Protein AF-0000000067827996 (afdb_homodimer)

InterPro domains:
  IPR006016 UspA [PF00582] (1-134)
  IPR006016 UspA [PF00582] (155-285)
  IPR014729 Rossmann-like alpha/beta/alpha sandwich fold [G3DSA:3.40.50.620] (1-139)
  IPR014729 Rossmann-like alpha/beta/alpha sandwich fold [G3DSA:3.40.50.620] (146-287)

Sequence (582 aa):
MFKHCLICTDFSDGLQRLAGFVEELSLSGITKLIFLHTVSVWEDEHIADVDESKLKEAKTYLESLVGQVPPGIEVKVEVSSVRYVDLVNQLVEQEAIDLIINGMPVRSNLESKLFGSHTLSLAKSTKVPVMILRPQLVSTYTVEEMALRCQHLWRNLLVPYDASSAGNYLIERLKSALEKAPPGKVESCYFLSILEDGMRRPELLEIRRQEAEAKLAEIKQQFSPLVPNIITEVRHGSPVQEILDTAFVNDITAIAVASRRATLLDWTVPSLTDSILNRSWFPLLFFSPKGMFKHCLICTDFSDGLQRLAGFVEELSLSGITKLIFLHTVSVWEDEHIADVDESKLKEAKTYLESLVGQVPPGIEVKVEVSSVRYVDLVNQLVEQEAIDLIINGMPVRSNLESKLFGSHTLSLAKSTKVPVMILRPQLVSTYTVEEMALRCQHLWRNLLVPYDASSAGNYLIERLKSALEKAPPGKVESCYFLSILEDGMRRPELLEIRRQEAEAKLAEIKQQFSPLVPNIITEVRHGSPVQEILDTAFVNDITAIAVASRRATLLDWTVPSLTDSILNRSWFPLLFFSPKG

Radius of gyration: 25.13 Å; Cα contacts (8 Å, |Δi|>4): 1110; chains: 2; bounding box: 71×64×57 Å

Structure (mmCIF, N/CA/C/O backbone):
data_AF-0000000067827996-model_v1
#
loop_
_entity.id
_entity.type
_entity.pdbx_description
1 polymer 'Slr0670 protein'
#
loop_
_atom_site.group_PDB
_atom_site.id
_atom_site.type_symbol
_atom_site.label_atom_id
_atom_site.label_alt_id
_atom_site.label_comp_id
_atom_site.label_asym_id
_atom_site.label_entity_id
_atom_site.label_seq_id
_atom_site.pdbx_PDB_ins_code
_atom_site.Cartn_x
_atom_site.Cartn_y
_atom_site.Cartn_z
_atom_site.occupancy
_atom_site.B_iso_or_equiv
_atom_site.auth_seq_id
_atom_site.auth_comp_id
_atom_site.auth_asym_id
_atom_site.auth_atom_id
_atom_site.pdbx_PDB_model_num
ATOM 1 N N . MET A 1 1 ? 5.508 -24.047 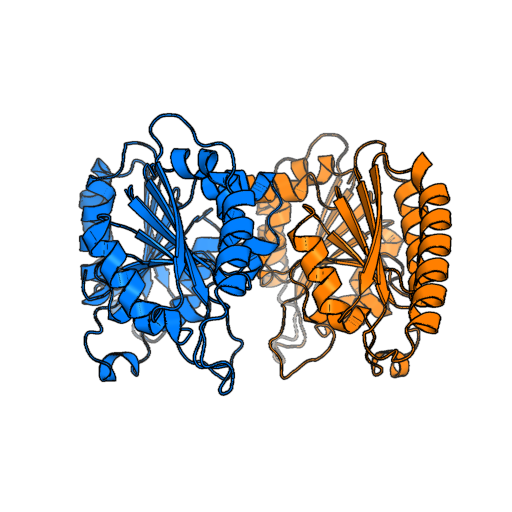-0.043 1 91.62 1 MET A N 1
ATOM 2 C CA . MET A 1 1 ? 5.203 -23.719 -1.433 1 91.62 1 MET A CA 1
ATOM 3 C C . MET A 1 1 ? 6.469 -23.328 -2.188 1 91.62 1 MET A C 1
ATOM 5 O O . MET A 1 1 ? 7.004 -24.109 -2.967 1 91.62 1 MET A O 1
ATOM 9 N N . PHE A 1 2 ? 7.121 -22.266 -1.898 1 94.69 2 PHE A N 1
ATOM 10 C CA . PHE A 1 2 ? 8.375 -21.844 -2.504 1 94.69 2 PHE A CA 1
ATOM 11 C C . PHE A 1 2 ? 9.5 -21.828 -1.47 1 94.69 2 PHE A C 1
ATOM 13 O O . PHE A 1 2 ? 9.281 -21.453 -0.318 1 94.69 2 PHE A O 1
ATOM 20 N N . LYS A 1 3 ? 10.672 -22.234 -1.886 1 96.06 3 LYS A N 1
ATOM 21 C CA . LYS A 1 3 ? 11.766 -22.391 -0.925 1 96.06 3 LYS A CA 1
ATOM 22 C C . LYS A 1 3 ? 12.977 -21.562 -1.333 1 96.06 3 LYS A C 1
ATOM 24 O O . LYS A 1 3 ? 13.719 -21.062 -0.477 1 96.06 3 LYS A O 1
ATOM 29 N N . HIS A 1 4 ? 13.25 -21.531 -2.564 1 98.06 4 HIS A N 1
ATOM 30 C CA . HIS A 1 4 ? 14.391 -20.797 -3.096 1 98.06 4 HIS A CA 1
ATOM 31 C C . HIS A 1 4 ? 13.938 -19.578 -3.895 1 98.06 4 HIS A C 1
ATOM 33 O O . HIS A 1 4 ? 13.484 -19.703 -5.031 1 98.06 4 HIS A O 1
ATOM 39 N N . CYS A 1 5 ? 14.219 -18.406 -3.34 1 98.19 5 CYS A N 1
ATOM 40 C CA . CYS A 1 5 ? 13.617 -17.188 -3.873 1 98.19 5 CYS A CA 1
ATOM 41 C C . CYS A 1 5 ? 14.695 -16.219 -4.359 1 98.19 5 CYS A C 1
ATOM 43 O O . CYS A 1 5 ? 15.695 -16 -3.684 1 98.19 5 CYS A O 1
ATOM 45 N N . LEU A 1 6 ? 14.477 -15.781 -5.531 1 98.25 6 LEU A N 1
ATOM 46 C CA . LEU A 1 6 ? 15.281 -14.695 -6.082 1 98.25 6 LEU A CA 1
ATOM 47 C C . LEU A 1 6 ? 14.531 -13.375 -6.012 1 98.25 6 LEU A C 1
ATOM 49 O O . LEU A 1 6 ? 13.461 -13.227 -6.609 1 98.25 6 LEU A O 1
ATOM 53 N N . ILE A 1 7 ? 15.047 -12.438 -5.293 1 97.81 7 ILE A N 1
ATOM 54 C CA . ILE A 1 7 ? 14.453 -11.109 -5.191 1 97.81 7 ILE A CA 1
ATOM 55 C C . ILE A 1 7 ? 15.266 -10.109 -6.008 1 97.81 7 ILE A C 1
ATOM 57 O O . ILE A 1 7 ? 16.438 -9.875 -5.715 1 97.81 7 ILE A O 1
ATOM 61 N N . CYS A 1 8 ? 14.617 -9.531 -6.93 1 95.12 8 CYS A N 1
ATOM 62 C CA . CYS A 1 8 ? 15.289 -8.609 -7.84 1 95.12 8 CYS A CA 1
ATOM 63 C C . CYS A 1 8 ? 14.898 -7.168 -7.547 1 95.12 8 CYS A C 1
ATOM 65 O O . CYS A 1 8 ? 13.711 -6.863 -7.391 1 95.12 8 CYS A O 1
ATOM 67 N N . THR A 1 9 ? 15.914 -6.27 -7.484 1 93.69 9 THR A N 1
ATOM 68 C CA . THR A 1 9 ? 15.641 -4.863 -7.215 1 93.69 9 THR A CA 1
ATOM 69 C C . THR A 1 9 ? 16.594 -3.965 -7.996 1 93.69 9 THR A C 1
ATOM 71 O O . THR A 1 9 ? 17.781 -4.281 -8.133 1 93.69 9 THR A O 1
ATOM 74 N N . ASP A 1 10 ? 16.094 -2.932 -8.484 1 87.94 10 ASP A N 1
ATOM 75 C CA . ASP A 1 10 ? 16.953 -1.901 -9.062 1 87.94 10 ASP A CA 1
ATOM 76 C C . ASP A 1 10 ? 17.125 -0.73 -8.094 1 87.94 10 ASP A C 1
ATOM 78 O O . ASP A 1 10 ? 17.594 0.338 -8.484 1 87.94 10 ASP A O 1
ATOM 82 N N . PHE A 1 11 ? 16.625 -0.856 -6.914 1 90.56 11 PHE A N 1
ATOM 83 C CA . PHE A 1 11 ? 16.734 0.079 -5.801 1 90.56 11 PHE A CA 1
ATOM 84 C C . PHE A 1 11 ? 15.688 1.179 -5.91 1 90.56 11 PHE A C 1
ATOM 86 O O . PHE A 1 11 ? 15.453 1.924 -4.957 1 90.56 11 PHE A O 1
ATOM 93 N N . SER A 1 12 ? 14.93 1.259 -7.02 1 84.5 12 SER A N 1
ATOM 94 C CA . SER A 1 12 ? 13.867 2.252 -7.152 1 84.5 12 SER A CA 1
ATOM 95 C C . SER A 1 12 ? 12.516 1.672 -6.746 1 84.5 12 SER A C 1
ATOM 97 O O . SER A 1 12 ? 11.562 2.416 -6.488 1 84.5 12 SER A O 1
ATOM 99 N N . ASP A 1 13 ? 12.422 0.395 -6.598 1 87.81 13 ASP A N 1
ATOM 100 C CA . ASP A 1 13 ? 11.148 -0.281 -6.379 1 87.81 13 ASP A CA 1
ATOM 101 C C . ASP A 1 13 ? 10.914 -0.553 -4.895 1 87.81 13 ASP A C 1
ATOM 103 O O . ASP A 1 13 ? 9.844 -1.004 -4.5 1 87.81 13 ASP A O 1
ATOM 107 N N . GLY A 1 14 ? 11.922 -0.348 -4.113 1 91.81 14 GLY A N 1
ATOM 108 C CA . GLY A 1 14 ? 11.797 -0.531 -2.676 1 91.81 14 GLY A CA 1
ATOM 109 C C . GLY A 1 14 ? 12 -1.968 -2.236 1 91.81 14 GLY A C 1
ATOM 110 O O . GLY A 1 14 ? 12.031 -2.258 -1.039 1 91.81 14 GLY A O 1
ATOM 111 N N . LEU A 1 15 ? 12.273 -2.938 -3.164 1 95.75 15 LEU A N 1
ATOM 112 C CA . LEU A 1 15 ? 12.328 -4.352 -2.812 1 95.75 15 LEU A CA 1
ATOM 113 C C . LEU A 1 15 ? 13.609 -4.672 -2.049 1 95.75 15 LEU A C 1
ATOM 115 O O . LEU A 1 15 ? 13.703 -5.715 -1.399 1 95.75 15 LEU A O 1
ATOM 119 N N . GLN A 1 16 ? 14.602 -3.721 -2.148 1 96 16 GLN A N 1
ATOM 120 C CA . GLN A 1 16 ? 15.812 -3.928 -1.369 1 96 16 GLN A CA 1
ATOM 121 C C . GLN A 1 16 ? 15.508 -3.971 0.125 1 96 16 GLN A C 1
ATOM 123 O O . GLN A 1 16 ? 16.25 -4.582 0.898 1 96 16 GLN A O 1
ATOM 128 N N . ARG A 1 17 ? 14.438 -3.402 0.535 1 95.81 17 ARG A N 1
ATOM 129 C CA . ARG A 1 17 ? 14.055 -3.385 1.943 1 95.81 17 ARG A CA 1
ATOM 130 C C . ARG A 1 17 ? 13.773 -4.797 2.451 1 95.81 17 ARG A C 1
ATOM 132 O O . ARG A 1 17 ? 13.875 -5.059 3.652 1 95.81 17 ARG A O 1
ATOM 139 N N . LEU A 1 18 ? 13.414 -5.68 1.555 1 97.69 18 LEU A N 1
ATOM 140 C CA . LEU A 1 18 ? 13.109 -7.055 1.935 1 97.69 18 LEU A CA 1
ATOM 141 C C . LEU A 1 18 ? 14.336 -7.73 2.545 1 97.69 18 LEU A C 1
ATOM 143 O O . LEU A 1 18 ? 14.195 -8.688 3.314 1 97.69 18 LEU A O 1
ATOM 147 N N . ALA A 1 19 ? 15.516 -7.223 2.242 1 98.19 19 ALA A N 1
ATOM 148 C CA . ALA A 1 19 ? 16.75 -7.781 2.801 1 98.19 19 ALA A CA 1
ATOM 149 C C . ALA A 1 19 ? 16.766 -7.652 4.32 1 98.19 19 ALA A C 1
ATOM 151 O O . ALA A 1 19 ? 17.422 -8.438 5.008 1 98.19 19 ALA A O 1
ATOM 152 N N . GLY A 1 20 ? 16.062 -6.707 4.812 1 97.94 20 GLY A N 1
ATOM 153 C CA . GLY A 1 20 ? 15.977 -6.512 6.25 1 97.94 20 GLY A CA 1
ATOM 154 C C . GLY A 1 20 ? 14.977 -7.438 6.922 1 97.94 20 GLY A C 1
ATOM 155 O O . GLY A 1 20 ? 14.859 -7.445 8.148 1 97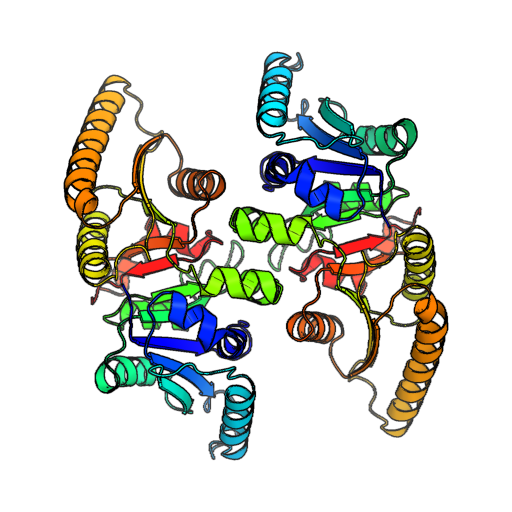.94 20 GLY A O 1
ATOM 156 N N . PHE A 1 21 ? 14.32 -8.281 6.191 1 98.19 21 PHE A N 1
ATOM 157 C CA . PHE A 1 21 ? 13.242 -9.094 6.73 1 98.19 21 PHE A CA 1
ATOM 158 C C . PHE A 1 21 ? 13.469 -10.57 6.418 1 98.19 21 PHE A C 1
ATOM 160 O O . PHE A 1 21 ? 12.516 -11.305 6.148 1 98.19 21 PHE A O 1
ATOM 167 N N . VAL A 1 22 ? 14.68 -10.992 6.395 1 98.5 22 VAL A N 1
ATOM 168 C CA . VAL A 1 22 ? 15.055 -12.367 6.074 1 98.5 22 VAL A CA 1
ATOM 169 C C . VAL A 1 22 ? 14.383 -13.328 7.051 1 98.5 22 VAL A C 1
ATOM 171 O O . VAL A 1 22 ? 13.852 -14.359 6.645 1 98.5 22 VAL A O 1
ATOM 174 N N . GLU A 1 23 ? 14.383 -12.969 8.289 1 98 23 GLU A N 1
ATOM 175 C CA . GLU A 1 23 ? 13.75 -13.828 9.289 1 98 23 GLU A CA 1
ATOM 176 C C . GLU A 1 23 ? 12.266 -14 9.008 1 98 23 GLU A C 1
ATOM 178 O O . GLU A 1 23 ? 11.75 -15.125 9 1 98 23 GLU A O 1
ATOM 183 N N . GLU A 1 24 ? 11.594 -12.938 8.773 1 97.62 24 GLU A N 1
ATOM 184 C CA . GLU A 1 24 ? 10.156 -12.984 8.492 1 97.62 24 GLU A CA 1
ATOM 185 C C . GLU A 1 24 ? 9.867 -13.75 7.207 1 97.62 24 GLU A C 1
ATOM 187 O O . GLU A 1 24 ? 8.922 -14.539 7.148 1 97.62 24 GLU A O 1
ATOM 192 N N . LEU A 1 25 ? 10.703 -13.508 6.188 1 97.38 25 LEU A N 1
ATOM 193 C CA . LEU A 1 25 ? 10.539 -14.227 4.93 1 97.38 25 LEU A CA 1
ATOM 194 C C . LEU A 1 25 ? 10.727 -15.727 5.133 1 97.38 25 LEU A C 1
ATOM 196 O O . LEU A 1 25 ? 10.039 -16.531 4.508 1 97.38 25 LEU A O 1
ATOM 200 N N . SER A 1 26 ? 11.617 -16.109 5.992 1 96.44 26 SER A N 1
ATOM 201 C CA . SER A 1 26 ? 11.867 -17.516 6.258 1 96.44 26 SER A CA 1
ATOM 202 C C . SER A 1 26 ? 10.648 -18.188 6.891 1 96.44 26 SER A C 1
ATOM 204 O O . SER A 1 26 ? 10.406 -19.375 6.695 1 96.44 26 SER A O 1
ATOM 206 N N . LEU A 1 27 ? 9.867 -17.422 7.602 1 93.69 27 LEU A N 1
ATOM 207 C CA . LEU A 1 27 ? 8.672 -17.953 8.25 1 93.69 27 LEU A CA 1
ATOM 208 C C . LEU A 1 27 ? 7.594 -18.266 7.219 1 93.69 27 LEU A C 1
ATOM 210 O O . LEU A 1 27 ? 6.637 -18.984 7.52 1 93.69 27 LEU A O 1
ATOM 214 N N . SER A 1 28 ? 7.746 -17.781 6.023 1 91.88 28 SER A N 1
ATOM 215 C CA . SER A 1 28 ? 6.805 -18.094 4.953 1 91.88 28 SER A CA 1
ATOM 216 C C . SER A 1 28 ? 7.195 -19.391 4.246 1 91.88 28 SER A C 1
ATOM 218 O O . SER A 1 28 ? 6.488 -19.844 3.34 1 91.88 28 SER A O 1
ATOM 220 N N . GLY A 1 29 ? 8.344 -19.984 4.621 1 92.25 29 GLY A N 1
ATOM 221 C CA . GLY A 1 29 ? 8.766 -21.266 4.055 1 92.25 29 GLY A CA 1
ATOM 222 C C . GLY A 1 29 ? 10.023 -21.156 3.213 1 92.25 29 GLY A C 1
ATOM 223 O O . GLY A 1 29 ? 10.555 -22.156 2.742 1 92.25 29 GLY A O 1
ATOM 224 N N . ILE A 1 30 ? 10.539 -19.969 3.064 1 95.62 30 ILE A N 1
ATOM 225 C CA . ILE A 1 30 ? 11.711 -19.734 2.234 1 95.62 30 ILE A CA 1
ATOM 226 C C . ILE A 1 30 ? 12.969 -20.141 2.996 1 95.62 30 ILE A C 1
ATOM 228 O O . ILE A 1 30 ? 13.141 -19.797 4.168 1 95.62 30 ILE A O 1
ATOM 232 N N . THR A 1 31 ? 13.844 -20.875 2.334 1 97.25 31 THR A N 1
ATOM 233 C CA . THR A 1 31 ? 15.062 -21.328 2.994 1 97.25 31 THR A CA 1
ATOM 234 C C . THR A 1 31 ? 16.297 -20.75 2.312 1 97.25 31 THR A C 1
ATOM 236 O O . THR A 1 31 ? 17.391 -20.797 2.867 1 97.25 31 THR A O 1
ATOM 239 N N . LYS A 1 32 ? 16.109 -20.266 1.159 1 98.56 32 LYS A N 1
ATOM 240 C CA . LYS A 1 32 ? 17.203 -19.625 0.424 1 98.56 32 LYS A CA 1
ATOM 241 C C . LYS A 1 32 ? 16.734 -18.328 -0.224 1 98.56 32 LYS A C 1
ATOM 243 O O . LYS A 1 32 ? 15.719 -18.312 -0.924 1 98.56 32 LYS A O 1
ATOM 248 N N . LEU A 1 33 ? 17.453 -17.25 0.03 1 98.62 33 LEU A N 1
ATOM 249 C CA . LEU A 1 33 ? 17.156 -15.945 -0.543 1 98.62 33 LEU A CA 1
ATOM 250 C C . LEU A 1 33 ? 18.375 -15.398 -1.293 1 98.62 33 LEU A C 1
ATOM 252 O O . LEU A 1 33 ? 19.469 -15.344 -0.747 1 98.62 33 LEU A O 1
ATOM 256 N N . ILE A 1 34 ? 18.156 -15.039 -2.506 1 98.75 34 ILE A N 1
ATOM 257 C CA . ILE A 1 34 ? 19.172 -14.32 -3.264 1 98.75 34 ILE A CA 1
ATOM 258 C C . ILE A 1 34 ? 18.656 -12.938 -3.652 1 98.75 34 ILE A C 1
ATOM 260 O O . ILE A 1 34 ? 17.594 -12.828 -4.285 1 98.75 34 ILE A O 1
ATOM 264 N N . PHE A 1 35 ? 19.344 -11.945 -3.211 1 98.5 35 PHE A N 1
ATOM 265 C CA . PHE A 1 35 ? 19.031 -10.578 -3.611 1 98.5 35 PHE A CA 1
ATOM 266 C C . PHE A 1 35 ? 19.875 -10.156 -4.801 1 98.5 35 PHE A C 1
ATOM 268 O O . PHE A 1 35 ? 21.109 -10.188 -4.73 1 98.5 35 PHE A O 1
ATOM 275 N N . LEU A 1 36 ? 19.234 -9.75 -5.844 1 97.19 36 LEU A N 1
ATOM 276 C CA . LEU A 1 36 ? 19.938 -9.445 -7.09 1 97.19 36 LEU A CA 1
ATOM 277 C C . LEU A 1 36 ? 19.719 -7.984 -7.484 1 97.19 36 LEU A C 1
ATOM 279 O O . LEU A 1 36 ? 18.594 -7.492 -7.484 1 97.19 36 LEU A O 1
ATOM 283 N N . HIS A 1 37 ? 20.75 -7.262 -7.766 1 95.56 37 HIS A N 1
ATOM 284 C CA . HIS A 1 37 ? 20.75 -5.938 -8.383 1 95.56 37 HIS A CA 1
ATOM 285 C C . HIS A 1 37 ? 21.625 -5.914 -9.625 1 95.56 37 HIS A C 1
ATOM 287 O O . HIS A 1 37 ? 22.766 -6.371 -9.594 1 95.56 37 HIS A O 1
ATOM 293 N N . THR A 1 38 ? 21.062 -5.473 -10.75 1 89.94 38 THR A N 1
ATOM 294 C CA . THR A 1 38 ? 21.859 -5.34 -11.969 1 89.94 38 THR A CA 1
ATOM 295 C C . THR A 1 38 ? 22.125 -3.871 -12.281 1 89.94 38 THR A C 1
ATOM 297 O O . THR A 1 38 ? 21.266 -3.016 -12.078 1 89.94 38 THR A O 1
ATOM 300 N N . VAL A 1 39 ? 23.266 -3.504 -12.648 1 82.81 39 VAL A N 1
ATOM 301 C CA . VAL A 1 39 ? 23.688 -2.156 -13.031 1 82.81 39 VAL A CA 1
ATOM 302 C C . VAL A 1 39 ? 23.812 -2.064 -14.547 1 82.81 39 VAL A C 1
ATOM 304 O O . VAL A 1 39 ? 24.328 -2.979 -15.188 1 82.81 39 VAL A O 1
ATOM 307 N N . SER A 1 40 ? 22.891 -1.265 -15.219 1 68.81 40 SER A N 1
ATOM 308 C CA . SER A 1 40 ? 22.953 -1.139 -16.672 1 68.81 40 SER A CA 1
ATOM 309 C C . SER A 1 40 ? 24.266 -0.521 -17.125 1 68.81 40 SER A C 1
ATOM 311 O O . SER A 1 40 ? 24.672 0.531 -16.625 1 68.81 40 SER A O 1
ATOM 313 N N . VAL A 1 41 ? 25.156 -1.168 -17.609 1 58.88 41 VAL A N 1
ATOM 314 C CA . VAL A 1 41 ? 26.391 -0.625 -18.156 1 58.88 41 VAL A CA 1
ATOM 315 C C . VAL A 1 41 ? 26.078 0.128 -19.453 1 58.88 41 VAL A C 1
ATOM 317 O O . VAL A 1 41 ? 26.875 0.952 -19.906 1 58.88 41 VAL A O 1
ATOM 320 N N . TRP A 1 42 ? 25.109 -0.264 -20.25 1 52.72 42 TRP A N 1
ATOM 321 C CA . TRP A 1 42 ? 25 0.347 -21.562 1 52.72 42 TRP A CA 1
ATOM 322 C C . TRP A 1 42 ? 24.469 1.771 -21.469 1 52.72 42 TRP A C 1
ATOM 324 O O . TRP A 1 42 ? 24.578 2.553 -22.406 1 52.72 42 TRP A O 1
ATOM 334 N N . GLU A 1 43 ? 23.656 2.029 -20.656 1 47.41 43 GLU A N 1
ATOM 335 C CA . GLU A 1 43 ? 23.062 3.361 -20.734 1 47.41 43 GLU A CA 1
ATOM 336 C C . GLU A 1 43 ? 24.109 4.449 -20.578 1 47.41 43 GLU A C 1
ATOM 338 O O . GLU A 1 43 ? 23.844 5.625 -20.812 1 47.41 43 GLU A O 1
ATOM 343 N N . ASP A 1 44 ? 25.109 4.297 -19.828 1 45.44 44 ASP A N 1
ATOM 344 C CA . ASP A 1 44 ? 26.109 5.359 -19.922 1 45.44 44 ASP A CA 1
ATOM 345 C C . ASP A 1 44 ? 27.078 5.09 -21.062 1 45.44 44 ASP A C 1
ATOM 347 O O . ASP A 1 44 ? 27.828 4.105 -21.031 1 45.44 44 ASP A O 1
ATOM 351 N N . GLU A 1 45 ? 26.703 5.441 -22.281 1 44.56 45 GLU A N 1
ATOM 352 C CA . GLU A 1 45 ? 27.562 5.383 -23.469 1 44.56 45 GLU A CA 1
ATOM 353 C C . GLU A 1 45 ? 29.031 5.391 -23.078 1 44.56 45 GLU A C 1
ATOM 355 O O . GLU A 1 45 ? 29.875 4.852 -23.797 1 44.56 45 GLU A O 1
ATOM 360 N N . HIS A 1 46 ? 29.5 6.492 -22.469 1 43.06 46 HIS A N 1
ATOM 361 C CA . HIS A 1 46 ? 30.906 6.812 -22.359 1 43.06 46 HIS A CA 1
ATOM 362 C C . HIS A 1 46 ? 31.609 5.891 -21.359 1 43.06 46 HIS A C 1
ATOM 364 O O . HIS A 1 46 ? 32.812 5.984 -21.156 1 43.06 46 HIS A O 1
ATOM 370 N N . ILE A 1 47 ? 30.938 5.328 -20.406 1 45.84 47 ILE A N 1
ATOM 371 C CA . ILE A 1 47 ? 31.812 4.676 -19.438 1 45.84 47 ILE A CA 1
ATOM 372 C C . ILE A 1 47 ? 32.031 3.223 -19.844 1 45.84 47 ILE A C 1
ATOM 374 O O . ILE A 1 47 ? 31.141 2.387 -19.719 1 45.84 47 ILE A O 1
ATOM 378 N N . ALA A 1 48 ? 32.625 2.961 -20.891 1 48 48 ALA A N 1
ATOM 379 C CA . ALA A 1 48 ? 33.25 1.701 -21.281 1 48 48 ALA A CA 1
ATOM 380 C C . ALA A 1 48 ? 33.531 0.817 -20.078 1 48 48 ALA A C 1
ATOM 382 O O . ALA A 1 48 ? 33.469 -0.412 -20.172 1 48 48 ALA A O 1
ATOM 383 N N . ASP A 1 49 ? 34.219 1.095 -19.156 1 51.28 49 ASP A N 1
ATOM 384 C CA . ASP A 1 49 ? 34.719 0.31 -18.031 1 51.28 49 ASP A CA 1
ATOM 385 C C . ASP A 1 49 ? 33.656 0.155 -16.938 1 51.28 49 ASP A C 1
ATOM 387 O O . ASP A 1 49 ? 33.156 1.148 -16.422 1 51.28 49 ASP A O 1
ATOM 391 N N . VAL A 1 50 ? 32.844 -0.888 -16.969 1 58.28 50 VAL A N 1
ATOM 392 C CA . VAL A 1 50 ? 32.031 -1.207 -15.789 1 58.28 50 VAL A CA 1
ATOM 393 C C . VAL A 1 50 ? 32.656 -0.592 -14.547 1 58.28 50 VAL A C 1
ATOM 395 O O . VAL A 1 50 ? 33.812 -0.876 -14.227 1 58.28 50 VAL A O 1
ATOM 398 N N . ASP A 1 51 ? 32.125 0.556 -14.195 1 70.25 51 ASP A N 1
ATOM 399 C CA . ASP A 1 51 ? 32.656 1.211 -12.992 1 70.25 51 ASP A CA 1
ATOM 400 C C . ASP A 1 51 ? 32.594 0.274 -11.789 1 70.25 51 ASP A C 1
ATOM 402 O O . ASP A 1 51 ? 31.562 0.131 -11.148 1 70.25 51 ASP A O 1
ATOM 406 N N . GLU A 1 52 ? 33.469 -0.703 -11.703 1 82.06 52 GLU A N 1
ATOM 407 C CA . GLU A 1 52 ? 33.656 -1.624 -10.586 1 82.06 52 GLU A CA 1
ATOM 408 C C . GLU A 1 52 ? 33.312 -0.957 -9.258 1 82.06 52 GLU A C 1
ATOM 410 O O . GLU A 1 52 ? 32.812 -1.611 -8.336 1 82.06 52 GLU A O 1
ATOM 415 N N . SER A 1 53 ? 33.562 0.218 -9.289 1 85.62 53 SER A N 1
ATOM 416 C CA . SER A 1 53 ? 33.281 0.939 -8.047 1 85.62 53 SER A CA 1
ATOM 417 C C . SER A 1 53 ? 31.781 1.009 -7.781 1 85.62 53 SER A C 1
ATOM 419 O O . SER A 1 53 ? 31.344 0.862 -6.641 1 85.62 53 SER A O 1
ATOM 421 N N . LYS A 1 54 ? 31.047 1.114 -8.836 1 86.56 54 LYS A N 1
ATOM 422 C CA . LYS A 1 54 ? 29.594 1.183 -8.688 1 86.56 54 LYS A CA 1
ATOM 423 C C . LYS A 1 54 ? 29.031 -0.162 -8.242 1 86.56 54 LYS A C 1
ATOM 425 O O . LYS A 1 54 ? 28.109 -0.214 -7.418 1 86.56 54 LYS A O 1
ATOM 430 N N . LEU A 1 55 ? 29.594 -1.187 -8.852 1 90.75 55 LEU A N 1
ATOM 431 C CA . LEU A 1 55 ? 29.172 -2.531 -8.477 1 90.75 55 LEU A CA 1
ATOM 432 C C . LEU A 1 55 ? 29.484 -2.812 -7.012 1 90.75 55 LEU A C 1
ATOM 434 O O . LEU A 1 55 ? 28.641 -3.344 -6.281 1 90.75 55 LEU A O 1
ATOM 438 N N . LYS A 1 56 ? 30.625 -2.432 -6.625 1 93.31 56 LYS A N 1
ATOM 439 C CA . LYS A 1 56 ? 31.047 -2.654 -5.242 1 93.31 56 LYS A CA 1
ATOM 440 C C . LYS A 1 56 ? 30.188 -1.853 -4.273 1 93.31 56 LYS A C 1
ATOM 442 O O . LYS A 1 56 ? 29.797 -2.355 -3.217 1 93.31 56 LYS A O 1
ATOM 447 N N . GLU A 1 57 ? 29.891 -0.702 -4.598 1 93.75 57 GLU A N 1
ATOM 448 C CA . GLU A 1 57 ? 29.047 0.154 -3.762 1 93.75 57 GLU A CA 1
ATOM 449 C C . GLU A 1 57 ? 27.641 -0.423 -3.615 1 93.75 57 GLU A C 1
ATOM 451 O O . GLU A 1 57 ? 27.094 -0.456 -2.514 1 93.75 57 GLU A O 1
ATOM 456 N N . ALA A 1 58 ? 27.125 -0.853 -4.734 1 94.44 58 ALA A N 1
ATOM 457 C CA . ALA A 1 58 ? 25.781 -1.433 -4.723 1 94.44 58 ALA A CA 1
ATOM 458 C C . ALA A 1 58 ? 25.75 -2.707 -3.883 1 94.44 58 ALA A C 1
ATOM 460 O O . ALA A 1 58 ? 24.797 -2.934 -3.133 1 94.44 58 ALA A O 1
ATOM 461 N N . LYS A 1 59 ? 26.75 -3.486 -4.07 1 96.19 59 LYS A N 1
ATOM 462 C CA . LYS A 1 59 ? 26.828 -4.727 -3.301 1 96.19 59 LYS A CA 1
ATOM 463 C C . LYS A 1 59 ? 26.922 -4.438 -1.805 1 96.19 59 LYS A C 1
ATOM 465 O O . LYS A 1 59 ? 26.219 -5.043 -1.001 1 96.19 59 LYS A O 1
ATOM 470 N N . THR A 1 60 ? 27.812 -3.518 -1.45 1 96.75 60 THR A N 1
ATOM 471 C CA . THR A 1 60 ? 27.969 -3.141 -0.051 1 96.75 60 THR A CA 1
ATOM 472 C C . THR A 1 60 ? 26.672 -2.607 0.526 1 96.75 60 THR A C 1
ATOM 474 O O . THR A 1 60 ? 26.281 -2.971 1.639 1 96.75 60 THR A O 1
ATOM 477 N N . TYR A 1 61 ? 26.047 -1.839 -0.238 1 96.12 61 TYR A N 1
ATOM 478 C CA . TYR A 1 61 ? 24.766 -1.283 0.191 1 96.12 61 TYR A CA 1
ATOM 479 C C . TYR A 1 61 ? 23.75 -2.389 0.443 1 96.12 61 TYR A C 1
ATOM 481 O O . TYR A 1 61 ? 23.156 -2.467 1.525 1 96.12 61 TYR A O 1
ATOM 489 N N . LEU A 1 62 ? 23.594 -3.252 -0.504 1 97.25 62 LEU A N 1
ATOM 490 C CA . LEU A 1 62 ? 22.594 -4.312 -0.386 1 97.25 62 LEU A CA 1
ATOM 491 C C . LEU A 1 62 ? 22.953 -5.262 0.757 1 97.25 62 LEU A C 1
ATOM 493 O O . LEU A 1 62 ? 22.062 -5.688 1.507 1 97.25 62 LEU A O 1
ATOM 497 N N . GLU A 1 63 ? 24.203 -5.566 0.923 1 98 63 GLU A N 1
ATOM 498 C CA . GLU A 1 63 ? 24.656 -6.43 2.014 1 98 63 GLU A CA 1
ATOM 499 C C . GLU A 1 63 ? 24.375 -5.789 3.371 1 98 63 GLU A C 1
ATOM 501 O O . GLU A 1 63 ? 24.047 -6.48 4.336 1 98 63 GLU A O 1
ATOM 506 N N . SER A 1 64 ? 24.469 -4.469 3.4 1 97.62 64 SER A N 1
ATOM 507 C CA . SER A 1 64 ? 24.266 -3.756 4.656 1 97.62 64 SER A CA 1
ATOM 508 C C . SER A 1 64 ? 22.797 -3.824 5.09 1 97.62 64 SER A C 1
ATOM 510 O O . SER A 1 64 ? 22.484 -3.592 6.258 1 97.62 64 SER A O 1
ATOM 512 N N . LEU A 1 65 ? 21.922 -4.109 4.188 1 97.12 65 LEU A N 1
ATOM 513 C CA . LEU A 1 65 ? 20.484 -4.137 4.473 1 97.12 65 LEU A CA 1
ATOM 514 C C . LEU A 1 65 ? 20.062 -5.504 5.004 1 97.12 65 LEU A C 1
ATOM 516 O O . LEU A 1 65 ? 18.969 -5.648 5.555 1 97.12 65 LEU A O 1
ATOM 520 N N . VAL A 1 66 ? 20.906 -6.504 4.766 1 98.06 66 VAL A N 1
ATOM 521 C CA . VAL A 1 66 ? 20.531 -7.867 5.137 1 98.06 66 VAL A CA 1
ATOM 522 C C . VAL A 1 66 ? 20.375 -7.965 6.656 1 98.06 66 VAL A C 1
ATOM 524 O O . VAL A 1 66 ? 21.328 -7.691 7.398 1 98.06 66 VAL A O 1
ATOM 527 N N . GLY A 1 67 ? 19.25 -8.297 7.074 1 95.81 67 GLY A N 1
ATOM 528 C CA . GLY A 1 67 ? 18.969 -8.445 8.492 1 95.81 67 GLY A CA 1
ATOM 529 C C . GLY A 1 67 ? 19.484 -9.742 9.078 1 95.81 67 GLY A C 1
ATOM 530 O O . GLY A 1 67 ? 20.406 -10.352 8.531 1 95.81 67 GLY A O 1
ATOM 531 N N . GLN A 1 68 ? 18.891 -10.078 10.195 1 95.69 68 GLN A N 1
ATOM 532 C CA . GLN A 1 68 ? 19.266 -11.312 10.875 1 95.69 68 GLN A CA 1
ATOM 533 C C . GLN A 1 68 ? 18.938 -12.531 10.016 1 95.69 68 GLN A C 1
ATOM 535 O O . GLN A 1 68 ? 17.828 -12.648 9.484 1 95.69 68 GLN A O 1
ATOM 540 N N . VAL A 1 69 ? 19.875 -13.422 9.938 1 97.94 69 VAL A N 1
ATOM 541 C CA . VAL A 1 69 ? 19.703 -14.656 9.18 1 97.94 69 VAL A CA 1
ATOM 542 C C . VAL A 1 69 ? 19.547 -15.836 10.141 1 97.94 69 VAL A C 1
ATOM 544 O O . VAL A 1 69 ? 20.516 -16.219 10.812 1 97.94 69 VAL A O 1
ATOM 547 N N . PRO A 1 70 ? 18.438 -16.344 10.211 1 97.69 70 PRO A N 1
ATOM 548 C CA . PRO A 1 70 ? 18.234 -17.5 11.102 1 97.69 70 PRO A CA 1
ATOM 549 C C . PRO A 1 70 ? 19.031 -18.719 10.672 1 97.69 70 PRO A C 1
ATOM 551 O O . PRO A 1 70 ? 19.422 -18.828 9.508 1 97.69 70 PRO A O 1
ATOM 554 N N . PRO A 1 71 ? 19.266 -19.656 11.594 1 97.31 71 PRO A N 1
ATOM 555 C CA . PRO A 1 71 ? 19.922 -20.922 11.211 1 97.31 71 PRO A CA 1
ATOM 556 C C . PRO A 1 71 ? 19.172 -21.672 10.117 1 97.31 71 PRO A C 1
ATOM 558 O O . PRO A 1 71 ? 17.953 -21.703 10.117 1 97.31 71 PRO A O 1
ATOM 561 N N . GLY A 1 72 ? 19.953 -22.141 9.203 1 97.38 72 GLY A N 1
ATOM 562 C CA . GLY A 1 72 ? 19.375 -22.953 8.148 1 97.38 72 GLY A CA 1
ATOM 563 C C . GLY A 1 72 ? 18.938 -22.141 6.938 1 97.38 72 GLY A C 1
ATOM 564 O O . GLY A 1 72 ? 18.531 -22.719 5.922 1 97.38 72 GLY A O 1
ATOM 565 N N . ILE A 1 73 ? 19 -20.844 7.09 1 98.12 73 ILE A N 1
ATOM 566 C CA . ILE A 1 73 ? 18.609 -19.984 5.977 1 98.12 73 ILE A CA 1
ATOM 567 C C . ILE A 1 73 ? 19.859 -19.484 5.238 1 98.12 73 ILE A C 1
ATOM 569 O O . ILE A 1 73 ? 20.828 -19.062 5.863 1 98.12 73 ILE A O 1
ATOM 573 N N . GLU A 1 74 ? 19.828 -19.625 3.951 1 98.56 74 GLU A N 1
ATOM 574 C CA . GLU A 1 74 ? 20.922 -19.125 3.109 1 98.56 74 GLU A CA 1
ATOM 575 C C . GLU A 1 74 ? 20.547 -17.797 2.459 1 98.56 74 GLU A C 1
ATOM 577 O O . GLU A 1 74 ? 19.469 -17.656 1.884 1 98.56 74 GLU A O 1
ATOM 582 N N . VAL A 1 75 ? 21.438 -16.859 2.572 1 98.62 75 VAL A N 1
ATOM 583 C CA . VAL A 1 75 ? 21.234 -15.562 1.94 1 98.62 75 VAL A CA 1
ATOM 584 C C . VAL A 1 75 ? 22.453 -15.203 1.09 1 98.62 75 VAL A C 1
ATOM 586 O O . VAL A 1 75 ? 23.594 -15.352 1.535 1 98.62 75 VAL A O 1
ATOM 589 N N . LYS A 1 76 ? 22.188 -14.789 -0.109 1 98.38 76 LYS A N 1
ATOM 590 C CA . LYS A 1 76 ? 23.234 -14.32 -1.011 1 98.38 76 LYS A CA 1
ATOM 591 C C . LYS A 1 76 ? 22.875 -12.969 -1.623 1 98.38 76 LYS A C 1
ATOM 593 O O . LYS A 1 76 ? 21.703 -12.695 -1.871 1 98.38 76 LYS A O 1
ATOM 598 N N . VAL A 1 77 ? 23.844 -12.172 -1.793 1 98.12 77 VAL A N 1
ATOM 599 C CA . VAL A 1 77 ? 23.703 -10.906 -2.508 1 98.12 77 VAL A CA 1
ATOM 600 C C . VAL A 1 77 ? 24.484 -10.961 -3.82 1 98.12 77 VAL A C 1
ATOM 602 O O . VAL A 1 77 ? 25.672 -11.289 -3.832 1 98.12 77 VAL A O 1
ATOM 605 N N . GLU A 1 78 ? 23.781 -10.727 -4.867 1 96.62 78 GLU A N 1
ATOM 606 C CA . GLU A 1 78 ? 24.391 -10.727 -6.195 1 96.62 78 GLU A CA 1
ATOM 607 C C . GLU A 1 78 ? 24.219 -9.375 -6.883 1 96.62 78 GLU A C 1
ATOM 609 O O . GLU A 1 78 ? 23.094 -8.867 -6.992 1 96.62 78 GLU A O 1
ATOM 614 N N . VAL A 1 79 ? 25.281 -8.742 -7.23 1 95 79 VAL A N 1
ATOM 615 C CA . VAL A 1 79 ? 25.281 -7.527 -8.039 1 95 79 VAL A CA 1
ATOM 616 C C . VAL A 1 79 ? 26.078 -7.754 -9.32 1 95 79 VAL A C 1
ATOM 618 O O . VAL A 1 79 ? 27.203 -8.266 -9.281 1 95 79 VAL A O 1
ATOM 621 N N . SER A 1 80 ? 25.469 -7.41 -10.438 1 92.06 80 SER A N 1
ATOM 622 C CA . SER A 1 80 ? 26.109 -7.734 -11.711 1 92.06 80 SER A CA 1
ATOM 623 C C . SER A 1 80 ? 25.766 -6.707 -12.781 1 92.06 80 SER A C 1
ATOM 625 O O . SER A 1 80 ? 24.812 -5.934 -12.617 1 92.06 80 SER A O 1
ATOM 627 N N . SER A 1 81 ? 26.547 -6.609 -13.742 1 88.94 81 SER A N 1
ATOM 628 C CA . SER A 1 81 ? 26.266 -5.758 -14.898 1 88.94 81 SER A CA 1
ATOM 629 C C . SER A 1 81 ? 25.75 -6.574 -16.078 1 88.94 81 SER A C 1
ATOM 631 O O . SER A 1 81 ? 25.453 -6.023 -17.141 1 88.94 81 SER A O 1
ATOM 633 N N . VAL A 1 82 ? 25.656 -7.867 -15.836 1 84.06 82 VAL A N 1
ATOM 634 C CA . VAL A 1 82 ? 25.109 -8.758 -16.844 1 84.06 82 VAL A CA 1
ATOM 635 C C . VAL A 1 82 ? 23.656 -8.398 -17.125 1 84.06 82 VAL A C 1
ATOM 637 O O . VAL A 1 82 ? 22.969 -7.848 -16.266 1 84.06 82 VAL A O 1
ATOM 640 N N . ARG A 1 83 ? 23.266 -8.656 -18.312 1 86 83 ARG A N 1
ATOM 641 C CA . ARG A 1 83 ? 21.891 -8.406 -18.703 1 86 83 ARG A CA 1
ATOM 642 C C . ARG A 1 83 ? 20.922 -9.109 -17.75 1 86 83 ARG A C 1
ATOM 644 O O . ARG A 1 83 ? 21.062 -10.297 -17.469 1 86 83 ARG A O 1
ATOM 651 N N . TYR A 1 84 ? 19.953 -8.43 -17.328 1 87.94 84 TYR A N 1
ATOM 652 C CA . TYR A 1 84 ? 19.047 -8.812 -16.25 1 87.94 84 TYR A CA 1
ATOM 653 C C . TYR A 1 84 ? 18.391 -10.156 -16.547 1 87.94 84 TYR A C 1
ATOM 655 O O . TYR A 1 84 ? 18.484 -11.086 -15.75 1 87.94 84 TYR A O 1
ATOM 663 N N . VAL A 1 85 ? 17.797 -10.367 -17.75 1 88.19 85 VAL A N 1
ATOM 664 C CA . VAL A 1 85 ? 17.031 -11.57 -18.062 1 88.19 85 VAL A CA 1
ATOM 665 C C . VAL A 1 85 ? 17.953 -12.781 -18.125 1 88.19 85 VAL A C 1
ATOM 667 O O . VAL A 1 85 ? 17.625 -13.852 -17.625 1 88.19 85 VAL A O 1
ATOM 670 N N . ASP A 1 86 ? 19.094 -12.578 -18.703 1 89.88 86 ASP A N 1
ATOM 671 C CA . ASP A 1 86 ? 20.062 -13.664 -18.812 1 89.88 86 ASP A CA 1
ATOM 672 C C . ASP A 1 86 ? 20.547 -14.102 -17.422 1 89.88 86 ASP A C 1
ATOM 674 O O . ASP A 1 86 ? 20.625 -15.297 -17.141 1 89.88 86 ASP A O 1
ATOM 678 N N . LEU A 1 87 ? 20.797 -13.156 -16.641 1 92.31 87 LEU A N 1
ATOM 679 C CA . LEU A 1 87 ? 21.312 -13.445 -15.305 1 92.31 87 LEU A CA 1
ATOM 680 C C . LEU A 1 87 ? 20.25 -14.164 -14.469 1 92.31 87 LEU A C 1
ATOM 682 O O . LEU A 1 87 ? 20.562 -15.141 -13.773 1 92.31 87 LEU A O 1
ATOM 686 N N . VAL A 1 88 ? 19.062 -13.727 -14.508 1 93.56 88 VAL A N 1
ATOM 687 C CA . VAL A 1 88 ? 17.969 -14.336 -13.75 1 93.56 88 VAL A CA 1
ATOM 688 C C . VAL A 1 88 ? 1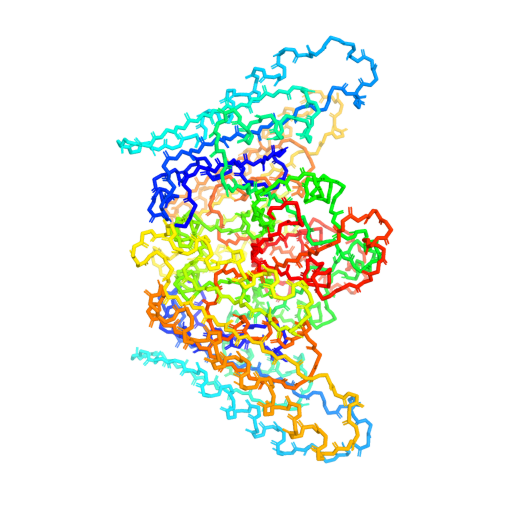7.797 -15.797 -14.156 1 93.56 88 VAL A C 1
ATOM 690 O O . VAL A 1 88 ? 17.734 -16.688 -13.305 1 93.56 88 VAL A O 1
ATOM 693 N N . ASN A 1 89 ? 17.797 -16.016 -15.469 1 92.62 89 ASN A N 1
ATOM 694 C CA . ASN A 1 89 ? 17.625 -17.391 -15.945 1 92.62 89 ASN A CA 1
ATOM 695 C C . ASN A 1 89 ? 18.797 -18.281 -15.523 1 92.62 89 ASN A C 1
ATOM 697 O O . ASN A 1 89 ? 18.594 -19.453 -15.195 1 92.62 89 ASN A O 1
ATOM 701 N N . GLN A 1 90 ? 19.922 -17.719 -15.578 1 94.94 90 GLN A N 1
ATOM 702 C CA . GLN A 1 90 ? 21.109 -18.453 -15.109 1 94.94 90 GLN A CA 1
ATOM 703 C C . GLN A 1 90 ? 20.969 -18.797 -13.625 1 94.94 90 GLN A C 1
ATOM 705 O O . GLN A 1 90 ? 21.219 -19.938 -13.234 1 94.94 90 GLN A O 1
ATOM 710 N N . LEU A 1 91 ? 20.562 -17.875 -12.812 1 96.19 91 LEU A N 1
ATOM 711 C CA . LEU A 1 91 ? 20.422 -18.094 -11.375 1 96.19 91 LEU A CA 1
ATOM 712 C C . LEU A 1 91 ? 19.312 -19.078 -11.078 1 96.19 91 LEU A C 1
ATOM 714 O O . LEU A 1 91 ? 19.406 -19.859 -10.133 1 96.19 91 LEU A O 1
ATOM 718 N N . VAL A 1 92 ? 18.25 -19.031 -11.836 1 95.69 92 VAL A N 1
ATOM 719 C CA . VAL A 1 92 ? 17.141 -19.969 -11.672 1 95.69 92 VAL A CA 1
ATOM 720 C C . VAL A 1 92 ? 17.656 -21.406 -11.773 1 95.69 92 VAL A C 1
ATOM 722 O O . VAL A 1 92 ? 17.328 -22.25 -10.945 1 95.69 92 VAL A O 1
ATOM 725 N N . GLU A 1 93 ? 18.516 -21.625 -12.758 1 95.44 93 GLU A N 1
ATOM 726 C CA . GLU A 1 93 ? 19.062 -22.953 -12.984 1 95.44 93 GLU A CA 1
ATOM 727 C C . GLU A 1 93 ? 20.141 -23.297 -11.961 1 95.44 93 GLU A C 1
ATOM 729 O O . GLU A 1 93 ? 20.062 -24.344 -11.305 1 95.44 93 GLU A O 1
ATOM 734 N N . GLN A 1 94 ? 21.031 -22.438 -11.742 1 97.25 94 GLN A N 1
ATOM 735 C CA . GLN A 1 94 ? 22.219 -22.703 -10.938 1 97.25 94 GLN A CA 1
ATOM 736 C C . GLN A 1 94 ? 21.875 -22.812 -9.461 1 97.25 94 GLN A C 1
ATOM 738 O O . GLN A 1 94 ? 22.516 -23.562 -8.711 1 97.25 94 GLN A O 1
ATOM 743 N N . GLU A 1 95 ? 20.875 -22.031 -9.062 1 97.75 95 GLU A N 1
ATOM 744 C CA . GLU A 1 95 ? 20.562 -21.938 -7.637 1 97.75 95 GLU A CA 1
ATOM 745 C C . GLU A 1 95 ? 19.219 -22.594 -7.316 1 97.75 95 GLU A C 1
ATOM 747 O O . GLU A 1 95 ? 18.672 -22.406 -6.223 1 97.75 95 GLU A O 1
ATOM 752 N N . ALA A 1 96 ? 18.609 -23.281 -8.289 1 96.94 96 ALA A N 1
ATOM 753 C CA . ALA A 1 96 ? 17.344 -23.984 -8.133 1 96.94 96 ALA A CA 1
ATOM 754 C C . ALA A 1 96 ? 16.25 -23.047 -7.617 1 96.94 96 ALA A C 1
ATOM 756 O O . ALA A 1 96 ? 15.523 -23.391 -6.688 1 96.94 96 ALA A O 1
ATOM 757 N N . ILE A 1 97 ? 16.234 -21.891 -8.125 1 97.31 97 ILE A N 1
ATOM 758 C CA . ILE A 1 97 ? 15.227 -20.906 -7.762 1 97.31 97 ILE A CA 1
ATOM 759 C C . ILE A 1 97 ? 13.844 -21.422 -8.164 1 97.31 97 ILE A C 1
ATOM 761 O O . ILE A 1 97 ? 13.656 -21.922 -9.273 1 97.31 97 ILE A O 1
ATOM 765 N N . ASP A 1 98 ? 12.906 -21.312 -7.262 1 96.19 98 ASP A N 1
ATOM 766 C CA . ASP A 1 98 ? 11.562 -21.766 -7.598 1 96.19 98 ASP A CA 1
ATOM 767 C C . ASP A 1 98 ? 10.555 -20.625 -7.488 1 96.19 98 ASP A C 1
ATOM 769 O O . ASP A 1 98 ? 9.359 -20.828 -7.723 1 96.19 98 ASP A O 1
ATOM 773 N N . LEU A 1 99 ? 11.016 -19.406 -7.199 1 96.5 99 LEU A N 1
ATOM 774 C CA . LEU A 1 99 ? 10.195 -18.203 -7.203 1 96.5 99 LEU A CA 1
ATOM 775 C C . LEU A 1 99 ? 11.055 -16.969 -7.441 1 96.5 99 LEU A C 1
ATOM 777 O O . LEU A 1 99 ? 12.133 -16.828 -6.867 1 96.5 99 LEU A O 1
ATOM 781 N N . ILE A 1 100 ? 10.57 -16.125 -8.227 1 96.19 100 ILE A N 1
ATOM 782 C CA . ILE A 1 100 ? 11.18 -14.812 -8.422 1 96.19 100 ILE A CA 1
ATOM 783 C C . ILE A 1 100 ? 10.25 -13.727 -7.883 1 96.19 100 ILE A C 1
ATOM 785 O O . ILE A 1 100 ? 9.047 -13.758 -8.125 1 96.19 100 ILE A O 1
ATOM 789 N N . ILE A 1 101 ? 10.773 -12.828 -7.145 1 95.81 101 ILE A N 1
ATOM 790 C CA . ILE A 1 101 ? 10.023 -11.664 -6.688 1 95.81 101 ILE A CA 1
ATOM 791 C C . ILE A 1 101 ? 10.562 -10.398 -7.367 1 95.81 101 ILE A C 1
ATOM 793 O O . ILE A 1 101 ? 11.75 -10.102 -7.277 1 95.81 101 ILE A O 1
ATOM 797 N N . ASN A 1 102 ? 9.695 -9.742 -8.039 1 92.31 102 ASN A N 1
ATOM 798 C CA . ASN A 1 102 ? 10.023 -8.523 -8.766 1 92.31 102 ASN A CA 1
ATOM 799 C C . ASN A 1 102 ? 9.016 -7.406 -8.484 1 92.31 102 ASN A C 1
ATOM 801 O O . ASN A 1 102 ? 7.871 -7.68 -8.133 1 92.31 102 ASN A O 1
ATOM 805 N N . GLY A 1 103 ? 9.594 -6.172 -8.578 1 90.44 103 GLY A N 1
ATOM 806 C CA . GLY A 1 103 ? 8.703 -5.023 -8.508 1 90.44 103 GLY A CA 1
ATOM 807 C C . GLY A 1 103 ? 8.172 -4.594 -9.867 1 90.44 103 GLY A C 1
ATOM 808 O O . GLY A 1 103 ? 8.891 -4.664 -10.867 1 90.44 103 GLY A O 1
ATOM 809 N N . MET A 1 104 ? 6.918 -4.117 -9.852 1 82.12 104 MET A N 1
ATOM 810 C CA . MET A 1 104 ? 6.332 -3.551 -11.062 1 82.12 104 MET A CA 1
ATOM 811 C C . MET A 1 104 ? 5.391 -2.4 -10.727 1 82.12 104 MET A C 1
ATOM 813 O O . MET A 1 104 ? 4.387 -2.596 -10.031 1 82.12 104 MET A O 1
ATOM 817 N N . PRO A 1 105 ? 5.75 -1.179 -11.18 1 71.5 105 PRO A N 1
ATOM 818 C CA . PRO A 1 105 ? 4.812 -0.08 -10.938 1 71.5 105 PRO A CA 1
ATOM 819 C C . PRO A 1 105 ? 3.5 -0.244 -11.703 1 71.5 105 PRO A C 1
ATOM 821 O O . PRO A 1 105 ? 3.445 -0.981 -12.688 1 71.5 105 PRO A O 1
ATOM 824 N N . VAL A 1 106 ? 2.414 0.286 -11.016 1 63.31 106 VAL A N 1
ATOM 825 C CA . VAL A 1 106 ? 1.156 0.358 -11.75 1 63.31 106 VAL A CA 1
ATOM 826 C C . VAL A 1 106 ? 1.172 1.565 -12.68 1 63.31 106 VAL A C 1
ATOM 828 O O . VAL A 1 106 ? 1.565 2.664 -12.281 1 63.31 106 VAL A O 1
ATOM 831 N N . ARG A 1 107 ? 1.402 1.389 -13.922 1 55.88 107 ARG A N 1
ATOM 832 C CA . ARG A 1 107 ? 1.441 2.535 -14.828 1 55.88 107 ARG A CA 1
ATOM 833 C C . ARG A 1 107 ? 0.034 3.021 -15.156 1 55.88 107 ARG A C 1
ATOM 835 O O . ARG A 1 107 ? -0.911 2.23 -15.188 1 55.88 107 ARG A O 1
ATOM 842 N N . SER A 1 108 ? -0.286 4.305 -14.875 1 47.31 108 SER A N 1
ATOM 843 C CA . SER A 1 108 ? -1.544 4.945 -15.25 1 47.31 108 SER A CA 1
ATOM 844 C C . SER A 1 108 ? -1.985 4.527 -16.641 1 47.31 108 SER A C 1
ATOM 846 O O . SER A 1 108 ? -1.201 3.949 -17.406 1 47.31 108 SER A O 1
ATOM 848 N N . ASN A 1 109 ? -3.203 4.84 -17.078 1 43.5 109 ASN A N 1
ATOM 849 C CA . ASN A 1 109 ? -4.039 4.523 -18.234 1 43.5 109 ASN A CA 1
ATOM 850 C C . ASN A 1 109 ? -3.209 4.391 -19.516 1 43.5 109 ASN A C 1
ATOM 852 O O . ASN A 1 109 ? -3.541 3.6 -20.391 1 43.5 109 ASN A O 1
ATOM 856 N N . LEU A 1 110 ? -2.607 5.516 -19.922 1 41.66 110 LEU A N 1
ATOM 857 C CA . LEU A 1 110 ? -2.398 5.523 -21.359 1 41.66 110 LEU A CA 1
ATOM 858 C C . LEU A 1 110 ? -1.37 4.477 -21.766 1 41.66 110 LEU A C 1
ATOM 860 O O . LEU A 1 110 ? -1.375 4.004 -22.906 1 41.66 110 LEU A O 1
ATOM 864 N N . GLU A 1 111 ? -0.163 4.539 -21.234 1 43.91 111 GLU A N 1
ATOM 865 C CA . GLU A 1 111 ? 0.824 3.68 -21.891 1 43.91 111 GLU A CA 1
ATOM 866 C C . GLU A 1 111 ? 0.729 2.244 -21.375 1 43.91 111 GLU A C 1
ATOM 868 O O . GLU A 1 111 ? 1.37 1.888 -20.391 1 43.91 111 GLU A O 1
ATOM 873 N N . SER A 1 112 ? -0.352 1.702 -21.422 1 44.66 112 SER A N 1
ATOM 874 C CA . SER A 1 112 ? -0.667 0.306 -21.141 1 44.66 112 SER A CA 1
ATOM 875 C C . SER A 1 112 ? 0.46 -0.617 -21.594 1 44.66 112 SER A C 1
ATOM 877 O O . SER A 1 112 ? 0.362 -1.26 -22.641 1 44.66 112 SER A O 1
ATOM 879 N N . LYS A 1 113 ? 1.635 -0.056 -21.703 1 50.09 113 LYS A N 1
ATOM 880 C CA . LYS A 1 113 ? 2.545 -1.167 -21.953 1 50.09 113 LYS A CA 1
ATOM 881 C C . LYS A 1 113 ? 2.455 -2.219 -20.859 1 50.09 113 LYS A C 1
ATOM 883 O O . LYS A 1 113 ? 2.463 -1.887 -19.672 1 50.09 113 LYS A O 1
ATOM 888 N N . LEU A 1 114 ? 1.761 -3.414 -20.984 1 51.16 114 LEU A N 1
ATOM 889 C CA . LEU A 1 114 ? 1.431 -4.633 -20.266 1 51.16 114 LEU A CA 1
ATOM 890 C C . LEU A 1 114 ? 2.338 -4.801 -19.047 1 51.16 114 LEU A C 1
ATOM 892 O O . LEU A 1 114 ? 1.858 -5.043 -17.938 1 51.16 114 LEU A O 1
ATOM 896 N N . PHE A 1 115 ? 3.375 -5.066 -19.234 1 57.12 115 PHE A N 1
ATOM 897 C CA . PHE A 1 115 ? 4.402 -5.324 -18.234 1 57.12 115 PHE A CA 1
ATOM 898 C C . PHE A 1 115 ? 5.59 -4.387 -18.422 1 57.12 115 PHE A C 1
ATOM 900 O O . PHE A 1 115 ? 5.898 -3.986 -19.547 1 57.12 115 PHE A O 1
ATOM 907 N N . GLY A 1 116 ? 6.051 -3.748 -17.312 1 61.12 116 GLY A N 1
ATOM 908 C CA . GLY A 1 116 ? 7.352 -3.125 -17.516 1 61.12 116 GLY A CA 1
ATOM 909 C C . GLY A 1 116 ? 8.289 -3.961 -18.359 1 61.12 116 GLY A C 1
ATOM 910 O O . GLY A 1 116 ? 8.102 -5.172 -18.5 1 61.12 116 GLY A O 1
ATOM 911 N N . SER A 1 117 ? 9.016 -3.443 -19.109 1 64.12 117 SER A N 1
ATOM 912 C CA . SER A 1 117 ? 9.883 -4.074 -20.109 1 64.12 117 SER A CA 1
ATOM 913 C C . SER A 1 117 ? 10.633 -5.262 -19.5 1 64.12 117 SER A C 1
ATOM 915 O O . SER A 1 117 ? 10.672 -6.34 -20.094 1 64.12 117 SER A O 1
ATOM 917 N N . HIS A 1 118 ? 11.039 -5.148 -18.266 1 71 118 HIS A N 1
ATOM 918 C CA . HIS A 1 118 ? 11.836 -6.215 -17.672 1 71 118 HIS A CA 1
ATOM 919 C C . HIS A 1 118 ? 10.953 -7.344 -17.141 1 71 118 HIS A C 1
ATOM 921 O O . HIS A 1 118 ? 11.289 -8.523 -17.312 1 71 118 HIS A O 1
ATOM 927 N N . THR A 1 119 ? 9.852 -6.984 -16.609 1 72.44 119 THR A N 1
ATOM 928 C CA . THR A 1 119 ? 8.961 -7.988 -16.031 1 72.44 119 THR A CA 1
ATOM 929 C C . THR A 1 119 ? 8.32 -8.836 -17.125 1 72.44 119 THR A C 1
ATOM 931 O O . THR A 1 119 ? 8.211 -10.055 -16.984 1 72.44 119 THR A O 1
ATOM 934 N N . LEU A 1 120 ? 7.98 -8.195 -18.172 1 71.06 120 LEU A N 1
ATOM 935 C CA . LEU A 1 120 ? 7.41 -8.938 -19.297 1 71.06 120 LEU A CA 1
ATOM 936 C C . LEU A 1 120 ? 8.438 -9.891 -19.906 1 71.06 120 LEU A C 1
ATOM 938 O O . LEU A 1 120 ? 8.125 -11.047 -20.188 1 71.06 120 LEU A O 1
ATOM 942 N N . SER A 1 121 ? 9.57 -9.352 -20.062 1 77.44 121 SER A N 1
ATOM 943 C CA . SER A 1 121 ? 10.633 -10.18 -20.625 1 77.44 121 SER A CA 1
ATOM 944 C C . SER A 1 121 ? 10.938 -11.367 -19.734 1 77.44 121 SER A C 1
ATOM 946 O O . SER A 1 121 ? 11.125 -12.484 -20.219 1 77.44 121 SER A O 1
ATOM 948 N N . LEU A 1 122 ? 10.914 -11.133 -18.531 1 82.81 122 LEU A N 1
ATOM 949 C CA . LEU A 1 122 ? 11.18 -12.195 -17.562 1 82.81 122 LEU A CA 1
ATOM 950 C C . LEU A 1 122 ? 10.047 -13.219 -17.562 1 82.81 122 LEU A C 1
ATOM 952 O O . LEU A 1 122 ? 10.297 -14.422 -17.578 1 82.81 122 LEU A O 1
ATOM 956 N N . ALA A 1 123 ? 8.859 -12.695 -17.531 1 75.81 123 ALA A N 1
ATOM 957 C CA . ALA A 1 123 ? 7.695 -13.578 -17.469 1 75.81 123 ALA A CA 1
ATOM 958 C C . ALA A 1 123 ? 7.668 -14.516 -18.672 1 75.81 123 ALA A C 1
ATOM 960 O O . ALA A 1 123 ? 7.281 -15.68 -18.562 1 75.81 123 ALA A O 1
ATOM 961 N N . LYS A 1 124 ? 8.203 -14.039 -19.75 1 75.94 124 LYS A N 1
ATOM 962 C CA . LYS A 1 124 ? 8.211 -14.805 -20.984 1 75.94 124 LYS A CA 1
ATOM 963 C C . LYS A 1 124 ? 9.352 -15.812 -21 1 75.94 124 LYS A C 1
ATOM 965 O O . LYS A 1 124 ? 9.297 -16.828 -21.703 1 75.94 124 LYS A O 1
ATOM 970 N N . SER A 1 125 ? 10.258 -15.516 -20.25 1 82 125 SER A N 1
ATOM 971 C CA . SER A 1 125 ? 11.484 -16.281 -20.453 1 82 125 SER A CA 1
ATO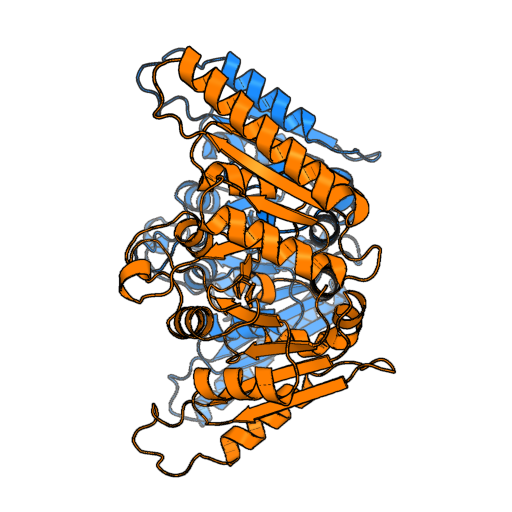M 972 C C . SER A 1 125 ? 11.75 -17.219 -19.266 1 82 125 SER A C 1
ATOM 974 O O . SER A 1 125 ? 12.555 -18.141 -19.375 1 82 125 SER A O 1
ATOM 976 N N . THR A 1 126 ? 11.07 -16.984 -18.234 1 85.69 126 THR A N 1
ATOM 977 C CA . THR A 1 126 ? 11.398 -17.766 -17.062 1 85.69 126 THR A CA 1
ATOM 978 C C . THR A 1 126 ? 10.469 -18.969 -16.922 1 85.69 126 THR A C 1
ATOM 980 O O . THR A 1 126 ? 9.328 -18.922 -17.391 1 85.69 126 THR A O 1
ATOM 983 N N . LYS A 1 127 ? 10.922 -20.031 -16.219 1 87.12 127 LYS A N 1
ATOM 984 C CA . LYS A 1 127 ? 10.164 -21.266 -16.016 1 87.12 127 LYS A CA 1
ATOM 985 C C . LYS A 1 127 ? 9.516 -21.297 -14.641 1 87.12 127 LYS A C 1
ATOM 987 O O . LYS A 1 127 ? 8.797 -22.234 -14.305 1 87.12 127 LYS A O 1
ATOM 992 N N . VAL A 1 128 ? 9.844 -20.375 -13.844 1 93.06 128 VAL A N 1
ATOM 993 C CA . VAL A 1 128 ? 9.344 -20.406 -12.469 1 93.06 128 VAL A CA 1
ATOM 994 C C . VAL A 1 128 ? 8.359 -19.266 -12.242 1 93.06 128 VAL A C 1
ATOM 996 O O . VAL A 1 128 ? 8.375 -18.281 -12.969 1 93.06 128 VAL A O 1
ATOM 999 N N . PRO A 1 129 ? 7.492 -19.359 -11.266 1 93.56 129 PRO A N 1
ATOM 1000 C CA . PRO A 1 129 ? 6.539 -18.297 -10.961 1 93.56 129 PRO A CA 1
ATOM 1001 C C . PRO A 1 129 ? 7.223 -16.984 -10.555 1 93.56 129 PRO A C 1
ATOM 1003 O O . PRO A 1 129 ? 8.336 -17.016 -10.023 1 93.56 129 PRO A O 1
ATOM 1006 N N . VAL A 1 130 ? 6.535 -15.93 -10.867 1 93.06 130 VAL A N 1
ATOM 1007 C CA . VAL A 1 130 ? 7.016 -14.594 -10.523 1 93.06 130 VAL A CA 1
ATOM 1008 C C . VAL A 1 130 ? 6 -13.891 -9.633 1 93.06 130 VAL A C 1
ATOM 1010 O O . VAL A 1 130 ? 4.836 -13.734 -10.008 1 93.06 130 VAL A O 1
ATOM 1013 N N . MET A 1 131 ? 6.441 -13.555 -8.508 1 94.62 131 MET A N 1
ATOM 1014 C CA . MET A 1 131 ? 5.609 -12.711 -7.664 1 94.62 131 MET A CA 1
ATOM 1015 C C . MET A 1 131 ? 5.871 -11.234 -7.941 1 94.62 131 MET A C 1
ATOM 1017 O O . MET A 1 131 ? 7.016 -10.781 -7.898 1 94.62 131 MET A O 1
ATOM 1021 N N . ILE A 1 132 ? 4.852 -10.586 -8.195 1 92.38 132 ILE A N 1
ATOM 1022 C CA . ILE A 1 132 ? 4.945 -9.172 -8.531 1 92.38 132 ILE A CA 1
ATOM 1023 C C . ILE A 1 132 ? 4.426 -8.328 -7.371 1 92.38 132 ILE A C 1
ATOM 1025 O O . ILE A 1 132 ? 3.279 -8.484 -6.941 1 92.38 132 ILE A O 1
ATOM 1029 N N . LEU A 1 133 ? 5.277 -7.484 -6.883 1 93.31 133 LEU A N 1
ATOM 1030 C CA . LEU A 1 133 ? 4.918 -6.539 -5.832 1 93.31 133 LEU A CA 1
ATOM 1031 C C . LEU A 1 133 ? 4.898 -5.109 -6.367 1 93.31 133 LEU A C 1
ATOM 1033 O O . LEU A 1 133 ? 5.746 -4.738 -7.184 1 93.31 133 LEU A O 1
ATOM 1037 N N . ARG A 1 134 ? 3.984 -4.375 -5.871 1 88.5 134 ARG A N 1
ATOM 1038 C CA . ARG A 1 134 ? 3.943 -2.967 -6.254 1 88.5 134 ARG A CA 1
ATOM 1039 C C . ARG A 1 134 ? 4.867 -2.133 -5.375 1 88.5 134 ARG A C 1
ATOM 1041 O O . ARG A 1 134 ? 4.68 -2.07 -4.156 1 88.5 134 ARG A O 1
ATOM 1048 N N . PRO A 1 135 ? 5.793 -1.487 -5.992 1 87.69 135 PRO A N 1
ATOM 1049 C CA . PRO A 1 135 ? 6.785 -0.718 -5.242 1 87.69 135 PRO A CA 1
ATOM 1050 C C . PRO A 1 135 ? 6.152 0.277 -4.27 1 87.69 135 PRO A C 1
ATOM 1052 O O . PRO A 1 135 ? 6.648 0.462 -3.158 1 87.69 135 PRO A O 1
ATOM 1055 N N . GLN A 1 136 ? 5.074 0.848 -4.652 1 84.06 136 GLN A N 1
ATOM 1056 C CA . GLN A 1 136 ? 4.395 1.834 -3.818 1 84.06 136 GLN A CA 1
ATOM 1057 C C . GLN A 1 136 ? 3.908 1.21 -2.514 1 84.06 136 GLN A C 1
ATOM 1059 O O . GLN A 1 136 ? 4.02 1.822 -1.448 1 84.06 136 GLN A O 1
ATOM 1064 N N . LEU A 1 137 ? 3.441 -0.003 -2.643 1 88.38 137 LEU A N 1
ATOM 1065 C CA . LEU A 1 137 ? 2.99 -0.718 -1.454 1 88.38 137 LEU A CA 1
ATOM 1066 C C . LEU A 1 137 ? 4.168 -1.058 -0.545 1 88.38 137 LEU A C 1
ATOM 1068 O O . LEU A 1 137 ? 4.121 -0.796 0.659 1 88.38 137 LEU A O 1
ATOM 1072 N N . VAL A 1 138 ? 5.191 -1.482 -1.107 1 92.62 138 VAL A N 1
ATOM 1073 C CA . VAL A 1 138 ? 6.371 -1.914 -0.365 1 92.62 138 VAL A CA 1
ATOM 1074 C C . VAL A 1 138 ? 6.996 -0.72 0.352 1 92.62 138 VAL A C 1
ATOM 1076 O O . VAL A 1 138 ? 7.426 -0.833 1.503 1 92.62 138 VAL A O 1
ATOM 1079 N N . SER A 1 139 ? 6.938 0.368 -0.268 1 90.38 139 SER A N 1
ATOM 1080 C CA . SER A 1 139 ? 7.613 1.553 0.249 1 90.38 139 SER A CA 1
ATOM 1081 C C . SER A 1 139 ? 6.879 2.129 1.454 1 90.38 139 SER A C 1
ATOM 1083 O O . SER A 1 139 ? 7.5 2.713 2.346 1 90.38 139 SER A O 1
ATOM 1085 N N . THR A 1 140 ? 5.566 1.923 1.539 1 93.19 140 THR A N 1
ATOM 1086 C CA . THR A 1 140 ? 4.777 2.652 2.525 1 93.19 140 THR A CA 1
ATOM 1087 C C . THR A 1 140 ? 4.539 1.796 3.766 1 93.19 140 THR A C 1
ATOM 1089 O O . THR A 1 140 ? 4.121 2.307 4.805 1 93.19 140 THR A O 1
ATOM 1092 N N . TYR A 1 141 ? 4.824 0.524 3.645 1 95.69 141 TYR A N 1
ATOM 1093 C CA . TYR A 1 141 ? 4.672 -0.324 4.82 1 95.69 141 TYR A CA 1
ATOM 1094 C C . TYR A 1 141 ? 5.586 0.143 5.949 1 95.69 141 TYR A C 1
ATOM 1096 O O . TYR A 1 141 ? 6.746 0.484 5.719 1 95.69 141 TYR A O 1
ATOM 1104 N N . THR A 1 142 ? 5.062 0.203 7.133 1 95.62 142 THR A N 1
ATOM 1105 C CA . THR A 1 142 ? 5.945 0.325 8.289 1 95.62 142 THR A CA 1
ATOM 1106 C C . THR A 1 142 ? 6.73 -0.965 8.508 1 95.62 142 THR A C 1
ATOM 1108 O O . THR A 1 142 ? 6.43 -1.992 7.898 1 95.62 142 THR A O 1
ATOM 1111 N N . VAL A 1 143 ? 7.672 -0.857 9.352 1 96.44 143 VAL A N 1
ATOM 1112 C CA . VAL A 1 143 ? 8.492 -2.023 9.656 1 96.44 143 VAL A CA 1
ATOM 1113 C C . VAL A 1 143 ? 7.609 -3.156 10.172 1 96.44 143 VAL A C 1
ATOM 1115 O O . VAL A 1 143 ? 7.754 -4.309 9.75 1 96.44 143 VAL A O 1
ATOM 1118 N N . GLU A 1 144 ? 6.652 -2.852 11.031 1 97 144 GLU A N 1
ATOM 1119 C CA . GLU A 1 144 ? 5.777 -3.863 11.609 1 97 144 GLU A CA 1
ATOM 1120 C C . GLU A 1 144 ? 4.855 -4.469 10.562 1 97 144 GLU A C 1
ATOM 1122 O O . GLU A 1 144 ? 4.633 -5.68 10.539 1 97 144 GLU A O 1
ATOM 1127 N N . GLU A 1 145 ? 4.328 -3.648 9.742 1 96.81 145 GLU A N 1
ATOM 1128 C CA . GLU A 1 145 ? 3.445 -4.117 8.68 1 96.81 145 GLU A CA 1
ATOM 1129 C C . GLU A 1 145 ? 4.203 -4.98 7.676 1 96.81 145 GLU A C 1
ATOM 1131 O O . GLU A 1 145 ? 3.709 -6.035 7.262 1 96.81 145 GLU A O 1
ATOM 1136 N N . MET A 1 146 ? 5.406 -4.523 7.289 1 96.75 146 MET A N 1
ATOM 1137 C CA . MET A 1 146 ? 6.234 -5.277 6.352 1 96.75 146 MET A CA 1
ATOM 1138 C C . MET A 1 146 ? 6.598 -6.645 6.922 1 96.75 146 MET A C 1
ATOM 1140 O O . MET A 1 146 ? 6.613 -7.641 6.195 1 96.75 146 MET A O 1
ATOM 1144 N N . ALA A 1 147 ? 6.926 -6.664 8.18 1 97.56 147 ALA A N 1
ATOM 1145 C CA . ALA A 1 147 ? 7.238 -7.926 8.836 1 97.56 147 ALA A CA 1
ATOM 1146 C C . ALA A 1 147 ? 6.086 -8.914 8.703 1 97.56 147 ALA A C 1
ATOM 1148 O O . ALA A 1 147 ? 6.297 -10.086 8.367 1 97.56 147 ALA A O 1
ATOM 1149 N N . LEU A 1 148 ? 4.863 -8.453 8.922 1 96.94 148 LEU A N 1
ATOM 1150 C CA . LEU A 1 148 ? 3.688 -9.305 8.789 1 96.94 148 LEU A CA 1
ATOM 1151 C C . LEU A 1 148 ? 3.516 -9.781 7.348 1 96.94 148 LEU A C 1
ATOM 1153 O O . LEU A 1 148 ? 3.283 -10.961 7.105 1 96.94 148 LEU A O 1
ATOM 1157 N N . ARG A 1 149 ? 3.67 -8.852 6.434 1 96.56 149 ARG A N 1
ATOM 1158 C CA . ARG A 1 149 ? 3.514 -9.188 5.023 1 96.56 149 ARG A CA 1
ATOM 1159 C C . ARG A 1 149 ? 4.52 -10.258 4.602 1 96.56 149 ARG A C 1
ATOM 1161 O O . ARG A 1 149 ? 4.168 -11.219 3.916 1 96.56 149 ARG A O 1
ATOM 1168 N N . CYS A 1 150 ? 5.77 -10.109 5.051 1 96.75 150 CYS A N 1
ATOM 1169 C CA . CYS A 1 150 ? 6.832 -11.031 4.676 1 96.75 150 CYS A CA 1
ATOM 1170 C C . CYS A 1 150 ? 6.59 -12.414 5.27 1 96.75 150 CYS A C 1
ATOM 1172 O O . CYS A 1 150 ? 6.926 -13.43 4.652 1 96.75 150 CYS A O 1
ATOM 1174 N N . GLN A 1 151 ? 5.953 -12.477 6.387 1 95.88 151 GLN A N 1
ATOM 1175 C CA . GLN A 1 151 ? 5.668 -13.758 7.035 1 95.88 151 GLN A CA 1
ATOM 1176 C C . GLN A 1 151 ? 4.562 -14.508 6.301 1 95.88 151 GLN A C 1
ATOM 1178 O O . GLN A 1 151 ? 4.488 -15.742 6.383 1 95.88 151 GLN A O 1
ATOM 1183 N N . HIS A 1 152 ? 3.742 -13.711 5.586 1 94.5 152 HIS A N 1
ATOM 1184 C CA . HIS A 1 152 ? 2.498 -14.297 5.094 1 94.5 152 HIS A CA 1
ATOM 1185 C C . HIS A 1 152 ? 2.279 -13.961 3.623 1 94.5 152 HIS A C 1
ATOM 1187 O O . HIS A 1 152 ? 1.194 -13.523 3.236 1 94.5 152 HIS A O 1
ATOM 1193 N N . LEU A 1 153 ? 3.207 -14.203 2.789 1 93.88 153 LEU A N 1
ATOM 1194 C CA . LEU A 1 153 ? 3.186 -13.773 1.396 1 93.88 153 LEU A CA 1
ATOM 1195 C C . LEU A 1 153 ? 2.043 -14.438 0.637 1 93.88 153 LEU A C 1
ATOM 1197 O O . LEU A 1 153 ? 1.418 -13.812 -0.224 1 93.88 153 LEU A O 1
ATOM 1201 N N . TRP A 1 154 ? 1.74 -15.625 0.904 1 92.31 154 TRP A N 1
ATOM 1202 C CA . TRP A 1 154 ? 0.724 -16.344 0.143 1 92.31 154 TRP A CA 1
ATOM 1203 C C . TRP A 1 154 ? -0.256 -17.047 1.075 1 92.31 154 TRP A C 1
ATOM 1205 O O . TRP A 1 154 ? -0.747 -18.141 0.763 1 92.31 154 TRP A O 1
ATOM 1215 N N . ARG A 1 155 ? -0.491 -16.484 2.219 1 95.12 155 ARG A N 1
ATOM 1216 C CA . ARG A 1 155 ? -1.368 -17.062 3.23 1 95.12 155 ARG A CA 1
ATOM 1217 C C . ARG A 1 155 ? -2.777 -17.266 2.684 1 95.12 155 ARG A C 1
ATOM 1219 O O . ARG A 1 155 ? -3.363 -18.328 2.844 1 95.12 155 ARG A O 1
ATOM 1226 N N . ASN A 1 156 ? -3.354 -16.266 2.125 1 97.38 156 ASN A N 1
ATOM 1227 C CA . ASN A 1 156 ? -4.688 -16.281 1.532 1 97.38 156 ASN A CA 1
ATOM 1228 C C . ASN A 1 156 ? -4.648 -15.922 0.052 1 97.38 156 ASN A C 1
ATOM 1230 O O . ASN A 1 156 ? -4.5 -14.75 -0.297 1 97.38 156 ASN A O 1
ATOM 1234 N N . LEU A 1 157 ? -4.898 -16.906 -0.811 1 98.06 157 LEU A N 1
ATOM 1235 C CA . LEU A 1 157 ? -4.746 -16.703 -2.248 1 98.06 157 LEU A CA 1
ATOM 1236 C C . LEU A 1 157 ? -6.105 -16.578 -2.926 1 98.06 157 LEU A C 1
ATOM 1238 O O . LEU A 1 157 ? -7.02 -17.344 -2.639 1 98.06 157 LEU A O 1
ATOM 1242 N N . LEU A 1 158 ? -6.246 -15.547 -3.715 1 98.56 158 LEU A N 1
ATOM 1243 C CA . LEU A 1 158 ? -7.371 -15.469 -4.645 1 98.56 158 LEU A CA 1
ATOM 1244 C C . LEU A 1 158 ? -6.984 -16.031 -6.008 1 98.56 158 LEU A C 1
ATOM 1246 O O . LEU A 1 158 ? -5.941 -15.68 -6.559 1 98.56 158 LEU A O 1
ATOM 1250 N N . VAL A 1 159 ? -7.824 -16.906 -6.5 1 98.12 159 VAL A N 1
ATOM 1251 C CA . VAL A 1 159 ? -7.527 -17.594 -7.75 1 98.12 159 VAL A CA 1
ATOM 1252 C C . VAL A 1 159 ? -8.695 -17.438 -8.719 1 98.12 159 VAL A C 1
ATOM 1254 O O . VAL A 1 159 ? -9.602 -18.266 -8.758 1 98.12 159 VAL A O 1
ATOM 1257 N N . PRO A 1 160 ? -8.609 -16.391 -9.523 1 97.12 160 PRO A N 1
ATOM 1258 C CA . PRO A 1 160 ? -9.617 -16.297 -10.586 1 97.12 160 PRO A CA 1
ATOM 1259 C C . PRO A 1 160 ? -9.531 -17.453 -11.578 1 97.12 160 PRO A C 1
ATOM 1261 O O . PRO A 1 160 ? -8.438 -17.812 -12.016 1 97.12 160 PRO A O 1
ATOM 1264 N N . TYR A 1 161 ? -10.688 -18.016 -11.922 1 95.44 161 TYR A N 1
ATOM 1265 C CA . TYR A 1 161 ? -10.734 -19.172 -12.812 1 95.44 161 TYR A CA 1
ATOM 1266 C C . TYR A 1 161 ? -11.836 -19.016 -13.844 1 95.44 161 TYR A C 1
ATOM 1268 O O . TYR A 1 161 ? -13 -18.797 -13.492 1 95.44 161 TYR A O 1
ATOM 1276 N N . ASP A 1 162 ? -11.477 -19.141 -15.086 1 89.31 162 ASP A N 1
ATOM 1277 C CA . ASP A 1 162 ? -12.453 -18.953 -16.156 1 89.31 162 ASP A CA 1
ATOM 1278 C C . ASP A 1 162 ? -12.547 -20.188 -17.047 1 89.31 162 ASP A C 1
ATOM 1280 O O . ASP A 1 162 ? -13.078 -20.109 -18.156 1 89.31 162 ASP A O 1
ATOM 1284 N N . ALA A 1 163 ? -11.922 -21.297 -16.734 1 89.5 163 ALA A N 1
ATOM 1285 C CA . ALA A 1 163 ? -11.953 -22.578 -17.438 1 89.5 163 ALA A CA 1
ATOM 1286 C C . ALA A 1 163 ? -11.258 -22.469 -18.797 1 89.5 163 ALA A C 1
ATOM 1288 O O . ALA A 1 163 ? -11.445 -23.328 -19.656 1 89.5 163 ALA A O 1
ATOM 1289 N N . SER A 1 164 ? -10.609 -21.391 -18.969 1 87.44 164 SER A N 1
ATOM 1290 C CA . SER A 1 164 ? -9.797 -21.266 -20.172 1 87.44 164 SER A CA 1
ATOM 1291 C C . SER A 1 164 ? -8.547 -22.141 -20.094 1 87.44 164 SER A C 1
ATOM 1293 O O . SER A 1 164 ? -8.297 -22.781 -19.062 1 87.44 164 SER A O 1
ATOM 1295 N N . SER A 1 165 ? -7.844 -22.188 -21.172 1 88.56 165 SER A N 1
ATOM 1296 C CA . SER A 1 165 ? -6.57 -22.906 -21.172 1 88.56 165 SER A CA 1
ATOM 1297 C C . SER A 1 165 ? -5.609 -22.328 -20.141 1 88.56 165 SER A C 1
ATOM 1299 O O . SER A 1 165 ? -4.941 -23.078 -19.422 1 88.56 165 SER A O 1
ATOM 1301 N N . ALA A 1 166 ? -5.562 -21.047 -20 1 87.69 166 ALA A N 1
ATOM 1302 C CA . ALA A 1 166 ? -4.719 -20.391 -19.016 1 87.69 166 ALA A CA 1
ATOM 1303 C C . ALA A 1 166 ? -5.199 -20.688 -17.594 1 87.69 166 ALA A C 1
ATOM 1305 O O . ALA A 1 166 ? -4.391 -20.875 -16.688 1 87.69 166 ALA A O 1
ATOM 1306 N N . GLY A 1 167 ? -6.523 -20.672 -17.438 1 91.62 167 GLY A N 1
ATOM 1307 C CA . GLY A 1 167 ? -7.078 -21 -16.141 1 91.62 167 GLY A CA 1
ATOM 1308 C C . GLY A 1 167 ? -6.742 -22.406 -15.688 1 91.62 167 GLY A C 1
ATOM 1309 O O . GLY A 1 167 ? -6.359 -22.609 -14.531 1 91.62 167 GLY A O 1
ATOM 1310 N N . ASN A 1 168 ? -6.891 -23.328 -16.609 1 93.69 168 ASN A N 1
ATOM 1311 C CA . ASN A 1 168 ? -6.562 -24.719 -16.297 1 93.69 168 ASN A CA 1
ATOM 1312 C C . ASN A 1 168 ? -5.074 -24.875 -15.992 1 93.69 168 ASN A C 1
ATOM 1314 O O . ASN A 1 168 ? -4.703 -25.609 -15.078 1 93.69 168 ASN A O 1
ATOM 1318 N N . TYR A 1 169 ? -4.32 -24.219 -16.781 1 93.12 169 TYR A N 1
ATOM 1319 C CA . TYR A 1 169 ? -2.883 -24.219 -16.531 1 93.12 169 TYR A CA 1
ATOM 1320 C C . TYR A 1 169 ? -2.57 -23.688 -15.133 1 93.12 169 TYR A C 1
ATOM 1322 O O . TYR A 1 169 ? -1.761 -24.266 -14.406 1 93.12 169 TYR A O 1
ATOM 1330 N N . LEU A 1 170 ? -3.191 -22.641 -14.719 1 94.69 170 LEU A N 1
ATOM 1331 C CA . LEU A 1 170 ? -3.023 -22.047 -13.398 1 94.69 170 LEU A CA 1
ATOM 1332 C C . LEU A 1 170 ? -3.34 -23.062 -12.297 1 94.69 170 LEU A C 1
ATOM 1334 O O . LEU A 1 170 ? -2.564 -23.219 -11.352 1 94.69 170 LEU A O 1
ATOM 1338 N N . ILE A 1 171 ? -4.438 -23.719 -12.445 1 96.62 171 ILE A N 1
ATOM 1339 C CA . ILE A 1 171 ? -4.875 -24.672 -11.438 1 96.62 171 ILE A CA 1
ATOM 1340 C C . ILE A 1 171 ? -3.836 -25.781 -11.297 1 96.62 171 ILE A C 1
ATOM 1342 O O . ILE A 1 171 ? -3.473 -26.172 -10.18 1 96.62 171 ILE A O 1
ATOM 1346 N N . GLU A 1 172 ? -3.369 -26.234 -12.398 1 95.31 172 GLU A N 1
ATOM 1347 C CA . GLU A 1 172 ? -2.369 -27.297 -12.391 1 95.31 172 GLU A CA 1
ATOM 1348 C C . GLU A 1 172 ? -1.086 -26.844 -11.695 1 95.31 172 GLU A C 1
ATOM 1350 O O . GLU A 1 172 ? -0.554 -27.562 -10.844 1 95.31 172 GLU A O 1
ATOM 1355 N N . ARG A 1 173 ? -0.607 -25.734 -12.055 1 94.44 173 ARG A N 1
ATOM 1356 C CA . ARG A 1 173 ? 0.649 -25.219 -11.516 1 94.44 173 ARG A CA 1
ATOM 1357 C C . ARG A 1 173 ? 0.51 -24.875 -10.039 1 94.44 173 ARG A C 1
ATOM 1359 O O . ARG A 1 173 ? 1.418 -25.141 -9.242 1 94.44 173 ARG A O 1
ATOM 1366 N N . LEU A 1 174 ? -0.572 -24.234 -9.68 1 96.5 174 LEU A N 1
ATOM 1367 C CA . LEU A 1 174 ? -0.812 -23.891 -8.289 1 96.5 174 LEU A CA 1
ATOM 1368 C C . LEU A 1 174 ? -0.896 -25.125 -7.414 1 96.5 174 LEU A C 1
ATOM 1370 O O . LEU A 1 174 ? -0.333 -25.172 -6.32 1 96.5 174 LEU A O 1
ATOM 1374 N N . LYS A 1 175 ? -1.5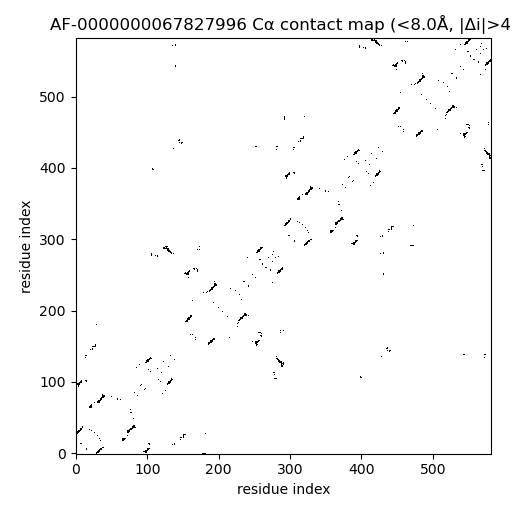61 -26.141 -7.93 1 96.31 175 LYS A N 1
ATOM 1375 C CA . LYS A 1 175 ? -1.651 -27.406 -7.195 1 96.31 175 LYS A CA 1
ATOM 1376 C C . LYS A 1 175 ? -0.268 -28 -6.953 1 96.31 175 LYS A C 1
ATOM 1378 O O . LYS A 1 175 ? 0.053 -28.391 -5.832 1 96.31 175 LYS A O 1
ATOM 1383 N N . SER A 1 176 ? 0.492 -28.016 -7.992 1 94.06 176 SER A N 1
ATOM 1384 C CA . SER A 1 176 ? 1.85 -28.531 -7.895 1 94.06 176 SER A CA 1
ATOM 1385 C C . SER A 1 176 ? 2.666 -27.766 -6.859 1 94.06 176 SER A C 1
ATOM 1387 O O . SER A 1 176 ? 3.398 -28.375 -6.07 1 94.06 176 SER A O 1
ATOM 1389 N N . ALA A 1 177 ? 2.541 -26.5 -6.848 1 94.38 177 ALA A N 1
ATOM 1390 C CA . ALA A 1 177 ? 3.26 -25.656 -5.891 1 94.38 177 ALA A CA 1
ATOM 1391 C C . ALA A 1 177 ? 2.783 -25.922 -4.465 1 94.38 177 ALA A C 1
ATOM 1393 O O . ALA A 1 177 ? 3.594 -26.016 -3.541 1 94.38 177 ALA A O 1
ATOM 1394 N N . LEU A 1 178 ? 1.484 -26.047 -4.258 1 95.44 178 LEU A N 1
ATOM 1395 C CA . LEU A 1 178 ? 0.899 -26.234 -2.932 1 95.44 178 LEU A CA 1
ATOM 1396 C C . LEU A 1 178 ? 1.261 -27.609 -2.365 1 95.44 178 LEU A C 1
ATOM 1398 O O . LEU A 1 178 ? 1.345 -27.781 -1.146 1 95.44 178 LEU A O 1
ATOM 1402 N N . GLU A 1 179 ? 1.455 -28.547 -3.209 1 93.69 179 GLU A N 1
ATOM 1403 C CA . GLU A 1 179 ? 1.856 -29.891 -2.779 1 93.69 179 GLU A CA 1
ATOM 1404 C C . GLU A 1 179 ? 3.229 -29.859 -2.111 1 93.69 179 GLU A C 1
ATOM 1406 O O . GLU A 1 179 ? 3.531 -30.719 -1.271 1 93.69 179 GLU A O 1
ATOM 1411 N N . LYS A 1 180 ? 3.998 -28.875 -2.475 1 88.81 180 LYS A N 1
ATOM 1412 C CA . LYS A 1 180 ? 5.34 -28.734 -1.917 1 88.81 180 LYS A CA 1
ATOM 1413 C C . LYS A 1 180 ? 5.328 -27.859 -0.667 1 88.81 180 LYS A C 1
ATOM 1415 O O . LYS A 1 180 ? 6.359 -27.703 -0.007 1 88.81 180 LYS A O 1
ATOM 1420 N N . ALA A 1 181 ? 4.207 -27.234 -0.366 1 85.94 181 ALA A N 1
ATOM 1421 C CA . ALA A 1 181 ? 4.121 -26.281 0.729 1 85.94 181 ALA A CA 1
ATOM 1422 C C . ALA A 1 181 ? 4.023 -26.984 2.076 1 85.94 181 ALA A C 1
ATOM 1424 O O . ALA A 1 181 ? 3.32 -28 2.205 1 85.94 181 ALA A O 1
ATOM 1425 N N . PRO A 1 182 ? 4.887 -26.5 2.984 1 81.88 182 PRO A N 1
ATOM 1426 C CA . PRO A 1 182 ? 4.645 -27 4.336 1 81.88 182 PRO A CA 1
ATOM 1427 C C . PRO A 1 182 ? 3.232 -26.703 4.832 1 81.88 182 PRO A C 1
ATOM 1429 O O . PRO A 1 182 ? 2.621 -25.719 4.41 1 81.88 182 PRO A O 1
ATOM 1432 N N . PRO A 1 183 ? 2.732 -27.562 5.695 1 78.56 183 PRO A N 1
ATOM 1433 C CA . PRO A 1 183 ? 1.373 -27.359 6.199 1 78.56 183 PRO A CA 1
ATOM 1434 C C . PRO A 1 183 ? 1.207 -26.031 6.918 1 78.56 183 PRO A C 1
ATOM 1436 O O . PRO A 1 183 ? 2.107 -25.594 7.641 1 78.56 183 PRO A O 1
ATOM 1439 N N . GLY A 1 184 ? 0.173 -25.344 6.629 1 78.88 184 GLY A N 1
ATOM 1440 C CA . GLY A 1 184 ? -0.222 -24.156 7.387 1 78.88 184 GLY A CA 1
ATOM 1441 C C . GLY A 1 184 ? 0.288 -22.859 6.785 1 78.88 184 GLY A C 1
ATOM 1442 O O . GLY A 1 184 ? -0.105 -21.781 7.211 1 78.88 184 GLY A O 1
ATOM 1443 N N . LYS A 1 185 ? 1.173 -22.906 5.793 1 85.69 185 LYS A N 1
ATOM 1444 C CA . LYS A 1 185 ? 1.711 -21.672 5.223 1 85.69 185 LYS A CA 1
ATOM 1445 C C . LYS A 1 185 ? 0.691 -21 4.309 1 85.69 185 LYS A C 1
ATOM 1447 O O . LYS A 1 185 ? 0.581 -19.781 4.293 1 85.69 185 LYS A O 1
ATOM 1452 N N . VAL A 1 186 ? -0.028 -21.812 3.609 1 94 186 VAL A N 1
ATOM 1453 C CA . VAL A 1 186 ? -1.193 -21.328 2.875 1 94 186 VAL A CA 1
ATOM 1454 C C . VAL A 1 186 ? -2.469 -21.703 3.623 1 94 186 VAL A C 1
ATOM 1456 O O . VAL A 1 186 ? -2.768 -22.891 3.787 1 94 186 VAL A O 1
ATOM 1459 N N . GLU A 1 187 ? -3.168 -20.734 4.043 1 95.31 187 GLU A N 1
ATOM 1460 C CA . GLU A 1 187 ? -4.312 -20.984 4.918 1 95.31 187 GLU A CA 1
ATOM 1461 C C . GLU A 1 187 ? -5.605 -21.094 4.113 1 95.31 187 GLU A C 1
ATOM 1463 O O . GLU A 1 187 ? -6.535 -21.797 4.516 1 95.31 187 GLU A O 1
ATOM 1468 N N . SER A 1 188 ? -5.629 -20.359 3.02 1 97.19 188 SER A N 1
ATOM 1469 C CA . SER A 1 188 ? -6.879 -20.391 2.268 1 97.19 188 SER A CA 1
ATOM 1470 C C . SER A 1 188 ? -6.641 -20.141 0.783 1 97.19 188 SER A C 1
ATOM 1472 O O . SER A 1 188 ? -5.664 -19.484 0.409 1 97.19 188 SER A O 1
ATOM 1474 N N . CYS A 1 189 ? -7.508 -20.656 -0.028 1 98.06 189 CYS A N 1
ATOM 1475 C CA . CYS A 1 189 ? -7.621 -20.375 -1.454 1 98.06 189 CYS A CA 1
ATOM 1476 C C . CYS A 1 189 ? -9.055 -20.016 -1.826 1 98.06 189 CYS A C 1
ATOM 1478 O O . CYS A 1 189 ? -9.992 -20.734 -1.5 1 98.06 189 CYS A O 1
ATOM 1480 N N . TYR A 1 190 ? -9.211 -18.891 -2.393 1 98.69 190 TYR A N 1
ATOM 1481 C CA . TYR A 1 190 ? -10.492 -18.391 -2.879 1 98.69 190 TYR A CA 1
ATOM 1482 C C . TYR A 1 190 ? -10.586 -18.516 -4.395 1 98.69 190 TYR A C 1
ATOM 1484 O O . TYR A 1 190 ? -10 -17.719 -5.125 1 98.69 190 TYR A O 1
ATOM 1492 N N . PHE A 1 191 ? -11.312 -19.547 -4.844 1 98.69 191 PHE A N 1
ATOM 1493 C CA . PHE A 1 191 ? -11.508 -19.75 -6.273 1 98.69 191 PHE A CA 1
ATOM 1494 C C . PHE A 1 191 ? -12.742 -18.984 -6.758 1 98.69 191 PHE A C 1
ATOM 1496 O O . PHE A 1 191 ? -13.852 -19.219 -6.273 1 98.69 191 PHE A O 1
ATOM 1503 N N . LEU A 1 192 ? -12.523 -18.109 -7.742 1 98.31 192 LEU A N 1
ATOM 1504 C CA . LEU A 1 192 ? -13.57 -17.188 -8.172 1 98.31 192 LEU A CA 1
ATOM 1505 C C . LEU A 1 192 ? -13.805 -17.297 -9.672 1 98.31 192 LEU A C 1
ATOM 1507 O O . LEU A 1 192 ? -12.859 -17.141 -10.461 1 98.31 192 LEU A O 1
ATOM 1511 N N . SER A 1 193 ? -15.016 -17.594 -10.086 1 96.94 193 SER A N 1
ATOM 1512 C CA . SER A 1 193 ? -15.414 -17.531 -11.492 1 96.94 193 SER A CA 1
ATOM 1513 C C . SER A 1 193 ? -16.359 -16.375 -11.742 1 96.94 193 SER A C 1
ATOM 1515 O O . SER A 1 193 ? -17.25 -16.094 -10.93 1 96.94 193 SER A O 1
ATOM 1517 N N . ILE A 1 194 ? -16.094 -15.672 -12.797 1 94.38 194 ILE A N 1
ATOM 1518 C CA . ILE A 1 194 ? -16.906 -14.508 -13.102 1 94.38 194 ILE A CA 1
ATOM 1519 C C . ILE A 1 194 ? -17.656 -14.742 -14.422 1 94.38 194 ILE A C 1
ATOM 1521 O O . ILE A 1 194 ? -17.047 -15.07 -15.438 1 94.38 194 ILE A O 1
ATOM 1525 N N . LEU A 1 195 ? -18.953 -14.594 -14.375 1 91.81 195 LEU A N 1
ATOM 1526 C CA . LEU A 1 195 ? -19.797 -14.617 -15.57 1 91.81 195 LEU A CA 1
ATOM 1527 C C . LEU A 1 195 ? -20.016 -13.211 -16.094 1 91.81 195 LEU A C 1
ATOM 1529 O O . LEU A 1 195 ? -20.578 -12.359 -15.398 1 91.81 195 LEU A O 1
ATOM 1533 N N . GLU A 1 196 ? -19.578 -12.891 -17.203 1 84 196 GLU A N 1
ATOM 1534 C CA . GLU A 1 196 ? -19.672 -11.539 -17.766 1 84 196 GLU A CA 1
ATOM 1535 C C . GLU A 1 196 ? -21.109 -11.203 -18.172 1 84 196 GLU A C 1
ATOM 1537 O O . GLU A 1 196 ? -21.875 -12.094 -18.516 1 84 196 GLU A O 1
ATOM 1542 N N . ASP A 1 197 ? -21.719 -9.891 -17.953 1 71.31 197 ASP A N 1
ATOM 1543 C CA . ASP A 1 197 ? -23.047 -9.328 -18.094 1 71.31 197 ASP A CA 1
ATOM 1544 C C . ASP A 1 197 ? -23.562 -9.484 -19.531 1 71.31 197 ASP A C 1
ATOM 1546 O O . ASP A 1 197 ? -24.781 -9.555 -19.75 1 71.31 197 ASP A O 1
ATOM 1550 N N . GLY A 1 198 ? -22.875 -9.812 -20.531 1 65.19 198 GLY A N 1
ATOM 1551 C CA . GLY A 1 198 ? -23.344 -9.812 -21.906 1 65.19 198 GLY A CA 1
ATOM 1552 C C . GLY A 1 198 ? -24.266 -10.969 -22.219 1 65.19 198 GLY A C 1
ATOM 1553 O O . GLY A 1 198 ? -24.844 -11.031 -23.312 1 65.19 198 GLY A O 1
ATOM 1554 N N . MET A 1 199 ? -24.609 -11.68 -21.359 1 62.56 199 MET A N 1
ATOM 1555 C CA . MET A 1 199 ? -25.453 -12.828 -21.703 1 62.56 199 MET A CA 1
ATOM 1556 C C . MET A 1 199 ? -26.906 -12.523 -21.406 1 62.56 199 MET A C 1
ATOM 1558 O O . MET A 1 199 ? -27.281 -12.227 -20.281 1 62.56 199 MET A O 1
ATOM 1562 N N . ARG A 1 200 ? -27.828 -12.234 -22.375 1 64.12 200 ARG A N 1
ATOM 1563 C CA . ARG A 1 200 ? -29.203 -11.727 -22.344 1 64.12 200 ARG A CA 1
ATOM 1564 C C . ARG A 1 200 ? -30.188 -12.836 -22 1 64.12 200 ARG A C 1
ATOM 1566 O O . ARG A 1 200 ? -31.344 -12.562 -21.656 1 64.12 200 ARG A O 1
ATOM 1573 N N . ARG A 1 201 ? -29.844 -13.945 -22.141 1 71.38 201 ARG A N 1
ATOM 1574 C CA . ARG A 1 201 ? -30.859 -14.961 -21.875 1 71.38 201 ARG A CA 1
ATOM 1575 C C . ARG A 1 201 ? -30.688 -15.57 -20.484 1 71.38 201 ARG A C 1
ATOM 1577 O O . ARG A 1 201 ? -29.703 -16.266 -20.234 1 71.38 201 ARG A O 1
ATOM 1584 N N . PRO A 1 202 ? -31.5 -15.273 -19.578 1 78.12 202 PRO A N 1
ATOM 1585 C CA . PRO A 1 202 ? -31.422 -15.727 -18.188 1 78.12 202 PRO A CA 1
ATOM 1586 C C . PRO A 1 202 ? -31.172 -17.234 -18.078 1 78.12 202 PRO A C 1
ATOM 1588 O O . PRO A 1 202 ? -30.453 -17.672 -17.188 1 78.12 202 PRO A O 1
ATOM 1591 N N . GLU A 1 203 ? -31.844 -17.953 -18.922 1 79.12 203 GLU A N 1
ATOM 1592 C CA . GLU A 1 203 ? -31.672 -19.406 -18.875 1 79.12 203 GLU A CA 1
ATOM 1593 C C . GLU A 1 203 ? -30.219 -19.797 -19.156 1 79.12 203 GLU A C 1
ATOM 1595 O O . GLU A 1 203 ? -29.672 -20.688 -18.5 1 79.12 203 GLU A O 1
ATOM 1600 N N . LEU A 1 204 ? -29.656 -19.203 -20.078 1 83.5 204 LEU A N 1
ATOM 1601 C CA . LEU A 1 204 ? -28.266 -19.484 -20.422 1 83.5 204 LEU A CA 1
ATOM 1602 C C . LEU A 1 204 ? -27.328 -19.078 -19.297 1 83.5 204 LEU A C 1
ATOM 1604 O O . LEU A 1 204 ? -26.328 -19.75 -19.031 1 83.5 204 LEU A O 1
ATOM 1608 N N . LEU A 1 205 ? -27.734 -18.078 -18.656 1 86.69 205 LEU A N 1
ATOM 1609 C CA . LEU A 1 205 ? -26.938 -17.609 -17.531 1 86.69 205 LEU A CA 1
ATOM 1610 C C . LEU A 1 205 ? -26.953 -18.656 -16.406 1 86.69 205 LEU A C 1
ATOM 1612 O O . LEU A 1 205 ? -25.922 -18.891 -15.773 1 86.69 205 LEU A O 1
ATOM 1616 N N . GLU A 1 206 ? -28.094 -19.172 -16.203 1 89.44 206 GLU A N 1
ATOM 1617 C CA . GLU A 1 206 ? -28.203 -20.172 -15.156 1 89.44 206 GLU A CA 1
ATOM 1618 C C . GLU A 1 206 ? -27.391 -21.422 -15.492 1 89.44 206 GLU A C 1
ATOM 1620 O O . GLU A 1 206 ? -26.75 -22.016 -14.625 1 89.44 206 GLU A O 1
ATOM 1625 N N . ILE A 1 207 ? -27.453 -21.812 -16.688 1 91.5 207 ILE A N 1
ATOM 1626 C CA . ILE A 1 207 ? -26.688 -22.969 -17.141 1 91.5 207 ILE A CA 1
ATOM 1627 C C . ILE A 1 207 ? -25.203 -22.703 -16.953 1 91.5 207 ILE A C 1
ATOM 1629 O O . ILE A 1 207 ? -24.469 -23.562 -16.438 1 91.5 207 ILE A O 1
ATOM 1633 N N . ARG A 1 208 ? -24.781 -21.578 -17.344 1 92.06 208 ARG A N 1
ATOM 1634 C CA . ARG A 1 208 ? -23.359 -21.219 -17.219 1 92.06 208 ARG A CA 1
ATOM 1635 C C . ARG A 1 208 ? -22.938 -21.156 -15.766 1 92.06 208 ARG A C 1
ATOM 1637 O O . ARG A 1 208 ? -21.828 -21.531 -15.422 1 92.06 208 ARG A O 1
ATOM 1644 N N . ARG A 1 209 ? -23.812 -20.609 -15.039 1 94.25 209 ARG A N 1
ATOM 1645 C CA . ARG A 1 209 ? -23.531 -20.562 -13.609 1 94.25 209 ARG A CA 1
ATOM 1646 C C . ARG A 1 209 ? -23.359 -21.953 -13.031 1 94.25 209 ARG A C 1
ATOM 1648 O O . ARG A 1 209 ? -22.406 -22.203 -12.281 1 94.25 209 ARG A O 1
ATOM 1655 N N . GLN A 1 210 ? -24.234 -22.812 -13.359 1 94.94 210 GLN A N 1
ATOM 1656 C CA . GLN A 1 210 ? -24.156 -24.188 -12.875 1 94.94 210 GLN A CA 1
ATOM 1657 C C . GLN A 1 210 ? -22.875 -24.859 -13.352 1 94.94 210 GLN A C 1
ATOM 1659 O O . GLN A 1 210 ? -22.234 -25.609 -12.594 1 94.94 210 GLN A O 1
ATOM 1664 N N . GLU A 1 211 ? -22.547 -24.641 -14.523 1 95.31 211 GLU A N 1
ATOM 1665 C CA . GLU A 1 211 ? -21.312 -25.188 -15.07 1 95.31 211 GLU A CA 1
ATOM 1666 C C . GLU A 1 211 ? -20.094 -24.672 -14.297 1 95.31 211 GLU A C 1
ATOM 1668 O O . GLU A 1 211 ? -19.203 -25.453 -13.945 1 95.31 211 GLU A O 1
ATOM 1673 N N . ALA A 1 212 ? -20.094 -23.406 -14.109 1 96.25 212 ALA A N 1
ATOM 1674 C CA . ALA A 1 212 ? -19 -22.797 -13.359 1 96.25 212 ALA A CA 1
ATOM 1675 C C . ALA A 1 212 ? -18.922 -23.344 -11.945 1 96.25 212 ALA A C 1
ATOM 1677 O O . ALA A 1 212 ? -17.828 -23.641 -11.445 1 96.25 212 ALA A O 1
ATOM 1678 N N . GLU A 1 213 ? -20.062 -23.469 -11.328 1 97.44 213 GLU A N 1
ATOM 1679 C CA . GLU A 1 213 ? -20.109 -24 -9.977 1 97.44 213 GLU A CA 1
ATOM 1680 C C . GLU A 1 213 ? -19.609 -25.453 -9.93 1 97.44 213 GLU A C 1
ATOM 1682 O O . GLU A 1 213 ? -18.922 -25.844 -8.992 1 97.44 213 GLU A O 1
ATOM 1687 N N . ALA A 1 214 ? -19.984 -26.188 -10.945 1 97.5 214 ALA A N 1
ATOM 1688 C CA . ALA A 1 214 ? -19.547 -27.578 -11.016 1 97.5 214 ALA A CA 1
ATOM 1689 C C . ALA A 1 214 ? -18.031 -27.672 -11.156 1 97.5 214 ALA A C 1
ATOM 1691 O O . ALA A 1 214 ? -17.375 -28.484 -10.492 1 97.5 214 ALA A O 1
ATOM 1692 N N . LYS A 1 215 ? -17.5 -26.906 -11.992 1 97.44 215 LYS A N 1
ATOM 1693 C CA . LYS A 1 215 ? -16.047 -26.891 -12.18 1 97.44 215 LYS A CA 1
ATOM 1694 C C . LYS A 1 215 ? -15.336 -26.469 -10.898 1 97.44 215 LYS A C 1
ATOM 1696 O O . LYS A 1 215 ? -14.32 -27.062 -10.523 1 97.44 215 LYS A O 1
ATOM 1701 N N . LEU A 1 216 ? -15.844 -25.453 -10.227 1 98.25 216 LEU A N 1
ATOM 1702 C CA . LEU A 1 216 ? -15.242 -24.984 -8.977 1 98.25 216 LEU A CA 1
ATOM 1703 C C . LEU A 1 216 ? -15.336 -26.062 -7.898 1 98.25 216 LEU A C 1
ATOM 1705 O O . LEU A 1 216 ? -14.438 -26.188 -7.062 1 98.25 216 LEU A O 1
ATOM 1709 N N . ALA A 1 217 ? -16.438 -26.781 -7.938 1 98.06 217 ALA A N 1
ATOM 1710 C CA . ALA A 1 217 ? -16.578 -27.891 -6.988 1 98.06 217 ALA A CA 1
ATOM 1711 C C . ALA A 1 217 ? -15.508 -28.938 -7.203 1 98.06 217 ALA A C 1
ATOM 1713 O O . ALA A 1 217 ? -14.961 -29.484 -6.238 1 98.06 217 ALA A O 1
ATOM 1714 N N . GLU A 1 218 ? -15.234 -29.219 -8.422 1 97.88 218 GLU A N 1
ATOM 1715 C CA . GLU A 1 218 ? -14.156 -30.141 -8.75 1 97.88 218 GLU A CA 1
ATOM 1716 C C . GLU A 1 218 ? -12.812 -29.625 -8.234 1 97.88 218 GLU A C 1
ATOM 1718 O O . GLU A 1 218 ? -12.031 -30.391 -7.66 1 97.88 218 GLU A O 1
ATOM 1723 N N . ILE A 1 219 ? -12.578 -28.391 -8.453 1 98.19 219 ILE A N 1
ATOM 1724 C CA . ILE A 1 219 ? -11.344 -27.766 -7.996 1 98.19 219 ILE A CA 1
ATOM 1725 C C . ILE A 1 219 ? -11.258 -27.828 -6.473 1 98.19 219 ILE A C 1
ATOM 1727 O O . ILE A 1 219 ? -10.211 -28.156 -5.914 1 98.19 219 ILE A O 1
ATOM 1731 N N . LYS A 1 220 ? -12.352 -27.5 -5.836 1 98.25 220 LYS A N 1
ATOM 1732 C CA . LYS A 1 220 ? -12.391 -27.562 -4.379 1 98.25 220 LYS A CA 1
ATOM 1733 C C . LYS A 1 220 ? -12 -28.953 -3.879 1 98.25 220 LYS A C 1
ATOM 1735 O O . LYS A 1 220 ? -11.227 -29.078 -2.93 1 98.25 220 LYS A O 1
ATOM 1740 N N . GLN A 1 221 ? -12.461 -29.953 -4.5 1 97.56 221 GLN A N 1
ATOM 1741 C CA . GLN A 1 221 ? -12.141 -31.328 -4.125 1 97.56 221 GLN A CA 1
ATOM 1742 C C . GLN A 1 221 ? -10.648 -31.609 -4.297 1 97.56 221 GLN A C 1
ATOM 1744 O O . GLN A 1 221 ? -10.031 -32.281 -3.457 1 97.56 221 GLN A O 1
ATOM 1749 N N . GLN A 1 222 ? -10.109 -31.094 -5.336 1 96.88 222 GLN A N 1
ATOM 1750 C CA . GLN A 1 222 ? -8.703 -31.328 -5.648 1 96.88 222 GLN A CA 1
ATOM 1751 C C . GLN A 1 222 ? -7.793 -30.609 -4.648 1 96.88 222 GLN A C 1
ATOM 1753 O O . GLN A 1 222 ? -6.703 -31.094 -4.34 1 96.88 222 GLN A O 1
ATOM 1758 N N . PHE A 1 223 ? -8.219 -29.469 -4.141 1 97.31 223 PHE A N 1
ATOM 1759 C CA . PHE A 1 223 ? -7.348 -28.609 -3.35 1 97.31 223 PHE A CA 1
ATOM 1760 C C . PHE A 1 223 ? -7.605 -28.812 -1.859 1 97.31 223 PHE A C 1
ATOM 1762 O O . PHE A 1 223 ? -6.801 -28.391 -1.025 1 97.31 223 PHE A O 1
ATOM 1769 N N . SER A 1 224 ? -8.695 -29.484 -1.427 1 95.81 224 SER A N 1
ATOM 1770 C CA . SER A 1 224 ? -9.125 -29.641 -0.04 1 95.81 224 SER A CA 1
ATOM 1771 C C . SER A 1 224 ? -8.07 -30.344 0.794 1 95.81 224 SER A C 1
ATOM 1773 O O . SER A 1 224 ? -7.887 -30.031 1.973 1 95.81 224 SER A O 1
ATOM 1775 N N . PRO A 1 225 ? -7.297 -31.297 0.226 1 94.75 225 PRO A N 1
ATOM 1776 C CA . PRO A 1 225 ? -6.25 -31.938 1.019 1 94.75 225 PRO A CA 1
ATOM 1777 C C . PRO A 1 225 ? -5.027 -31.047 1.217 1 94.75 225 PRO A C 1
ATOM 1779 O O . PRO A 1 225 ? -4.18 -31.328 2.068 1 94.75 225 PRO A O 1
ATOM 1782 N N . LEU A 1 226 ? -4.898 -30.047 0.463 1 94.81 226 LEU A N 1
ATOM 1783 C CA . LEU A 1 226 ? -3.682 -29.25 0.43 1 94.81 226 LEU A CA 1
ATOM 1784 C C . LEU A 1 226 ? -3.828 -28 1.293 1 94.81 226 LEU A C 1
ATOM 1786 O O . LEU A 1 226 ? -2.857 -27.547 1.901 1 94.81 226 LEU A O 1
ATOM 1790 N N . VAL A 1 227 ? -5.012 -27.391 1.294 1 95.5 227 VAL A N 1
ATOM 1791 C CA . VAL A 1 227 ? -5.273 -26.125 1.983 1 95.5 227 VAL A CA 1
ATOM 1792 C C . VAL A 1 227 ? -6.492 -26.281 2.891 1 95.5 227 VAL A C 1
ATOM 1794 O O . VAL A 1 227 ? -7.523 -26.828 2.475 1 95.5 227 VAL A O 1
ATOM 1797 N N . PRO A 1 228 ? -6.387 -25.844 4.078 1 94.88 228 PRO A N 1
ATOM 1798 C CA . PRO A 1 228 ? -7.449 -26.078 5.055 1 94.88 228 PRO A CA 1
ATOM 1799 C C . PRO A 1 228 ? -8.75 -25.375 4.699 1 94.88 228 PRO A C 1
ATOM 1801 O O . PRO A 1 228 ? -9.836 -25.906 4.926 1 94.88 228 PRO A O 1
ATOM 1804 N N . ASN A 1 229 ? -8.695 -24.125 4.176 1 96.56 229 ASN A N 1
ATOM 1805 C CA . ASN A 1 229 ? -9.898 -23.359 3.885 1 96.56 229 ASN A CA 1
ATOM 1806 C C . ASN A 1 229 ? -10.023 -23.047 2.395 1 96.56 229 ASN A C 1
ATOM 1808 O O . ASN A 1 229 ? -9.234 -22.266 1.847 1 96.56 229 ASN A O 1
ATOM 1812 N N . ILE A 1 230 ? -11.031 -23.656 1.79 1 97.88 230 ILE A N 1
ATOM 1813 C CA . ILE A 1 230 ? -11.281 -23.422 0.373 1 97.88 230 ILE A CA 1
ATOM 1814 C C . ILE A 1 230 ? -12.641 -22.75 0.196 1 97.88 230 ILE A C 1
ATOM 1816 O O . ILE A 1 230 ? -13.656 -23.234 0.696 1 97.88 230 ILE A O 1
ATOM 1820 N N . ILE A 1 231 ? -12.617 -21.625 -0.458 1 98.12 231 ILE A N 1
ATOM 1821 C CA . ILE A 1 231 ? -13.852 -20.906 -0.787 1 98.12 231 ILE A CA 1
ATOM 1822 C C . ILE A 1 231 ? -14.031 -20.875 -2.303 1 98.12 231 ILE A C 1
ATOM 1824 O O . ILE A 1 231 ? -13.07 -20.641 -3.043 1 98.12 231 ILE A O 1
ATOM 1828 N N . THR A 1 232 ? -15.211 -21.234 -2.74 1 98.44 232 THR A N 1
ATOM 1829 C CA . THR A 1 232 ? -15.555 -21.125 -4.152 1 98.44 232 THR A CA 1
ATOM 1830 C C . THR A 1 232 ? -16.75 -20.188 -4.344 1 98.44 232 THR A C 1
ATOM 1832 O O . THR A 1 232 ? -17.688 -20.203 -3.537 1 98.44 232 THR A O 1
ATOM 1835 N N . GLU A 1 233 ? -16.672 -19.359 -5.359 1 98.31 233 GLU A N 1
ATOM 1836 C CA . GLU A 1 233 ? -17.781 -18.438 -5.605 1 98.31 233 GLU A CA 1
ATOM 1837 C C . GLU A 1 233 ? -17.891 -18.109 -7.094 1 98.31 233 GLU A C 1
ATOM 1839 O O . GLU A 1 233 ? -16.891 -18.031 -7.801 1 98.31 233 GLU A O 1
ATOM 1844 N N . VAL A 1 234 ? -19.125 -18 -7.566 1 97.56 234 VAL A N 1
ATOM 1845 C CA . VAL A 1 234 ? -19.438 -17.5 -8.906 1 97.56 234 VAL A CA 1
ATOM 1846 C C . VAL A 1 234 ? -20.078 -16.109 -8.797 1 97.56 234 VAL A C 1
ATOM 1848 O O . VAL A 1 234 ? -21.047 -15.922 -8.07 1 97.56 234 VAL A O 1
ATOM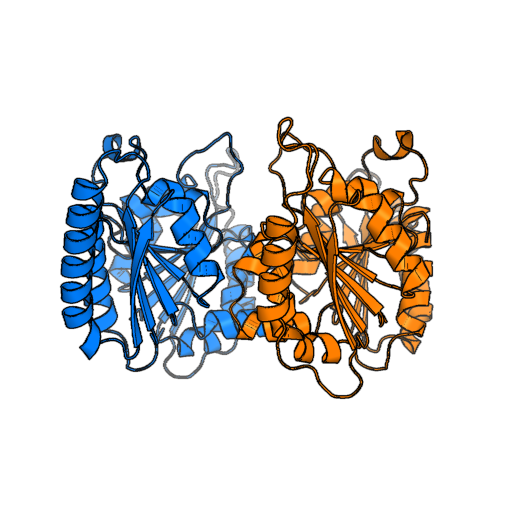 1851 N N . ARG A 1 235 ? -19.453 -15.188 -9.469 1 95.31 235 ARG A N 1
ATOM 1852 C CA . ARG A 1 235 ? -19.984 -13.836 -9.484 1 95.31 235 ARG A CA 1
ATOM 1853 C C . ARG A 1 235 ? -20.312 -13.398 -10.906 1 95.31 235 ARG A C 1
ATOM 1855 O O . ARG A 1 235 ? -19.859 -14.008 -11.875 1 95.31 235 ARG A O 1
ATOM 1862 N N . HIS A 1 236 ? -21.203 -12.406 -10.945 1 92.62 236 HIS A N 1
ATOM 1863 C CA . HIS A 1 236 ? -21.562 -11.789 -12.211 1 92.62 236 HIS A CA 1
ATOM 1864 C C . HIS A 1 236 ? -21.062 -10.352 -12.297 1 92.62 236 HIS A C 1
ATOM 1866 O O . HIS A 1 236 ? -21.125 -9.609 -11.312 1 92.62 236 HIS A O 1
ATOM 1872 N N . GLY A 1 237 ? -20.453 -10.07 -13.508 1 90.81 237 GLY A N 1
ATOM 1873 C CA . GLY A 1 237 ? -20.016 -8.695 -13.695 1 90.81 237 GLY A CA 1
ATOM 1874 C C . GLY A 1 237 ? -18.719 -8.586 -14.484 1 90.81 237 GLY A C 1
ATOM 1875 O O . GLY A 1 237 ? -18.391 -9.477 -15.273 1 90.81 237 GLY A O 1
ATOM 1876 N N . SER A 1 238 ? -18.047 -7.48 -14.359 1 89.81 238 SER A N 1
ATOM 1877 C CA . SER A 1 238 ? -16.75 -7.27 -15 1 89.81 238 SER A CA 1
ATOM 1878 C C . SER A 1 238 ? -15.648 -8.062 -14.297 1 89.81 238 SER A C 1
ATOM 1880 O O . SER A 1 238 ? -15.461 -7.926 -13.086 1 89.81 238 SER A O 1
ATOM 1882 N N . PRO A 1 239 ? -15 -8.836 -14.984 1 90.81 239 PRO A N 1
ATOM 1883 C CA . PRO A 1 239 ? -14.047 -9.766 -14.375 1 90.81 239 PRO A CA 1
ATOM 1884 C C . PRO A 1 239 ? -13.039 -9.055 -13.469 1 90.81 239 PRO A C 1
ATOM 1886 O O . PRO A 1 239 ? -12.922 -9.398 -12.289 1 90.81 239 PRO A O 1
ATOM 1889 N N . VAL A 1 240 ? -12.391 -8.016 -13.93 1 90.62 240 VAL A N 1
ATOM 1890 C CA . VAL A 1 240 ? -11.336 -7.359 -13.172 1 90.62 240 VAL A CA 1
ATOM 1891 C C . VAL A 1 240 ? -11.922 -6.691 -11.93 1 90.62 240 VAL A C 1
ATOM 1893 O O . VAL A 1 240 ? -11.375 -6.812 -10.836 1 90.62 240 VAL A O 1
ATOM 1896 N N . GLN A 1 241 ? -13.062 -6.055 -12.094 1 90.62 241 GLN A N 1
ATOM 1897 C CA . GLN A 1 241 ? -13.695 -5.375 -10.969 1 90.62 241 GLN A CA 1
ATOM 1898 C C . GLN A 1 241 ? -14.117 -6.375 -9.891 1 90.62 241 GLN A C 1
ATOM 1900 O O . GLN A 1 241 ? -13.852 -6.156 -8.711 1 90.62 241 GLN A O 1
ATOM 1905 N N . GLU A 1 242 ? -14.703 -7.441 -10.344 1 94.56 242 GLU A N 1
ATOM 1906 C CA . GLU A 1 242 ? -15.164 -8.445 -9.391 1 94.56 242 GLU A CA 1
ATOM 1907 C C . GLU A 1 242 ? -14 -9.109 -8.672 1 94.56 242 GLU A C 1
ATOM 1909 O O . GLU A 1 242 ? -14.094 -9.414 -7.48 1 94.56 242 GLU A O 1
ATOM 1914 N N . ILE A 1 243 ? -12.938 -9.344 -9.367 1 96.12 243 ILE A N 1
ATOM 1915 C CA . ILE A 1 243 ? -11.75 -9.938 -8.773 1 96.12 243 ILE A CA 1
ATOM 1916 C C . ILE A 1 243 ? -11.195 -9.008 -7.695 1 96.12 243 ILE A C 1
ATOM 1918 O O . ILE A 1 243 ? -10.938 -9.438 -6.566 1 96.12 243 ILE A O 1
ATOM 1922 N N . LEU A 1 244 ? -11.07 -7.789 -8.008 1 93.38 244 LEU A N 1
ATOM 1923 C CA . LEU A 1 244 ? -10.5 -6.828 -7.07 1 93.38 244 LEU A CA 1
ATOM 1924 C C . LEU A 1 244 ? -11.438 -6.586 -5.895 1 93.38 244 LEU A C 1
ATOM 1926 O O . LEU A 1 244 ? -10.984 -6.449 -4.754 1 93.38 244 LEU A O 1
ATOM 1930 N N . ASP A 1 245 ? -12.758 -6.555 -6.172 1 92.94 245 ASP A N 1
ATOM 1931 C CA . ASP A 1 245 ? -13.734 -6.418 -5.094 1 92.94 245 ASP A CA 1
ATOM 1932 C C . ASP A 1 245 ? -13.664 -7.602 -4.133 1 92.94 245 ASP A C 1
ATOM 1934 O O . ASP A 1 245 ? -13.727 -7.426 -2.916 1 92.94 245 ASP A O 1
ATOM 1938 N N . THR A 1 246 ? -13.492 -8.742 -4.723 1 96.44 246 THR A N 1
ATOM 1939 C CA . THR A 1 246 ? -13.391 -9.953 -3.91 1 96.44 246 THR A CA 1
ATOM 1940 C C . THR A 1 246 ? -12.125 -9.922 -3.057 1 96.44 246 THR A C 1
ATOM 1942 O O . THR A 1 246 ? -12.164 -10.273 -1.875 1 96.44 246 THR A O 1
ATOM 1945 N N . ALA A 1 247 ? -11.047 -9.523 -3.66 1 96.06 247 ALA A N 1
ATOM 1946 C CA . ALA A 1 247 ? -9.797 -9.438 -2.912 1 96.06 247 ALA A CA 1
ATOM 1947 C C . ALA A 1 247 ? -9.914 -8.445 -1.758 1 96.06 247 ALA A C 1
ATOM 1949 O O . ALA A 1 247 ? -9.422 -8.703 -0.656 1 96.06 247 ALA A O 1
ATOM 1950 N N . PHE A 1 248 ? -10.625 -7.449 -1.961 1 91.62 248 PHE A N 1
ATOM 1951 C CA . PHE A 1 248 ? -10.805 -6.367 -1 1 91.62 248 PHE A CA 1
ATOM 1952 C C . PHE A 1 248 ? -11.57 -6.852 0.223 1 91.62 248 PHE A C 1
ATOM 1954 O O . PHE A 1 248 ? -11.188 -6.562 1.358 1 91.62 248 PHE A O 1
ATOM 1961 N N . VAL A 1 249 ? -12.586 -7.621 0.032 1 92.56 249 VAL A N 1
ATOM 1962 C CA . VAL A 1 249 ? -13.492 -7.945 1.125 1 92.56 249 VAL A CA 1
ATOM 1963 C C . VAL A 1 249 ? -13.031 -9.219 1.823 1 92.56 249 VAL A C 1
ATOM 1965 O O . VAL A 1 249 ? -13.461 -9.516 2.941 1 92.56 249 VAL A O 1
ATOM 1968 N N . ASN A 1 250 ? -12.102 -10.07 1.245 1 94.81 250 ASN A N 1
ATOM 1969 C CA . ASN A 1 250 ? -11.781 -11.391 1.791 1 94.81 250 ASN A CA 1
ATOM 1970 C C . ASN A 1 250 ? -10.328 -11.461 2.262 1 94.81 250 ASN A C 1
ATOM 1972 O O . ASN A 1 250 ? -9.758 -12.547 2.346 1 94.81 250 ASN A O 1
ATOM 1976 N N . ASP A 1 251 ? -9.664 -10.531 2.717 1 95.06 251 ASP A N 1
ATOM 1977 C CA . ASP A 1 251 ? -8.328 -10.484 3.305 1 95.06 251 ASP A CA 1
ATOM 1978 C C . ASP A 1 251 ? -7.316 -11.227 2.434 1 95.06 251 ASP A C 1
ATOM 1980 O O . ASP A 1 251 ? -6.574 -12.078 2.926 1 95.06 251 ASP A O 1
ATOM 1984 N N . ILE A 1 252 ? -7.238 -11.055 1.237 1 97.12 252 ILE A N 1
ATOM 1985 C CA . ILE A 1 252 ? -6.387 -11.727 0.262 1 97.12 252 ILE A CA 1
ATOM 1986 C C . ILE A 1 252 ? -4.965 -11.172 0.354 1 97.12 252 ILE A C 1
ATOM 1988 O O . ILE A 1 252 ? -4.77 -9.961 0.431 1 97.12 252 ILE A O 1
ATOM 1992 N N . THR A 1 253 ? -3.967 -12.078 0.345 1 96.25 253 THR A N 1
ATOM 1993 C CA . THR A 1 253 ? -2.57 -11.664 0.41 1 96.25 253 THR A CA 1
ATOM 1994 C C . THR A 1 253 ? -1.966 -11.578 -0.988 1 96.25 253 THR A C 1
ATOM 1996 O O . THR A 1 253 ? -1.049 -10.789 -1.227 1 96.25 253 THR A O 1
ATOM 1999 N N . ALA A 1 254 ? -2.486 -12.391 -1.901 1 96.81 254 ALA A N 1
ATOM 2000 C CA . ALA A 1 254 ? -2.01 -12.352 -3.281 1 96.81 254 ALA A CA 1
ATOM 2001 C C . ALA A 1 254 ? -3.043 -12.945 -4.234 1 96.81 254 ALA A C 1
ATOM 2003 O O . ALA A 1 254 ? -3.887 -13.742 -3.826 1 96.81 254 ALA A O 1
ATOM 2004 N N . ILE A 1 255 ? -2.992 -12.516 -5.461 1 97.19 255 ILE A N 1
ATOM 2005 C CA . ILE A 1 255 ? -3.832 -13.047 -6.527 1 97.19 255 ILE A CA 1
ATOM 2006 C C . ILE A 1 255 ? -2.986 -13.898 -7.473 1 97.19 255 ILE A C 1
ATOM 2008 O O . ILE A 1 255 ? -1.991 -13.422 -8.023 1 97.19 255 ILE A O 1
ATOM 2012 N N . ALA A 1 256 ? -3.373 -15.133 -7.637 1 97 256 ALA A N 1
ATOM 2013 C CA . ALA A 1 256 ? -2.666 -16.016 -8.555 1 97 256 ALA A CA 1
ATOM 2014 C C . ALA A 1 256 ? -3.211 -15.891 -9.977 1 97 256 ALA A C 1
ATOM 2016 O O . ALA A 1 256 ? -4.426 -15.922 -10.188 1 97 256 ALA A O 1
ATOM 2017 N N . VAL A 1 257 ? -2.326 -15.742 -10.922 1 93.06 257 VAL A N 1
ATOM 2018 C CA . VAL A 1 257 ? -2.701 -15.641 -12.328 1 93.06 257 VAL A CA 1
ATOM 2019 C C . VAL A 1 257 ? -1.705 -16.406 -13.188 1 93.06 257 VAL A C 1
ATOM 2021 O O . VAL A 1 257 ? -0.625 -16.781 -12.719 1 93.06 257 VAL A O 1
ATOM 2024 N N . ALA A 1 258 ? -2.145 -16.656 -14.391 1 90.88 258 ALA A N 1
ATOM 2025 C CA . ALA A 1 258 ? -1.262 -17.359 -15.32 1 90.88 258 ALA A CA 1
ATOM 2026 C C . ALA A 1 258 ? -1.493 -16.891 -16.75 1 90.88 258 ALA A C 1
ATOM 2028 O O . ALA A 1 258 ? -2.5 -16.25 -17.047 1 90.88 258 ALA A O 1
ATOM 2029 N N . SER A 1 259 ? -0.528 -17.047 -17.531 1 81.56 259 SER A N 1
ATOM 2030 C CA . SER A 1 259 ? -0.63 -16.875 -18.969 1 81.56 259 SER A CA 1
ATOM 2031 C C . SER A 1 259 ? -0.082 -18.094 -19.719 1 81.56 259 SER A C 1
ATOM 2033 O O . SER A 1 259 ? 0.867 -18.734 -19.25 1 81.56 259 SER A O 1
ATOM 2035 N N . ARG A 1 260 ? -0.672 -18.453 -20.812 1 75.5 260 ARG A N 1
ATOM 2036 C CA . ARG A 1 260 ? -0.153 -19.516 -21.672 1 75.5 260 ARG A CA 1
ATOM 2037 C C . ARG A 1 260 ? 0.395 -18.953 -22.969 1 75.5 260 ARG A C 1
ATOM 2039 O O . ARG A 1 260 ? 0.581 -19.688 -23.953 1 75.5 260 ARG A O 1
ATOM 2046 N N . ARG A 1 261 ? 0.52 -17.688 -22.875 1 69.81 261 ARG A N 1
ATOM 2047 C CA . ARG A 1 261 ? 0.999 -17.047 -24.094 1 69.81 261 ARG A CA 1
ATOM 2048 C C . ARG A 1 261 ? 2.457 -17.406 -24.359 1 69.81 261 ARG A C 1
ATOM 2050 O O . ARG A 1 261 ? 3.322 -17.188 -23.516 1 69.81 261 ARG A O 1
ATOM 2057 N N . ALA A 1 262 ? 2.588 -18.141 -25.375 1 65.06 262 ALA A N 1
ATOM 2058 C CA . ALA A 1 262 ? 3.906 -18.688 -25.688 1 65.06 262 ALA A CA 1
ATOM 2059 C C . ALA A 1 262 ? 4.645 -17.797 -26.672 1 65.06 262 ALA A C 1
ATOM 2061 O O . ALA A 1 262 ? 5.875 -17.703 -26.641 1 65.06 262 ALA A O 1
ATOM 2062 N N . THR A 1 263 ? 3.801 -17.047 -27.5 1 64.75 263 THR A N 1
ATOM 2063 C CA . THR A 1 263 ? 4.445 -16.266 -28.547 1 64.75 263 THR A CA 1
ATOM 2064 C C . THR A 1 263 ? 4.281 -14.773 -28.281 1 64.75 263 THR A C 1
ATOM 2066 O O . THR A 1 263 ? 3.395 -14.367 -27.516 1 64.75 263 THR A O 1
ATOM 2069 N N . LEU A 1 264 ? 5.176 -14.016 -28.828 1 64.25 264 LEU A N 1
ATOM 2070 C CA . LEU A 1 264 ? 5.129 -12.562 -28.703 1 64.25 264 LEU A CA 1
ATOM 2071 C C . LEU A 1 264 ? 3.795 -12.016 -29.203 1 64.25 264 LEU A C 1
ATOM 2073 O O . LEU A 1 264 ? 3.266 -11.055 -28.641 1 64.25 264 LEU A O 1
ATOM 2077 N N . LEU A 1 265 ? 3.346 -12.703 -30.219 1 58.56 265 LEU A N 1
ATOM 2078 C CA . LEU A 1 265 ? 2.088 -12.266 -30.812 1 58.56 265 LEU A CA 1
ATOM 2079 C C . LEU A 1 265 ? 0.927 -12.469 -29.844 1 58.56 265 LEU A C 1
ATOM 2081 O O . LEU A 1 265 ? 0.002 -11.656 -29.797 1 58.56 265 LEU A O 1
ATOM 2085 N N . ASP A 1 266 ? 1.021 -13.484 -29.031 1 67.56 266 ASP A N 1
ATOM 2086 C CA . ASP A 1 266 ? -0.043 -13.812 -28.094 1 67.56 266 ASP A CA 1
ATOM 2087 C C . ASP A 1 266 ? -0.173 -12.742 -27.016 1 67.56 266 ASP A C 1
ATOM 2089 O O . ASP A 1 266 ? -1.264 -12.508 -26.484 1 67.56 266 ASP A O 1
ATOM 2093 N N . TRP A 1 267 ? 0.871 -12.109 -26.859 1 63.75 267 TRP A N 1
ATOM 2094 C CA . TRP A 1 267 ? 0.902 -11.156 -25.75 1 63.75 267 TRP A CA 1
ATOM 2095 C C . TRP A 1 267 ? 0.282 -9.82 -26.156 1 63.75 267 TRP A C 1
ATOM 2097 O O . TRP A 1 267 ? 0.051 -8.953 -25.312 1 63.75 267 TRP A O 1
ATOM 2107 N N . THR A 1 268 ? -0.098 -9.711 -27.391 1 61.09 268 THR A N 1
ATOM 2108 C CA . THR A 1 268 ? -0.754 -8.508 -27.875 1 61.09 268 THR A CA 1
ATOM 2109 C C . THR A 1 268 ? -2.26 -8.578 -27.641 1 61.09 268 THR A C 1
ATOM 2111 O O . THR A 1 268 ? -2.951 -7.559 -27.703 1 61.09 268 THR A O 1
ATOM 2114 N N . VAL A 1 269 ? -2.734 -9.844 -27.422 1 60.53 269 VAL A N 1
ATOM 2115 C CA . VAL A 1 269 ? -4.16 -10.016 -27.172 1 60.53 269 VAL A CA 1
ATOM 2116 C C . VAL A 1 269 ? -4.453 -9.82 -25.688 1 60.53 269 VAL A C 1
ATOM 2118 O O . VAL A 1 269 ? -3.887 -10.508 -24.844 1 60.53 269 VAL A O 1
ATOM 2121 N N . PRO A 1 270 ? -5.324 -8.836 -25.469 1 66.5 270 PRO A N 1
ATOM 2122 C CA . PRO A 1 270 ? -5.652 -8.594 -24.062 1 66.5 270 PRO A CA 1
ATOM 2123 C C . PRO A 1 270 ? -6.281 -9.805 -23.375 1 66.5 270 PRO A C 1
ATOM 2125 O O . PRO A 1 270 ? -7.047 -10.539 -24 1 66.5 270 PRO A O 1
ATOM 2128 N N . SER A 1 271 ? -5.773 -10.164 -22.297 1 76.06 271 SER A N 1
ATOM 2129 C CA . SER A 1 271 ? -6.305 -11.25 -21.484 1 76.06 271 SER A CA 1
ATOM 2130 C C . SER A 1 271 ? -6.703 -10.766 -20.094 1 76.06 271 SER A C 1
ATOM 2132 O O . SER A 1 271 ? -6.434 -9.617 -19.734 1 76.06 271 SER A O 1
ATOM 2134 N N . LEU A 1 272 ? -7.395 -11.562 -19.391 1 79.06 272 LEU A N 1
ATOM 2135 C CA . LEU A 1 272 ? -7.738 -11.258 -18.016 1 79.06 272 LEU A CA 1
ATOM 2136 C C . LEU A 1 272 ? -6.48 -11.031 -17.172 1 79.06 272 LEU A C 1
ATOM 2138 O O . LEU A 1 272 ? -6.43 -10.109 -16.359 1 79.06 272 LEU A O 1
ATOM 2142 N N . THR A 1 273 ? -5.535 -11.781 -17.469 1 80.56 273 THR A N 1
ATOM 2143 C CA . THR A 1 273 ? -4.27 -11.648 -16.75 1 80.56 273 THR A CA 1
ATOM 2144 C C . THR A 1 273 ? -3.645 -10.281 -17 1 80.56 273 THR A C 1
ATOM 2146 O O . THR A 1 273 ? -3.168 -9.625 -16.078 1 80.56 273 THR A O 1
ATOM 2149 N N . ASP A 1 274 ? -3.773 -9.867 -18.188 1 78.56 274 ASP A N 1
ATOM 2150 C CA . ASP A 1 274 ? -3.217 -8.555 -18.516 1 78.56 274 ASP A CA 1
ATOM 2151 C C . ASP A 1 274 ? -3.928 -7.441 -17.75 1 78.56 274 ASP A C 1
ATOM 2153 O O . ASP A 1 274 ? -3.279 -6.531 -17.234 1 78.56 274 ASP A O 1
ATOM 2157 N N . SER A 1 275 ? -5.176 -7.617 -17.781 1 81.44 275 SER A N 1
ATOM 2158 C CA . SER A 1 275 ? -5.969 -6.598 -17.109 1 81.44 275 SER A CA 1
ATOM 2159 C C . SER A 1 275 ? -5.664 -6.555 -15.609 1 81.44 275 SER A C 1
ATOM 2161 O O . SER A 1 275 ? -5.539 -5.477 -15.023 1 81.44 275 SER A O 1
ATOM 2163 N N . ILE A 1 276 ? -5.488 -7.688 -15.039 1 86.19 276 ILE A N 1
ATOM 2164 C CA . ILE A 1 276 ? -5.195 -7.762 -13.617 1 86.19 276 ILE A CA 1
ATOM 2165 C C . ILE A 1 276 ? -3.793 -7.219 -13.344 1 86.19 276 ILE A C 1
ATOM 2167 O O . ILE A 1 276 ? -3.588 -6.457 -12.398 1 86.19 276 ILE A O 1
ATOM 2171 N N . LEU A 1 277 ? -2.91 -7.562 -14.195 1 81.44 277 LEU A N 1
ATOM 2172 C CA . LEU A 1 277 ? -1.522 -7.137 -14.047 1 81.44 277 LEU A CA 1
ATOM 2173 C C . LEU A 1 277 ? -1.412 -5.617 -14.094 1 81.44 277 LEU A C 1
ATOM 2175 O O . LEU A 1 277 ? -0.592 -5.023 -13.391 1 81.44 277 LEU A O 1
ATOM 2179 N N . ASN A 1 278 ? -2.301 -5.031 -14.805 1 78.44 278 ASN A N 1
ATOM 2180 C CA . ASN A 1 278 ? -2.189 -3.594 -15.039 1 78.44 278 ASN A CA 1
ATOM 2181 C C . ASN A 1 278 ? -2.998 -2.795 -14.023 1 78.44 278 ASN A C 1
ATOM 2183 O O . ASN A 1 278 ? -2.756 -1.604 -13.828 1 78.44 278 ASN A O 1
ATOM 2187 N N . ARG A 1 279 ? -3.844 -3.473 -13.383 1 81.88 279 ARG A N 1
ATOM 2188 C CA . ARG A 1 279 ? -4.777 -2.686 -12.586 1 81.88 279 ARG A CA 1
ATOM 2189 C C . ARG A 1 279 ? -4.695 -3.074 -11.109 1 81.88 279 ARG A C 1
ATOM 2191 O O . ARG A 1 279 ? -5.07 -2.289 -10.234 1 81.88 279 ARG A O 1
ATOM 2198 N N . SER A 1 280 ? -4.262 -4.238 -10.922 1 87.88 280 SER A N 1
ATOM 2199 C CA . SER A 1 280 ? -4.293 -4.727 -9.547 1 87.88 280 SER A CA 1
ATOM 2200 C C . SER A 1 280 ? -3.158 -4.129 -8.719 1 87.88 280 SER A C 1
ATOM 2202 O O . SER A 1 280 ? -2.018 -4.055 -9.18 1 87.88 280 SER A O 1
ATOM 2204 N N . TRP A 1 281 ? -3.514 -3.764 -7.555 1 88.12 281 TRP A N 1
ATOM 2205 C CA . TRP A 1 281 ? -2.496 -3.332 -6.602 1 88.12 281 TRP A CA 1
ATOM 2206 C C . TRP A 1 281 ? -2.125 -4.461 -5.648 1 88.12 281 TRP A C 1
ATOM 2208 O O . TRP A 1 281 ? -1.166 -4.348 -4.883 1 88.12 281 TRP A O 1
ATOM 2218 N N . PHE A 1 282 ? -2.918 -5.445 -5.707 1 93.38 282 PHE A N 1
ATOM 2219 C CA . PHE A 1 282 ? -2.58 -6.613 -4.902 1 93.38 282 PHE A CA 1
ATOM 2220 C C . PHE A 1 282 ? -1.332 -7.301 -5.445 1 93.38 282 PHE A C 1
ATOM 2222 O O . PHE A 1 282 ? -1.1 -7.312 -6.656 1 93.38 282 PHE A O 1
ATOM 2229 N N . PRO A 1 283 ? -0.537 -7.844 -4.566 1 94.81 283 PRO A N 1
ATOM 2230 C CA . PRO A 1 283 ? 0.53 -8.719 -5.062 1 94.81 283 PRO A CA 1
ATOM 2231 C C . PRO A 1 283 ? 0.011 -9.82 -5.984 1 94.81 283 PRO A C 1
ATOM 2233 O O . PRO A 1 283 ? -1.077 -10.352 -5.762 1 94.81 283 PRO A O 1
ATOM 2236 N N . LEU A 1 284 ? 0.775 -10.07 -7.004 1 93.69 284 LEU A N 1
ATOM 2237 C CA . LEU A 1 284 ? 0.381 -11.102 -7.961 1 93.69 284 LEU A CA 1
ATOM 2238 C C . LEU A 1 284 ? 1.367 -12.266 -7.945 1 93.69 284 LEU A C 1
ATOM 2240 O O . LEU A 1 284 ? 2.578 -12.055 -7.852 1 93.69 284 LEU A O 1
ATOM 2244 N N . LEU A 1 285 ? 0.858 -13.375 -7.895 1 95.31 285 LEU A N 1
ATOM 2245 C CA . LEU A 1 285 ? 1.628 -14.594 -8.133 1 95.31 285 LEU A CA 1
ATOM 2246 C C . LEU A 1 285 ? 1.402 -15.109 -9.555 1 95.31 285 LEU A C 1
ATOM 2248 O O . LEU A 1 285 ? 0.393 -15.758 -9.828 1 95.31 285 LEU A O 1
ATOM 2252 N N . PHE A 1 286 ? 2.307 -14.828 -10.375 1 92.19 286 PHE A N 1
ATOM 2253 C CA . PHE A 1 286 ? 2.174 -15.07 -11.805 1 92.19 286 PHE A CA 1
ATOM 2254 C C . PHE A 1 286 ? 2.871 -16.375 -12.195 1 92.19 286 PHE A C 1
ATOM 2256 O O . PHE A 1 286 ? 4.086 -16.5 -12.031 1 92.19 286 PHE A O 1
ATOM 2263 N N . PHE A 1 287 ? 2.135 -17.266 -12.719 1 92.12 287 PHE A N 1
ATOM 2264 C CA . PHE A 1 287 ? 2.697 -18.5 -13.273 1 92.12 287 PHE A CA 1
ATOM 2265 C C . PHE A 1 287 ? 2.951 -18.359 -14.766 1 92.12 287 PHE A C 1
ATOM 2267 O O . PHE A 1 287 ? 2.01 -18.234 -15.555 1 92.12 287 PHE A O 1
ATOM 2274 N N . SER A 1 288 ? 4.156 -18.359 -15.086 1 83.25 288 SER A N 1
ATOM 2275 C CA . SER A 1 288 ? 4.613 -18.141 -16.453 1 83.25 288 SER A CA 1
ATOM 2276 C C . SER A 1 288 ? 4.27 -19.328 -17.359 1 83.25 288 SER A C 1
ATOM 2278 O O . SER A 1 288 ? 4.121 -20.453 -16.875 1 83.25 288 SER A O 1
ATOM 2280 N N . PRO A 1 289 ? 4.219 -19.047 -18.672 1 77.44 289 PRO A N 1
ATOM 2281 C CA . PRO A 1 289 ? 3.826 -20.094 -19.625 1 77.44 289 PRO A CA 1
ATOM 2282 C C . PRO A 1 289 ? 4.867 -21.203 -19.719 1 77.44 289 PRO A C 1
ATOM 2284 O O . PRO A 1 289 ? 4.543 -22.328 -20.141 1 77.44 289 PRO A O 1
ATOM 2287 N N . LYS A 1 290 ? 6.109 -20.812 -19.484 1 71.44 290 LYS A N 1
ATOM 2288 C CA . LYS A 1 290 ? 7.164 -21.812 -19.703 1 71.44 290 LYS A CA 1
ATOM 2289 C C . LYS A 1 290 ? 7.293 -22.734 -18.5 1 71.44 290 LYS A C 1
ATOM 2291 O O . LYS A 1 290 ? 8.031 -23.719 -18.547 1 71.44 290 LYS A O 1
ATOM 2296 N N . GLY A 1 291 ? 6.625 -22.469 -17.438 1 66.19 291 GLY A N 1
ATOM 2297 C CA . GLY A 1 291 ? 6.742 -23.344 -16.281 1 66.19 291 GLY A CA 1
ATOM 2298 C C . GLY A 1 291 ? 5.879 -24.578 -16.375 1 66.19 291 GLY A C 1
ATOM 2299 O O . GLY A 1 291 ? 4.957 -24.641 -17.188 1 66.19 291 GLY A O 1
ATOM 2300 N N . MET B 1 1 ? -3.574 13.727 19.875 1 91.69 1 MET B N 1
ATOM 2301 C CA . MET B 1 1 ? -3.504 14.656 18.75 1 91.69 1 MET B CA 1
ATOM 2302 C C . MET B 1 1 ? -4.891 14.93 18.188 1 91.69 1 MET B C 1
ATOM 2304 O O . MET B 1 1 ? -5.48 15.977 18.453 1 91.69 1 MET B O 1
ATOM 2308 N N . PHE B 1 2 ? -5.57 14.031 17.594 1 94.69 2 PHE B N 1
ATOM 2309 C CA . PHE B 1 2 ? -6.93 14.172 17.094 1 94.69 2 PHE B CA 1
ATOM 2310 C C . PHE B 1 2 ? -7.891 13.258 17.828 1 94.69 2 PHE B C 1
ATOM 2312 O O . PHE B 1 2 ? -7.535 12.125 18.172 1 94.69 2 PHE B O 1
ATOM 2319 N N . LYS B 1 3 ? -9.086 13.75 18.078 1 96.12 3 LYS B N 1
ATOM 2320 C CA . LYS B 1 3 ? -10.016 12.992 18.906 1 96.12 3 LYS B CA 1
ATOM 2321 C C . LYS B 1 3 ? -11.328 12.734 18.172 1 96.12 3 LYS B C 1
ATOM 2323 O O . LYS B 1 3 ? -11.969 11.703 18.391 1 96.12 3 LYS B O 1
ATOM 2328 N N . HIS B 1 4 ? -11.773 13.68 17.484 1 98.06 4 HIS B N 1
ATOM 2329 C CA . HIS B 1 4 ? -13.031 13.578 16.734 1 98.06 4 HIS B CA 1
ATOM 2330 C C . HIS B 1 4 ? -12.781 13.531 15.234 1 98.06 4 HIS B C 1
ATOM 2332 O O . HIS B 1 4 ? -12.492 14.555 14.617 1 98.06 4 HIS B O 1
ATOM 2338 N N . CYS B 1 5 ? -13.062 12.375 14.672 1 98.19 5 CYS B N 1
ATOM 2339 C CA . CYS B 1 5 ? -12.633 12.117 13.305 1 98.19 5 CYS B CA 1
ATOM 2340 C C . CYS B 1 5 ? -13.836 11.859 12.398 1 98.19 5 CYS B C 1
ATOM 2342 O O . CYS B 1 5 ? -14.75 11.117 12.766 1 98.19 5 CYS B O 1
ATOM 2344 N N . LEU B 1 6 ? -13.82 12.555 11.336 1 98.25 6 LEU B N 1
ATOM 2345 C CA . LEU B 1 6 ? -14.773 12.289 10.258 1 98.25 6 LEU B CA 1
ATOM 2346 C C . LEU B 1 6 ? -14.117 11.5 9.133 1 98.25 6 LEU B C 1
ATOM 2348 O O . LEU B 1 6 ? -13.148 11.969 8.523 1 98.25 6 LEU B O 1
ATOM 2352 N N . ILE B 1 7 ? -14.594 10.328 8.867 1 97.81 7 ILE B N 1
ATOM 2353 C CA . ILE B 1 7 ? -14.086 9.508 7.781 1 97.81 7 ILE B CA 1
ATOM 2354 C C . ILE B 1 7 ? -15.078 9.508 6.621 1 97.81 7 ILE B C 1
ATOM 2356 O O . ILE B 1 7 ? -16.219 9.047 6.766 1 97.81 7 ILE B O 1
ATOM 2360 N N . CYS B 1 8 ? -14.602 9.953 5.523 1 95.12 8 CYS B N 1
ATOM 2361 C CA . CYS B 1 8 ? -15.461 10.086 4.352 1 95.12 8 CYS B CA 1
ATOM 2362 C C . CYS B 1 8 ? -15.133 9.016 3.314 1 95.12 8 CYS B C 1
ATOM 2364 O O . CYS B 1 8 ? -13.969 8.789 2.994 1 95.12 8 CYS B O 1
ATOM 2366 N N . THR B 1 9 ? -16.203 8.367 2.773 1 93.62 9 THR B N 1
ATOM 2367 C CA . THR B 1 9 ? -15.992 7.332 1.766 1 93.62 9 THR B CA 1
ATOM 2368 C C . THR B 1 9 ? -17.109 7.359 0.726 1 93.62 9 THR B C 1
ATOM 2370 O O . THR B 1 9 ? -18.281 7.578 1.064 1 93.62 9 THR B O 1
ATOM 2373 N N . ASP B 1 10 ? -16.75 7.176 -0.458 1 87.75 10 ASP B N 1
ATOM 2374 C CA . ASP B 1 10 ? -17.75 6.965 -1.496 1 87.75 10 ASP B CA 1
ATOM 2375 C C . ASP B 1 10 ? -17.875 5.484 -1.852 1 87.75 10 ASP B C 1
ATOM 2377 O O . ASP B 1 10 ? -18.469 5.133 -2.867 1 87.75 10 ASP B O 1
ATOM 2381 N N . PHE B 1 11 ? -17.203 4.645 -1.133 1 90.25 11 PHE B N 1
ATOM 2382 C CA . PHE B 1 11 ? -17.219 3.188 -1.224 1 90.25 11 PHE B CA 1
ATOM 2383 C C . PHE B 1 11 ? -16.281 2.701 -2.318 1 90.25 11 PHE B C 1
ATOM 2385 O O . PHE B 1 11 ? -15.977 1.509 -2.398 1 90.25 11 PHE B O 1
ATOM 2392 N N . SER B 1 12 ? -15.695 3.592 -3.129 1 84.19 12 SER B N 1
ATOM 2393 C CA . SER B 1 12 ? -14.734 3.186 -4.152 1 84.19 12 SER B CA 1
ATOM 2394 C C . SER B 1 12 ? -13.305 3.303 -3.643 1 84.19 12 SER B C 1
ATOM 2396 O O . SER B 1 12 ? -12.383 2.729 -4.227 1 84.19 12 SER B O 1
ATOM 2398 N N . ASP B 1 13 ? -13.102 3.949 -2.541 1 87.44 13 ASP B N 1
ATOM 2399 C CA . ASP B 1 13 ? -11.766 4.27 -2.053 1 87.44 13 ASP B CA 1
ATOM 2400 C C . ASP B 1 13 ? -11.305 3.256 -1.007 1 87.44 13 ASP B C 1
ATOM 2402 O O . ASP B 1 13 ? -10.148 3.283 -0.575 1 87.44 13 ASP B O 1
ATOM 2406 N N . GLY B 1 14 ? -12.203 2.43 -0.576 1 91.44 14 GLY B N 1
ATOM 2407 C CA . GLY B 1 14 ? -11.859 1.397 0.387 1 91.44 14 GLY B CA 1
ATOM 2408 C C . GLY B 1 14 ? -11.898 1.884 1.823 1 91.44 14 GLY B C 1
ATOM 2409 O O . GLY B 1 14 ? -11.734 1.094 2.756 1 91.44 14 GLY B O 1
ATOM 2410 N N . LEU B 1 15 ? -12.227 3.184 2.098 1 95.62 15 LEU B N 1
ATOM 2411 C CA . LEU B 1 15 ? -12.133 3.738 3.443 1 95.62 15 LEU B CA 1
ATOM 2412 C C . LEU B 1 15 ? -13.266 3.227 4.324 1 95.62 15 LEU B C 1
ATOM 2414 O O . LEU B 1 15 ? -13.195 3.316 5.551 1 95.62 15 LEU B O 1
ATOM 2418 N N . GLN B 1 16 ? -14.32 2.68 3.637 1 95.81 16 GLN B N 1
ATOM 2419 C CA . GLN B 1 16 ? -15.398 2.092 4.426 1 95.81 16 GLN B CA 1
ATOM 2420 C C . GLN B 1 16 ? -14.883 0.941 5.289 1 95.81 16 GLN B C 1
ATOM 2422 O O . GLN B 1 16 ? -15.461 0.634 6.332 1 95.81 16 GLN B O 1
ATOM 2427 N N . ARG B 1 17 ? -13.82 0.353 4.914 1 95.69 17 ARG B N 1
ATOM 2428 C CA . ARG B 1 17 ? -13.25 -0.764 5.664 1 95.69 17 ARG B CA 1
ATOM 2429 C C . ARG B 1 17 ? -12.789 -0.318 7.047 1 95.69 17 ARG B C 1
ATOM 2431 O O . ARG B 1 17 ? -12.688 -1.134 7.965 1 95.69 17 ARG B O 1
ATOM 2438 N N . LEU B 1 18 ? -12.492 0.95 7.191 1 97.62 18 LEU B N 1
ATOM 2439 C CA . LEU B 1 18 ? -12.039 1.482 8.469 1 97.62 18 LEU B CA 1
ATOM 2440 C C . LEU B 1 18 ? -13.109 1.308 9.539 1 97.62 18 LEU B C 1
ATOM 2442 O O . LEU B 1 18 ? -12.797 1.271 10.734 1 97.62 18 LEU B O 1
ATOM 2446 N N . ALA B 1 19 ? -14.359 1.166 9.125 1 98.12 19 ALA B N 1
ATOM 2447 C CA . ALA B 1 19 ? -15.445 0.964 10.078 1 98.12 19 ALA B CA 1
ATOM 2448 C C . ALA B 1 19 ? -15.266 -0.333 10.859 1 98.12 19 ALA B C 1
ATOM 2450 O O . ALA B 1 19 ? -15.742 -0.46 11.984 1 98.12 19 ALA B O 1
ATOM 2451 N N . GLY B 1 20 ? -14.562 -1.229 10.289 1 97.88 20 GLY B N 1
ATOM 2452 C CA . GLY B 1 20 ? -14.289 -2.49 10.961 1 97.88 20 GLY B CA 1
ATOM 2453 C C . GLY B 1 20 ? -13.148 -2.406 11.953 1 97.88 20 GLY B C 1
ATOM 2454 O O . GLY B 1 20 ? -12.852 -3.375 12.656 1 97.88 20 GLY B O 1
ATOM 2455 N N . PHE B 1 21 ? -12.539 -1.278 12.102 1 98.19 21 PHE B N 1
ATOM 2456 C CA . PHE B 1 21 ? -11.336 -1.148 12.914 1 98.19 21 PHE B CA 1
ATOM 2457 C C . PHE B 1 21 ? -11.5 -0.039 13.945 1 98.19 21 PHE B C 1
ATOM 2459 O O . PHE B 1 21 ? -10.555 0.686 14.242 1 98.19 21 PHE B O 1
ATOM 2466 N N . VAL B 1 22 ? -12.672 0.146 14.453 1 98.5 22 VAL B N 1
ATOM 2467 C CA . VAL B 1 22 ? -12.984 1.19 15.422 1 98.5 22 VAL B CA 1
ATOM 2468 C C . VAL B 1 22 ? -12.117 1.027 16.672 1 98.5 22 VAL B C 1
ATOM 2470 O O . VAL B 1 22 ? -11.57 2.006 17.188 1 98.5 22 VAL B O 1
ATOM 2473 N N . GLU B 1 23 ? -11.969 -0.18 17.094 1 98 23 GLU B N 1
ATOM 2474 C CA . GLU B 1 23 ? -11.141 -0.423 18.281 1 98 23 GLU B CA 1
ATOM 2475 C C . GLU B 1 23 ? -9.703 0.014 18.047 1 98 23 GLU B C 1
ATOM 2477 O O . GLU B 1 23 ? -9.117 0.718 18.859 1 98 23 GLU B O 1
ATOM 2482 N N . GLU B 1 24 ? -9.141 -0.382 16.953 1 97.62 24 GLU B N 1
ATOM 2483 C CA . GLU B 1 24 ? -7.762 -0.034 16.625 1 97.62 24 GLU B CA 1
ATOM 2484 C C . GLU B 1 24 ? -7.602 1.473 16.453 1 97.62 24 GLU B C 1
ATOM 2486 O O . GLU B 1 24 ? -6.625 2.059 16.922 1 97.62 24 GLU B O 1
ATOM 2491 N N . LEU B 1 25 ? -8.586 2.088 15.781 1 97.38 25 LEU B N 1
ATOM 2492 C CA . LEU B 1 25 ? -8.555 3.537 15.602 1 97.38 25 LEU B CA 1
ATOM 2493 C C . LEU B 1 25 ? -8.609 4.25 16.953 1 97.38 25 LEU B C 1
ATOM 2495 O O . LEU B 1 25 ? -7.953 5.281 17.141 1 97.38 25 LEU B O 1
ATOM 2499 N N . SER B 1 26 ? -9.336 3.729 17.875 1 96.44 26 SER B N 1
ATOM 2500 C CA . SER B 1 26 ? -9.438 4.336 19.203 1 96.44 26 SER B CA 1
ATOM 2501 C C . SER B 1 26 ? -8.102 4.309 19.922 1 96.44 26 SER B C 1
ATOM 2503 O O . SER B 1 26 ? -7.809 5.191 20.734 1 96.44 26 SER B O 1
ATOM 2505 N N . LEU B 1 27 ? -7.293 3.35 19.609 1 93.69 27 LEU B N 1
ATOM 2506 C CA . LEU B 1 27 ? -5.98 3.229 20.25 1 93.69 27 LEU B CA 1
ATOM 2507 C C . LEU B 1 27 ? -5.039 4.32 19.75 1 93.69 27 LEU B C 1
ATOM 2509 O O . LEU B 1 27 ? -4 4.574 20.375 1 93.69 27 LEU B O 1
ATOM 2513 N N . SER B 1 28 ? -5.395 4.977 18.688 1 91.88 28 SER B N 1
ATOM 2514 C CA . SER B 1 28 ? -4.594 6.094 18.188 1 91.88 28 SER B CA 1
ATOM 2515 C C . SER B 1 28 ? -4.988 7.402 18.859 1 91.88 28 SER B C 1
ATOM 2517 O O . SER B 1 28 ? -4.391 8.445 18.594 1 91.88 28 SER B O 1
ATOM 2519 N N . GLY B 1 29 ? -6.023 7.367 19.734 1 92.31 29 GLY B N 1
ATOM 2520 C CA . GLY B 1 29 ? -6.434 8.547 20.484 1 92.31 29 GLY B CA 1
ATOM 2521 C C . GLY B 1 29 ? -7.805 9.062 20.078 1 92.31 29 GLY B C 1
ATOM 2522 O O . GLY B 1 29 ? -8.32 10 20.688 1 92.31 29 GLY B O 1
ATOM 2523 N N . ILE B 1 30 ? -8.422 8.43 19.109 1 95.69 30 ILE B N 1
ATOM 2524 C CA . ILE B 1 30 ? -9.719 8.875 18.609 1 95.69 30 ILE B CA 1
ATOM 2525 C C . ILE B 1 30 ? -10.82 8.422 19.562 1 95.69 30 ILE B C 1
ATOM 2527 O O . ILE B 1 30 ? -10.844 7.27 19.984 1 95.69 30 ILE B O 1
ATOM 2531 N N . THR B 1 31 ? -11.719 9.328 19.875 1 97.25 31 THR B N 1
ATOM 2532 C CA . THR B 1 31 ? -12.789 8.992 20.812 1 97.25 31 THR B CA 1
ATOM 2533 C C . THR B 1 31 ? -14.148 9.102 20.125 1 97.25 31 THR B C 1
ATOM 2535 O O . THR B 1 31 ? -15.156 8.609 20.641 1 97.25 31 THR B O 1
ATOM 2538 N N . LYS B 1 32 ? -14.172 9.734 19.031 1 98.56 32 LYS B N 1
ATOM 2539 C CA . LYS B 1 32 ? -15.398 9.867 18.25 1 98.56 32 LYS B CA 1
ATOM 2540 C C . LYS B 1 32 ? -15.125 9.648 16.766 1 98.56 32 LYS B C 1
ATOM 2542 O O . LYS B 1 32 ? -14.219 10.273 16.203 1 98.56 32 LYS B O 1
ATOM 2547 N N . LEU B 1 33 ? -15.875 8.758 16.172 1 98.62 33 LEU B N 1
ATOM 2548 C CA . LEU B 1 33 ? -15.758 8.461 14.742 1 98.62 33 LEU B CA 1
ATOM 2549 C C . LEU B 1 33 ? -17.094 8.648 14.039 1 98.62 33 LEU B C 1
ATOM 2551 O O . LEU B 1 33 ? -18.109 8.102 14.469 1 98.62 33 LEU B O 1
ATOM 2555 N N . ILE B 1 34 ? -17.078 9.422 13.016 1 98.75 34 ILE B N 1
ATOM 2556 C CA . ILE B 1 34 ? -18.25 9.531 12.141 1 98.75 34 ILE B CA 1
ATOM 2557 C C . ILE B 1 34 ? -17.875 9.055 10.734 1 98.75 34 ILE B C 1
ATOM 2559 O O . ILE B 1 34 ? -16.938 9.578 10.125 1 98.75 34 ILE B O 1
ATOM 2563 N N . PHE B 1 35 ? -18.562 8.062 10.289 1 98.5 35 PHE B N 1
ATOM 2564 C CA . PHE B 1 35 ? -18.406 7.59 8.922 1 98.5 35 PHE B CA 1
ATOM 2565 C C . PHE B 1 35 ? -19.453 8.227 8.008 1 98.5 35 PHE B C 1
ATOM 2567 O O . PHE B 1 35 ? -20.656 8.102 8.25 1 98.5 35 PHE B O 1
ATOM 2574 N N . LEU B 1 36 ? -18.984 8.875 6.98 1 97.19 36 LEU B N 1
ATOM 2575 C CA . LEU B 1 36 ? -19.875 9.641 6.109 1 97.19 36 LEU B CA 1
ATOM 2576 C C . LEU B 1 36 ? -19.828 9.102 4.68 1 97.19 36 LEU B C 1
ATOM 2578 O O . LEU B 1 36 ? -18.75 8.891 4.125 1 97.19 36 LEU B O 1
ATOM 2582 N N . HIS B 1 37 ? -20.922 8.828 4.082 1 95.44 37 HIS B N 1
ATOM 2583 C CA . HIS B 1 37 ? -21.109 8.531 2.664 1 95.44 37 HIS B CA 1
ATOM 2584 C C . HIS B 1 37 ? -22.156 9.453 2.041 1 95.44 37 HIS B C 1
ATOM 2586 O O . HIS B 1 37 ? -23.25 9.617 2.59 1 95.44 37 HIS B O 1
ATOM 2592 N N . THR B 1 38 ? -21.797 10.133 0.95 1 89.81 38 THR B N 1
ATOM 2593 C CA . THR B 1 38 ? -22.75 10.977 0.247 1 89.81 38 THR B CA 1
ATOM 2594 C C . THR B 1 38 ? -23.172 10.328 -1.067 1 89.81 38 THR B C 1
ATOM 2596 O O . THR B 1 38 ? -22.359 9.719 -1.759 1 89.81 38 THR B O 1
ATOM 2599 N N . VAL B 1 39 ? -24.375 10.328 -1.409 1 82.69 39 VAL B N 1
ATOM 2600 C CA . VAL B 1 39 ? -24.938 9.797 -2.648 1 82.69 39 VAL B CA 1
ATOM 2601 C C . VAL B 1 39 ? -25.281 10.953 -3.59 1 82.69 39 VAL B C 1
ATOM 2603 O O . VAL B 1 39 ? -25.812 11.977 -3.156 1 82.69 39 VAL B O 1
ATOM 2606 N N . SER B 1 40 ? -24.531 11.078 -4.754 1 68.81 40 SER B N 1
ATOM 2607 C CA . SER B 1 40 ? -24.797 12.164 -5.691 1 68.81 40 SER B CA 1
ATOM 2608 C C . SER B 1 40 ? -26.203 12.07 -6.254 1 68.81 40 SER B C 1
ATOM 2610 O O . SER B 1 40 ? -26.625 11.016 -6.742 1 68.81 40 SER B O 1
ATOM 2612 N N . VAL B 1 41 ? -27.094 12.781 -5.898 1 58.59 41 VAL B N 1
ATOM 2613 C CA . VAL B 1 41 ? -28.422 12.828 -6.473 1 58.59 41 VAL B CA 1
ATOM 2614 C C . VAL B 1 41 ? -28.359 13.391 -7.891 1 58.59 41 VAL B C 1
ATOM 2616 O O . VAL B 1 41 ? -29.281 13.188 -8.688 1 58.59 41 VAL B O 1
ATOM 2619 N N . TRP B 1 42 ? -27.484 14.32 -8.219 1 52.81 42 TRP B N 1
ATOM 2620 C CA . TRP B 1 42 ? -27.594 14.984 -9.516 1 52.81 42 TRP B CA 1
ATOM 2621 C C . TRP B 1 42 ? -27.156 14.055 -10.641 1 52.81 42 TRP B C 1
ATOM 2623 O O . TRP B 1 42 ? -27.484 14.289 -11.805 1 52.81 42 TRP B O 1
ATOM 2633 N N . GLU B 1 43 ? -26.25 13.32 -10.461 1 47.25 43 GLU B N 1
ATOM 2634 C CA . GLU B 1 43 ? -25.781 12.594 -11.633 1 47.25 43 GLU B CA 1
ATOM 2635 C C . GLU B 1 43 ? -26.891 11.727 -12.234 1 47.25 43 GLU B C 1
ATOM 2637 O O . GLU B 1 43 ? -26.75 11.211 -13.344 1 47.25 43 GLU B O 1
ATOM 2642 N N . ASP B 1 44 ? -27.781 11.172 -11.523 1 45.44 44 ASP B N 1
ATOM 2643 C CA . ASP B 1 44 ? -28.859 10.539 -12.266 1 45.44 44 ASP B CA 1
ATOM 2644 C C . ASP B 1 44 ? -29.969 11.547 -12.586 1 45.44 44 ASP B C 1
ATOM 2646 O O . ASP B 1 44 ? -30.625 12.062 -11.68 1 45.44 44 ASP B O 1
ATOM 2650 N N . GLU B 1 45 ? -29.75 12.352 -13.625 1 44.41 45 GLU B N 1
ATOM 2651 C CA . GLU B 1 45 ? -30.75 13.273 -14.156 1 44.41 45 GLU B CA 1
ATOM 2652 C C . GLU B 1 45 ? -32.156 12.852 -13.75 1 44.41 45 GLU B C 1
ATOM 2654 O O . GLU B 1 45 ? -33.062 13.695 -13.641 1 44.41 45 GLU B O 1
ATOM 2659 N N . HIS B 1 46 ? -32.594 11.68 -14.203 1 43.03 46 HIS B N 1
ATOM 2660 C CA . HIS B 1 46 ? -34 11.281 -14.211 1 43.03 46 HIS B CA 1
ATOM 2661 C C . HIS B 1 46 ? -34.5 11.008 -12.797 1 43.03 46 HIS B C 1
ATOM 2663 O O . HIS B 1 46 ? -35.688 10.688 -12.602 1 43.03 46 HIS B O 1
ATOM 2669 N N . ILE B 1 47 ? -33.656 10.648 -11.859 1 45.5 47 ILE B N 1
ATOM 2670 C CA . ILE B 1 47 ? -34.375 10.25 -10.648 1 45.5 47 ILE B CA 1
ATOM 2671 C C . ILE B 1 47 ? -34.562 11.453 -9.734 1 45.5 47 ILE B C 1
ATOM 2673 O O . ILE B 1 47 ? -33.594 11.93 -9.117 1 45.5 47 ILE B O 1
ATOM 2677 N N . ALA B 1 48 ? -35.25 12.414 -10.039 1 47.25 48 ALA B N 1
ATOM 2678 C CA . ALA B 1 48 ? -35.844 13.43 -9.172 1 47.25 48 ALA B CA 1
ATOM 2679 C C . ALA B 1 48 ? -35.844 12.977 -7.715 1 47.25 48 ALA B C 1
ATOM 2681 O O . ALA B 1 48 ? -35.719 13.797 -6.805 1 47.25 48 ALA B O 1
ATOM 2682 N N . ASP B 1 49 ? -36.438 12.016 -7.281 1 51.03 49 ASP B N 1
ATOM 2683 C CA . ASP B 1 49 ? -36.719 11.562 -5.922 1 51.03 49 ASP B CA 1
ATOM 2684 C C . ASP B 1 49 ? -35.5 10.852 -5.328 1 51.03 49 ASP B C 1
ATOM 2686 O O . ASP B 1 49 ? -35 9.875 -5.887 1 51.03 49 ASP B O 1
ATOM 2690 N N . VAL B 1 50 ? -34.594 11.555 -4.633 1 58.28 50 VAL B N 1
ATOM 2691 C CA . VAL B 1 50 ? -33.625 10.852 -3.811 1 58.28 50 VAL B CA 1
ATOM 2692 C C . VAL B 1 50 ? -34.125 9.453 -3.475 1 58.28 50 VAL B C 1
ATOM 2694 O O . VAL B 1 50 ? -35.188 9.305 -2.889 1 58.28 50 VAL B O 1
ATOM 2697 N N . ASP B 1 51 ? -33.656 8.508 -4.281 1 70.56 51 ASP B N 1
ATOM 2698 C CA . ASP B 1 51 ? -34.062 7.125 -4.027 1 70.56 51 ASP B CA 1
ATOM 2699 C C . ASP B 1 51 ? -33.75 6.727 -2.584 1 70.56 51 ASP B C 1
ATOM 2701 O O . ASP B 1 51 ? -32.625 6.375 -2.25 1 70.56 51 ASP B O 1
ATOM 2705 N N . GLU B 1 52 ? -34.531 7.172 -1.643 1 82 52 GLU B N 1
ATOM 2706 C CA . GLU B 1 52 ? -34.5 6.812 -0.229 1 82 52 GLU B CA 1
ATOM 2707 C C . GLU B 1 52 ? -34.031 5.375 -0.037 1 82 52 GLU B C 1
ATOM 2709 O O . GLU B 1 52 ? -33.375 5.062 0.954 1 82 52 GLU B O 1
ATOM 2714 N N . SER B 1 53 ? -34.344 4.684 -0.952 1 85.62 53 SER B N 1
ATOM 2715 C CA . SER B 1 53 ? -33.938 3.287 -0.852 1 85.62 53 SER B CA 1
ATOM 2716 C C . SER B 1 53 ? -32.438 3.141 -0.967 1 85.62 53 SER B C 1
ATOM 2718 O O . SER B 1 53 ? -31.828 2.344 -0.249 1 85.62 53 SER B O 1
ATOM 2720 N N . LYS B 1 54 ? -31.859 3.965 -1.777 1 86.56 54 LYS B N 1
ATOM 2721 C CA . LYS B 1 54 ? -30.406 3.91 -1.949 1 86.56 54 LYS B CA 1
ATOM 2722 C C . LYS B 1 54 ? -29.688 4.398 -0.696 1 86.56 54 LYS B C 1
ATOM 2724 O O . LYS B 1 54 ? -28.672 3.83 -0.302 1 86.56 54 LYS B O 1
ATOM 2729 N N . LEU B 1 55 ? -30.266 5.449 -0.145 1 90.69 55 LEU B N 1
ATOM 2730 C CA . LEU B 1 55 ? -29.703 5.98 1.088 1 90.69 55 LEU B CA 1
ATOM 2731 C C . LEU B 1 55 ? -29.781 4.953 2.211 1 90.69 55 LEU B C 1
ATOM 2733 O O . LEU B 1 55 ? -28.812 4.746 2.939 1 90.69 55 LEU B O 1
ATOM 2737 N N . LYS B 1 56 ? -30.875 4.332 2.289 1 93.25 56 LYS B N 1
ATOM 2738 C CA . LYS B 1 56 ? -31.078 3.328 3.33 1 93.25 56 LYS B CA 1
ATOM 2739 C C . LYS B 1 56 ? -30.141 2.139 3.127 1 93.25 56 LYS B C 1
ATOM 2741 O O . LYS B 1 56 ? -29.578 1.618 4.09 1 93.25 56 LYS B O 1
ATOM 2746 N N . GLU B 1 57 ? -29.984 1.739 1.979 1 93.69 57 GLU B N 1
ATOM 2747 C CA . GLU B 1 57 ? -29.094 0.623 1.66 1 93.69 57 GLU B CA 1
ATOM 2748 C C . GLU B 1 57 ? -27.641 0.95 2.006 1 93.69 57 GLU B C 1
ATOM 2750 O O . GLU B 1 57 ? -26.938 0.129 2.598 1 93.69 57 GLU B O 1
ATOM 2755 N N . ALA B 1 58 ? -27.266 2.133 1.621 1 94.38 58 ALA B N 1
ATOM 2756 C CA . ALA B 1 58 ? -25.906 2.566 1.903 1 94.38 58 ALA B CA 1
ATOM 2757 C C . ALA B 1 58 ? -25.656 2.652 3.406 1 94.38 58 ALA B C 1
ATOM 2759 O O . ALA B 1 58 ? -24.594 2.252 3.889 1 94.38 58 ALA B O 1
ATOM 2760 N N . LYS B 1 59 ? -26.609 3.195 4.062 1 96.12 59 LYS B N 1
ATOM 2761 C CA . LYS B 1 59 ? -26.484 3.309 5.512 1 96.12 59 LYS B CA 1
ATOM 2762 C C . LYS B 1 59 ? -26.406 1.934 6.168 1 96.12 59 LYS B C 1
ATOM 2764 O O . LYS B 1 59 ? -25.531 1.7 7.016 1 96.12 59 LYS B O 1
ATOM 2769 N N . THR B 1 60 ? -27.281 1.041 5.766 1 96.75 60 THR B N 1
ATOM 2770 C CA . THR B 1 60 ? -27.281 -0.315 6.301 1 96.75 60 THR B CA 1
ATOM 2771 C C . THR B 1 60 ? -25.953 -1.001 6.023 1 96.75 60 THR B C 1
ATOM 2773 O O . THR B 1 60 ? -25.375 -1.648 6.906 1 96.75 60 THR B O 1
ATOM 2776 N N . TYR B 1 61 ? -25.5 -0.802 4.871 1 96 61 TYR B N 1
ATOM 2777 C CA . TYR B 1 61 ? -24.203 -1.385 4.496 1 96 61 TYR B CA 1
ATOM 2778 C C . TYR B 1 61 ? -23.094 -0.855 5.383 1 96 61 TYR B C 1
ATOM 2780 O O . TYR B 1 61 ? -22.344 -1.634 5.992 1 96 61 TYR B O 1
ATOM 2788 N N . LEU B 1 62 ? -23 0.426 5.504 1 97.25 62 LEU B N 1
ATOM 2789 C CA . LEU B 1 62 ? -21.922 1.035 6.281 1 97.25 62 LEU B CA 1
ATOM 2790 C C . LEU B 1 62 ? -22.047 0.66 7.754 1 97.25 62 LEU B C 1
ATOM 2792 O O . LEU B 1 62 ? -21.031 0.378 8.406 1 97.25 62 LEU B O 1
ATOM 2796 N N . GLU B 1 63 ? -23.25 0.617 8.273 1 98 63 GLU B N 1
ATOM 2797 C CA . GLU B 1 63 ? -23.469 0.225 9.664 1 98 63 GLU B CA 1
ATOM 2798 C C . GLU B 1 63 ? -23.047 -1.223 9.898 1 98 63 GLU B C 1
ATOM 2800 O O . GLU B 1 63 ? -22.531 -1.559 10.969 1 98 63 GLU B O 1
ATOM 2805 N N . SER B 1 64 ? -23.234 -2.041 8.883 1 97.56 64 SER B N 1
ATOM 2806 C CA . SER B 1 64 ? -22.906 -3.453 9.008 1 97.56 64 SER B CA 1
ATOM 2807 C C . SER B 1 64 ? -21.391 -3.654 9.109 1 97.56 64 SER B C 1
ATOM 2809 O O . SER B 1 64 ? -20.922 -4.703 9.562 1 97.56 64 SER B O 1
ATOM 2811 N N . LEU B 1 65 ? -20.625 -2.701 8.688 1 97.06 65 LEU B N 1
ATOM 2812 C CA . LEU B 1 65 ? -19.172 -2.812 8.672 1 97.06 65 LEU B CA 1
ATOM 2813 C C . LEU B 1 65 ? -18.578 -2.393 10.008 1 97.06 65 LEU B C 1
ATOM 2815 O O . LEU B 1 65 ? -17.406 -2.668 10.289 1 97.06 65 LEU B O 1
ATOM 2819 N N . VAL B 1 66 ? -19.359 -1.664 10.797 1 98 66 VAL B N 1
ATOM 2820 C CA . VAL B 1 66 ? -18.844 -1.126 12.047 1 98 66 VAL B CA 1
ATOM 2821 C C . VAL B 1 66 ? -18.469 -2.271 12.984 1 98 66 VAL B C 1
ATOM 2823 O O . VAL B 1 66 ? -19.312 -3.098 13.328 1 98 66 VAL B O 1
ATOM 2826 N N . GLY B 1 67 ? -17.266 -2.328 13.328 1 95.81 67 GLY B N 1
ATOM 2827 C CA . GLY B 1 67 ? -16.766 -3.361 14.227 1 95.81 67 GLY B CA 1
ATOM 2828 C C . GLY B 1 67 ? -17.109 -3.096 15.68 1 95.81 67 GLY B C 1
ATOM 2829 O O . GLY B 1 67 ? -18.047 -2.369 15.984 1 95.81 67 GLY B O 1
ATOM 2830 N N . GLN B 1 68 ? -16.344 -3.746 16.516 1 95.62 68 GLN B N 1
ATOM 2831 C CA . GLN B 1 68 ? -16.531 -3.586 17.953 1 95.62 68 GLN B CA 1
ATOM 2832 C C . GLN B 1 68 ? -16.25 -2.152 18.391 1 95.62 68 GLN B C 1
ATOM 2834 O O . GLN B 1 68 ? -15.219 -1.578 18.031 1 95.62 68 GLN B O 1
ATOM 2839 N N . VAL B 1 69 ? -17.109 -1.63 19.188 1 97.88 69 VAL B N 1
ATOM 2840 C CA . VAL B 1 69 ? -16.969 -0.278 19.719 1 97.88 69 VAL B CA 1
ATOM 2841 C C . VAL B 1 69 ? -16.609 -0.338 21.203 1 97.88 69 VAL B C 1
ATOM 2843 O O . VAL B 1 69 ? -17.438 -0.711 22.031 1 97.88 69 VAL B O 1
ATOM 2846 N N . PRO B 1 70 ? -15.453 -0.005 21.5 1 97.62 70 PRO B N 1
ATOM 2847 C CA . PRO B 1 70 ? -15.055 -0.024 22.906 1 97.62 70 PRO B CA 1
ATOM 2848 C C . PRO B 1 70 ? -15.812 0.999 23.75 1 97.62 70 PRO B C 1
ATOM 2850 O O . PRO B 1 70 ? -16.359 1.964 23.203 1 97.62 70 PRO B O 1
ATOM 2853 N N . PRO B 1 71 ? -15.844 0.803 25.078 1 97.25 71 PRO B N 1
ATOM 2854 C CA . PRO B 1 71 ? -16.469 1.804 25.953 1 97.25 71 PRO B CA 1
ATOM 2855 C C . PRO B 1 71 ? -15.828 3.186 25.797 1 97.25 71 PRO B C 1
ATOM 2857 O O . PRO B 1 71 ? -14.609 3.295 25.656 1 97.25 71 PRO B O 1
ATOM 2860 N N . GLY B 1 72 ? -16.688 4.125 25.75 1 97.31 72 GLY B N 1
ATOM 2861 C CA . GLY B 1 72 ? -16.203 5.496 25.719 1 97.31 72 GLY B CA 1
ATOM 2862 C C . GLY B 1 72 ? -16 6.02 24.297 1 97.31 72 GLY B C 1
ATOM 2863 O O . GLY B 1 72 ? -15.711 7.199 24.109 1 97.31 72 GLY B O 1
ATOM 2864 N N . ILE B 1 73 ? -16.141 5.117 23.359 1 98.12 73 ILE B N 1
ATOM 2865 C CA . ILE B 1 73 ? -15.977 5.523 21.969 1 98.12 73 ILE B CA 1
ATOM 2866 C C . ILE B 1 73 ? -17.344 5.734 21.312 1 98.12 73 ILE B C 1
ATOM 2868 O O . ILE B 1 73 ? -18.25 4.91 21.484 1 98.12 73 ILE B O 1
ATOM 2872 N N . GLU B 1 74 ? -17.484 6.848 20.672 1 98.62 74 GLU B N 1
ATOM 2873 C CA . GLU B 1 74 ? -18.719 7.152 19.953 1 98.62 74 GLU B CA 1
ATOM 2874 C C . GLU B 1 74 ? -18.547 6.91 18.453 1 98.62 74 GLU B C 1
ATOM 2876 O O . GLU B 1 74 ? -17.562 7.359 17.844 1 98.62 74 GLU B O 1
ATOM 2881 N N . VAL B 1 75 ? -19.469 6.199 17.891 1 98.62 75 VAL B N 1
ATOM 2882 C CA . VAL B 1 75 ? -19.453 5.949 16.453 1 98.62 75 VAL B CA 1
ATOM 2883 C C . VAL B 1 75 ? -20.797 6.332 15.844 1 98.62 75 VAL B C 1
ATOM 2885 O O . VAL B 1 75 ? -21.859 5.977 16.375 1 98.62 75 VAL B O 1
ATOM 2888 N N . LYS B 1 76 ? -20.734 7.07 14.781 1 98.31 76 LYS B N 1
ATOM 2889 C CA . LYS B 1 76 ? -21.938 7.438 14.023 1 98.31 76 LYS B CA 1
ATOM 2890 C C . LYS B 1 76 ? -21.75 7.152 12.539 1 98.31 76 LYS B C 1
ATOM 2892 O O . LYS B 1 76 ? -20.641 7.27 12.008 1 98.31 76 LYS B O 1
ATOM 2897 N N . VAL B 1 77 ? -22.797 6.738 11.922 1 98.12 77 VAL B N 1
ATOM 2898 C CA . VAL B 1 77 ? -22.844 6.57 10.477 1 98.12 77 VAL B CA 1
ATOM 2899 C C . VAL B 1 77 ? -23.797 7.598 9.867 1 98.12 77 VAL B C 1
ATOM 2901 O O . VAL B 1 77 ? -24.938 7.715 10.289 1 98.12 77 VAL B O 1
ATOM 2904 N N . GLU B 1 78 ? -23.281 8.344 8.977 1 96.62 78 GLU B N 1
ATOM 2905 C CA . GLU B 1 78 ? -24.062 9.367 8.289 1 96.62 78 GLU B CA 1
ATOM 2906 C C . GLU B 1 78 ? -24.078 9.125 6.781 1 96.62 78 GLU B C 1
ATOM 2908 O O . GLU B 1 78 ? -23.031 8.984 6.156 1 96.62 78 GLU B O 1
ATOM 2913 N N . VAL B 1 79 ? -25.234 8.953 6.223 1 94.94 79 VAL B N 1
ATOM 2914 C CA . VAL B 1 79 ? -25.438 8.875 4.777 1 94.94 79 VAL B CA 1
ATOM 2915 C C . VAL B 1 79 ? -26.375 9.984 4.328 1 94.94 79 VAL B C 1
ATOM 2917 O O . VAL B 1 79 ? -27.453 10.172 4.914 1 94.94 79 VAL B O 1
ATOM 2920 N N . SER B 1 80 ? -25.969 10.719 3.322 1 91.94 80 SER B N 1
ATOM 2921 C CA . SER B 1 80 ? -26.75 11.883 2.932 1 91.94 80 SER B CA 1
ATOM 2922 C C . SER B 1 80 ? -26.625 12.156 1.437 1 91.94 80 SER B C 1
ATOM 2924 O O . SER B 1 80 ? -25.719 11.641 0.778 1 91.94 80 SER B O 1
ATOM 2926 N N . SER B 1 81 ? -27.547 12.828 0.905 1 88.88 81 SER B N 1
ATOM 2927 C CA . SER B 1 81 ? -27.5 13.266 -0.485 1 88.88 81 SER B CA 1
ATOM 2928 C C . SER B 1 81 ? -27.094 14.734 -0.588 1 88.88 81 SER B C 1
ATOM 2930 O O . SER B 1 81 ? -26.984 15.273 -1.688 1 88.88 81 SER B O 1
ATOM 2932 N N . VAL B 1 82 ? -26.875 15.312 0.574 1 83.88 82 VAL B N 1
ATOM 2933 C CA . VAL B 1 82 ? -26.422 16.703 0.621 1 83.88 82 VAL B CA 1
ATOM 2934 C C . VAL B 1 82 ? -25.047 16.812 -0.032 1 83.88 82 VAL B C 1
ATOM 2936 O O . VAL B 1 82 ? -24.281 15.844 -0.063 1 83.88 82 VAL B O 1
ATOM 2939 N N . ARG B 1 83 ? -24.828 17.938 -0.572 1 85.75 83 ARG B N 1
ATOM 2940 C CA . ARG B 1 83 ? -23.531 18.203 -1.192 1 85.75 83 ARG B CA 1
ATOM 2941 C C . ARG B 1 83 ? -22.391 17.922 -0.215 1 85.75 83 ARG B C 1
ATOM 2943 O O . ARG B 1 83 ? -22.406 18.406 0.921 1 85.75 83 ARG B O 1
ATOM 2950 N N . TYR B 1 84 ? -21.438 17.266 -0.661 1 87.88 84 TYR B N 1
ATOM 2951 C CA . TYR B 1 84 ? -20.359 16.688 0.14 1 87.88 84 TYR B CA 1
ATOM 2952 C C . TYR B 1 84 ? -19.656 17.781 0.953 1 87.88 84 TYR B C 1
ATOM 2954 O O . TYR B 1 84 ? -19.562 17.672 2.178 1 87.88 84 TYR B O 1
ATOM 2962 N N . VAL B 1 85 ? -19.219 18.891 0.345 1 88.06 85 VAL B N 1
ATOM 2963 C CA . VAL B 1 85 ? -18.406 19.922 1.011 1 88.06 85 VAL B CA 1
ATOM 2964 C C . VAL B 1 85 ? -19.25 20.625 2.074 1 88.06 85 VAL B C 1
ATOM 2966 O O . VAL B 1 85 ? -18.766 20.875 3.182 1 88.06 85 VAL B O 1
ATOM 2969 N N . ASP B 1 86 ? -20.484 20.875 1.747 1 89.88 86 ASP B N 1
ATOM 2970 C CA . ASP B 1 86 ? -21.375 21.531 2.691 1 89.88 86 ASP B CA 1
ATOM 2971 C C . ASP B 1 86 ? -21.625 20.656 3.914 1 89.88 86 ASP B C 1
ATOM 2973 O O . ASP B 1 86 ? -21.578 21.125 5.051 1 89.88 86 ASP B O 1
ATOM 2977 N N . LEU B 1 87 ? -21.812 19.438 3.648 1 92.31 87 LEU B N 1
ATOM 2978 C CA . LEU B 1 87 ? -22.109 18.5 4.73 1 92.31 87 LEU B CA 1
ATOM 2979 C C . LEU B 1 87 ? -20.906 18.344 5.645 1 92.31 87 LEU B C 1
ATOM 2981 O O . LEU B 1 87 ? -21.031 18.344 6.867 1 92.31 87 LEU B O 1
ATOM 2985 N N . VAL B 1 88 ? -19.75 18.203 5.102 1 93.5 88 VAL B N 1
ATOM 2986 C CA . VAL B 1 88 ? -18.531 18.031 5.875 1 93.5 88 VAL B CA 1
ATOM 2987 C C . VAL B 1 88 ? -18.328 19.234 6.781 1 93.5 88 VAL B C 1
ATOM 2989 O O . VAL B 1 88 ? -18.062 19.078 7.98 1 93.5 88 VAL B O 1
ATOM 2992 N N . ASN B 1 89 ? -18.484 20.422 6.199 1 92.62 89 ASN B N 1
ATOM 2993 C CA . ASN B 1 89 ? -18.297 21.625 6.996 1 92.62 89 ASN B CA 1
ATOM 2994 C C . ASN B 1 89 ? -19.312 21.734 8.125 1 92.62 89 ASN B C 1
ATOM 2996 O O . ASN B 1 89 ? -19 22.172 9.227 1 92.62 89 ASN B O 1
ATOM 3000 N N . GLN B 1 90 ? -20.484 21.359 7.805 1 94.94 90 GLN B N 1
ATOM 3001 C CA . GLN B 1 90 ? -21.531 21.328 8.828 1 94.94 90 GLN B CA 1
ATOM 3002 C C . GLN B 1 90 ? -21.156 20.359 9.953 1 94.94 90 GLN B C 1
ATOM 3004 O O . GLN B 1 90 ? -21.266 20.703 11.133 1 94.94 90 GLN B O 1
ATOM 3009 N N . LEU B 1 91 ? -20.703 19.188 9.633 1 96.19 91 LEU B N 1
ATOM 3010 C CA . LEU B 1 91 ? -20.344 18.172 10.617 1 96.19 91 LEU B CA 1
ATOM 3011 C C . LEU B 1 91 ? -19.125 18.609 11.422 1 96.19 91 LEU B C 1
ATOM 3013 O O . LEU B 1 91 ? -19.031 18.312 12.617 1 96.19 91 LEU B O 1
ATOM 3017 N N . VAL B 1 92 ? -18.203 19.25 10.789 1 95.69 92 VAL B N 1
ATOM 3018 C CA . VAL B 1 92 ? -17.031 19.75 11.484 1 95.69 92 VAL B CA 1
ATOM 3019 C C . VAL B 1 92 ? -17.438 20.656 12.641 1 95.69 92 VAL B C 1
ATOM 3021 O O . VAL B 1 92 ? -16.938 20.516 13.758 1 95.69 92 VAL B O 1
ATOM 3024 N N . GLU B 1 93 ? -18.406 21.531 12.367 1 95.38 93 GLU B N 1
ATOM 3025 C CA . GLU B 1 93 ? -18.875 22.469 13.383 1 95.38 93 GLU B CA 1
ATOM 3026 C C . GLU B 1 93 ? -19.781 21.766 14.406 1 95.38 93 GLU B C 1
ATOM 3028 O O . GLU B 1 93 ? -19.531 21.859 15.609 1 95.38 93 GLU B O 1
ATOM 3033 N N . GLN B 1 94 ? -20.703 21.016 13.961 1 97.25 94 GLN B N 1
ATOM 3034 C CA . GLN B 1 94 ? -21.734 20.453 14.812 1 97.25 94 GLN B CA 1
ATOM 3035 C C . GLN B 1 94 ? -21.172 19.344 15.711 1 97.25 94 GLN B C 1
ATOM 3037 O O . GLN B 1 94 ? -21.641 19.156 16.828 1 97.25 94 GLN B O 1
ATOM 3042 N N . GLU B 1 95 ? -20.188 18.641 15.188 1 97.75 95 GLU B N 1
ATOM 3043 C CA . GLU B 1 95 ? -19.688 17.469 15.898 1 97.75 95 GLU B CA 1
ATOM 3044 C C . GLU B 1 95 ? -18.266 17.703 16.422 1 97.75 95 GLU B C 1
ATOM 3046 O O . GLU B 1 95 ? -17.594 16.75 16.828 1 97.75 95 GLU B O 1
ATOM 3051 N N . ALA B 1 96 ? -17.75 18.922 16.328 1 96.94 96 ALA B N 1
ATOM 3052 C CA . ALA B 1 96 ? -16.422 19.312 16.797 1 96.94 96 ALA B CA 1
ATOM 3053 C C . ALA B 1 96 ? -15.344 18.422 16.188 1 96.94 96 ALA B C 1
ATOM 3055 O O . ALA B 1 96 ? -14.469 17.922 16.906 1 96.94 96 ALA B O 1
ATOM 3056 N N . ILE B 1 97 ? -15.484 18.141 14.969 1 97.31 97 ILE B N 1
ATOM 3057 C CA . ILE B 1 97 ? -14.508 17.328 14.25 1 97.31 97 ILE B CA 1
ATOM 3058 C C . ILE B 1 97 ? -13.164 18.062 14.219 1 97.31 97 ILE B C 1
ATOM 3060 O O . ILE B 1 97 ? -13.102 19.266 13.953 1 97.31 97 ILE B O 1
ATOM 3064 N N . ASP B 1 98 ? -12.125 17.328 14.539 1 96.19 98 ASP B N 1
ATOM 3065 C CA . ASP B 1 98 ? -10.812 17.969 14.516 1 96.19 98 ASP B CA 1
ATOM 3066 C C . ASP B 1 98 ? -9.875 17.281 13.523 1 96.19 98 ASP B C 1
ATOM 3068 O O . ASP B 1 98 ? -8.719 17.672 13.383 1 96.19 98 ASP B O 1
ATOM 3072 N N . LEU B 1 99 ? -10.383 16.297 12.773 1 96.44 99 LEU B N 1
ATOM 3073 C CA . LEU B 1 99 ? -9.656 15.641 11.688 1 96.44 99 LEU B CA 1
ATOM 3074 C C . LEU B 1 99 ? -10.625 15.031 10.68 1 96.44 99 LEU B C 1
ATOM 3076 O O . LEU B 1 99 ? -11.625 14.414 11.062 1 96.44 99 LEU B O 1
ATOM 3080 N N . ILE B 1 100 ? -10.328 15.203 9.477 1 96.12 100 ILE B N 1
ATOM 3081 C CA . ILE B 1 100 ? -11.047 14.531 8.406 1 96.12 100 ILE B CA 1
ATOM 3082 C C . ILE B 1 100 ? -10.133 13.523 7.715 1 96.12 100 ILE B C 1
ATOM 3084 O O . ILE B 1 100 ? -8.969 13.828 7.426 1 96.12 100 ILE B O 1
ATOM 3088 N N . ILE B 1 101 ? -10.602 12.359 7.496 1 95.81 101 ILE B N 1
ATOM 3089 C CA . ILE B 1 101 ? -9.883 11.352 6.719 1 95.81 101 ILE B CA 1
ATOM 3090 C C . ILE B 1 101 ? -10.594 11.117 5.391 1 95.81 101 ILE B C 1
ATOM 3092 O O . ILE B 1 101 ? -11.781 10.781 5.371 1 95.81 101 ILE B O 1
ATOM 3096 N N . ASN B 1 102 ? -9.875 11.32 4.355 1 92.31 102 ASN B N 1
ATOM 3097 C CA . ASN B 1 102 ? -10.398 11.156 3.002 1 92.31 102 ASN B CA 1
ATOM 3098 C C . ASN B 1 102 ? -9.438 10.352 2.129 1 92.31 102 ASN B C 1
ATOM 3100 O O . ASN B 1 102 ? -8.234 10.32 2.385 1 92.31 102 ASN B O 1
ATOM 3104 N N . GLY B 1 103 ? -10.102 9.648 1.167 1 90.44 103 GLY B N 1
ATOM 3105 C CA . GLY B 1 103 ? -9.297 8.969 0.163 1 90.44 103 GLY B CA 1
ATOM 3106 C C . GLY B 1 103 ? -9 9.836 -1.045 1 90.44 103 GLY B C 1
ATOM 3107 O O . GLY B 1 103 ? -9.836 10.633 -1.47 1 90.44 103 GLY B O 1
ATOM 3108 N N . MET B 1 104 ? -7.789 9.633 -1.602 1 82.5 104 MET B N 1
ATOM 3109 C CA . MET B 1 104 ? -7.422 10.305 -2.846 1 82.5 104 MET B CA 1
ATOM 3110 C C . MET B 1 104 ? -6.523 9.414 -3.699 1 82.5 104 MET B C 1
ATOM 3112 O O . MET B 1 104 ? -5.43 9.039 -3.273 1 82.5 104 MET B O 1
ATOM 3116 N N . PRO B 1 105 ? -7.012 9.023 -4.895 1 71.88 105 PRO B N 1
ATOM 3117 C CA . PRO B 1 105 ? -6.129 8.242 -5.766 1 71.88 105 PRO B CA 1
ATOM 3118 C C . PRO B 1 105 ? -4.93 9.047 -6.262 1 71.88 105 PRO B C 1
ATOM 3120 O O . PRO B 1 105 ? -4.961 10.273 -6.262 1 71.88 105 PRO B O 1
ATOM 3123 N N . VAL B 1 106 ? -3.805 8.25 -6.445 1 63.5 106 VAL B N 1
ATOM 3124 C CA . VAL B 1 106 ? -2.672 8.883 -7.109 1 63.5 106 VAL B CA 1
ATOM 3125 C C . VAL B 1 106 ? -2.908 8.914 -8.617 1 63.5 106 VAL B C 1
ATOM 3127 O O . VAL B 1 106 ? -3.328 7.91 -9.203 1 63.5 106 VAL B O 1
ATOM 3130 N N . ARG B 1 107 ? -3.279 9.992 -9.172 1 56.19 107 ARG B N 1
ATOM 3131 C CA . ARG B 1 107 ? -3.531 10.023 -10.609 1 56.19 107 ARG B CA 1
ATOM 3132 C C . ARG B 1 107 ? -2.225 10.109 -11.391 1 56.19 107 ARG B C 1
ATOM 3134 O O . ARG B 1 107 ? -1.244 10.68 -10.906 1 56.19 107 ARG B O 1
ATOM 3141 N N . SER B 1 108 ? -1.956 9.156 -12.312 1 47.56 108 SER B N 1
ATOM 3142 C CA . SER B 1 108 ? -0.814 9.172 -13.219 1 47.56 108 SER B CA 1
ATOM 3143 C C . SER B 1 108 ? -0.561 10.57 -13.766 1 47.56 108 SER B C 1
ATOM 3145 O O . SER B 1 108 ? -1.408 11.453 -13.633 1 47.56 108 SER B O 1
ATOM 3147 N N . ASN B 1 109 ? 0.574 10.836 -14.398 1 44.19 109 ASN B N 1
ATOM 3148 C CA . ASN B 1 109 ? 1.248 12.016 -14.93 1 44.19 109 ASN B CA 1
ATOM 3149 C C . ASN B 1 109 ? 0.251 13.031 -15.477 1 44.19 109 ASN B C 1
ATOM 3151 O O . ASN B 1 109 ? 0.494 14.242 -15.414 1 44.19 109 ASN B O 1
ATOM 3155 N N . LEU B 1 110 ? -0.496 12.609 -16.516 1 42.12 110 LEU B N 1
ATOM 3156 C CA . LEU B 1 110 ? -0.954 13.719 -17.344 1 42.12 110 LEU B CA 1
ATOM 3157 C C . LEU B 1 110 ? -1.961 14.578 -16.578 1 42.12 110 LEU B C 1
ATOM 3159 O O . LEU B 1 110 ? -2.125 15.758 -16.891 1 42.12 110 LEU B O 1
ATOM 3163 N N . GLU B 1 111 ? -3.041 13.992 -16.109 1 43.97 111 GLU B N 1
ATOM 3164 C CA . GLU B 1 111 ? -4.062 14.922 -15.648 1 43.97 111 GLU B CA 1
ATOM 3165 C C . GLU B 1 111 ? -3.779 15.391 -14.219 1 43.97 111 GLU B C 1
ATOM 3167 O O . GLU B 1 111 ? -4.262 14.789 -13.258 1 43.97 111 GLU B O 1
ATOM 3172 N N . SER B 1 112 ? -2.66 15.812 -13.977 1 44.69 112 SER B N 1
ATOM 3173 C CA . SER B 1 112 ? -2.217 16.438 -12.734 1 44.69 112 SER B CA 1
ATOM 3174 C C . SER B 1 112 ? -3.309 17.312 -12.141 1 44.69 112 SER B C 1
ATOM 3176 O O . SER B 1 112 ? -3.287 18.531 -12.297 1 44.69 112 SER B O 1
ATOM 3178 N N . LYS B 1 113 ? -4.527 16.984 -12.477 1 50.16 113 LYS B N 1
ATOM 3179 C CA . LYS B 1 113 ? -5.379 17.812 -11.625 1 50.16 113 LYS B CA 1
ATOM 3180 C C . LYS B 1 113 ? -5.051 17.594 -10.148 1 50.16 113 LYS B C 1
ATOM 3182 O O . LYS B 1 113 ? -4.91 16.453 -9.695 1 50.16 113 LYS B O 1
ATOM 3187 N N . LEU B 1 114 ? -4.316 18.469 -9.383 1 51.22 114 LEU B N 1
ATOM 3188 C CA . LEU B 1 114 ? -3.807 18.641 -8.031 1 51.22 114 LEU B CA 1
ATOM 3189 C C . LEU B 1 114 ? -4.512 17.703 -7.055 1 51.22 114 LEU B C 1
ATOM 3191 O O . LEU B 1 114 ? -3.861 17.016 -6.27 1 51.22 114 LEU B O 1
ATOM 3195 N N . PHE B 1 115 ? -5.559 17.922 -6.812 1 57.25 115 PHE B N 1
ATOM 3196 C CA . PHE B 1 115 ? -6.398 17.188 -5.879 1 57.25 115 PHE B CA 1
ATOM 3197 C C . PHE B 1 115 ? -7.664 16.688 -6.57 1 57.25 115 PHE B C 1
ATOM 3199 O O . PHE B 1 115 ? -8.156 17.312 -7.504 1 57.25 115 PHE B O 1
ATOM 3206 N N . GLY B 1 116 ? -8.016 15.398 -6.363 1 61.44 116 GLY B N 1
ATOM 3207 C CA . GLY B 1 116 ? -9.375 15.086 -6.789 1 61.44 116 GLY B CA 1
ATOM 3208 C C . GLY B 1 116 ? -10.367 16.188 -6.48 1 61.44 116 GLY B C 1
ATOM 3209 O O . GLY B 1 116 ? -10.117 17.031 -5.609 1 61.44 116 GLY B O 1
ATOM 3210 N N . SER B 1 117 ? -11.227 16.422 -7.215 1 64.31 117 SER B N 1
ATOM 3211 C CA . SER B 1 117 ? -12.18 17.516 -7.164 1 64.31 117 SER B CA 1
ATOM 3212 C C . SER B 1 117 ? -12.75 17.703 -5.758 1 64.31 117 SER B C 1
ATOM 3214 O O . SER B 1 117 ? -12.797 18.812 -5.242 1 64.31 117 SER B O 1
ATOM 3216 N N . HIS B 1 118 ? -12.984 16.625 -5.062 1 71.06 118 HIS B N 1
ATOM 3217 C CA . HIS B 1 118 ? -13.617 16.734 -3.75 1 71.06 118 HIS B CA 1
ATOM 3218 C C . HIS B 1 118 ? -12.586 17.047 -2.672 1 71.06 118 HIS B C 1
ATOM 3220 O O . HIS B 1 118 ? -12.844 17.859 -1.776 1 71.06 118 HIS B O 1
ATOM 3226 N N . THR B 1 119 ? -11.445 16.484 -2.82 1 72.44 119 THR B N 1
ATOM 3227 C CA . THR B 1 119 ? -10.414 16.688 -1.81 1 72.44 119 THR B CA 1
ATOM 3228 C C . THR B 1 119 ? -9.875 18.125 -1.867 1 72.44 119 THR B C 1
ATOM 3230 O O . THR B 1 119 ? -9.664 18.75 -0.83 1 72.44 119 THR B O 1
ATOM 3233 N N . LEU B 1 120 ? -9.742 18.609 -3.031 1 71.19 120 LEU B N 1
ATOM 3234 C CA . LEU B 1 120 ? -9.289 19.984 -3.182 1 71.19 120 LEU B CA 1
ATOM 3235 C C . LEU B 1 120 ? -10.32 20.969 -2.621 1 71.19 120 LEU B C 1
ATOM 3237 O O . LEU B 1 120 ? -9.969 21.906 -1.906 1 71.19 120 LEU B O 1
ATOM 3241 N N . SER B 1 121 ? -11.5 20.688 -2.979 1 77.5 121 SER B N 1
ATOM 3242 C CA . SER B 1 121 ? -12.57 21.547 -2.49 1 77.5 121 SER B CA 1
ATOM 3243 C C . SER B 1 121 ? -12.648 21.531 -0.967 1 77.5 121 SER B C 1
ATOM 3245 O O . SER B 1 121 ? -12.82 22.562 -0.333 1 77.5 121 SER B O 1
ATOM 3247 N N . 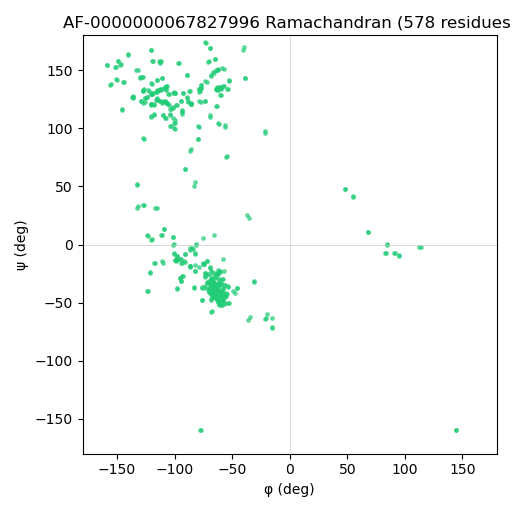LEU B 1 122 ? -12.469 20.422 -0.463 1 82.75 122 LEU B N 1
ATOM 3248 C CA . LEU B 1 122 ? -12.508 20.266 0.988 1 82.75 122 LEU B CA 1
ATOM 3249 C C . LEU B 1 122 ? -11.312 20.969 1.639 1 82.75 122 LEU B C 1
ATOM 3251 O O . LEU B 1 122 ? -11.469 21.688 2.629 1 82.75 122 LEU B O 1
ATOM 3255 N N . ALA B 1 123 ? -10.188 20.703 1.07 1 75.88 123 ALA B N 1
ATOM 3256 C CA . ALA B 1 123 ? -8.969 21.281 1.632 1 75.88 123 ALA B CA 1
ATOM 3257 C C . ALA B 1 123 ? -9.047 22.797 1.676 1 75.88 123 ALA B C 1
ATOM 3259 O O . ALA B 1 123 ? -8.555 23.438 2.617 1 75.88 123 ALA B O 1
ATOM 3260 N N . LYS B 1 124 ? -9.766 23.328 0.751 1 76 124 LYS B N 1
ATOM 3261 C CA . LYS B 1 124 ? -9.898 24.781 0.65 1 76 124 LYS B CA 1
ATOM 3262 C C . LYS B 1 124 ? -10.953 25.297 1.616 1 76 124 LYS B C 1
ATOM 3264 O O . LYS B 1 124 ? -10.93 26.469 2.004 1 76 124 LYS B O 1
ATOM 3269 N N . SER B 1 125 ? -11.766 24.469 1.941 1 82 125 SER B N 1
ATOM 3270 C CA . SER B 1 125 ? -12.953 24.984 2.609 1 82 125 SER B CA 1
ATOM 3271 C C . SER B 1 125 ? -12.977 24.594 4.082 1 82 125 SER B C 1
ATOM 3273 O O . SER B 1 125 ? -13.703 25.188 4.879 1 82 125 SER B O 1
ATOM 3275 N N . THR B 1 126 ? -12.188 23.672 4.391 1 85.62 126 THR B N 1
ATOM 3276 C CA . THR B 1 126 ? -12.289 23.172 5.754 1 85.62 126 THR B CA 1
ATOM 3277 C C . THR B 1 126 ? -11.266 23.844 6.656 1 85.62 126 THR B C 1
ATOM 3279 O O . THR B 1 126 ? -10.219 24.297 6.191 1 85.62 126 THR B O 1
ATOM 3282 N N . LYS B 1 127 ? -11.547 23.875 8.008 1 87.31 127 LYS B N 1
ATOM 3283 C CA . LYS B 1 127 ? -10.68 24.516 8.992 1 87.31 127 LYS B CA 1
ATOM 3284 C C . LYS B 1 127 ? -9.836 23.484 9.727 1 87.31 127 LYS B C 1
ATOM 3286 O O . LYS B 1 127 ? -9.016 23.828 10.578 1 87.31 127 LYS B O 1
ATOM 3291 N N . VAL B 1 128 ? -10.094 22.266 9.492 1 93.06 128 VAL B N 1
ATOM 3292 C CA . VAL B 1 128 ? -9.406 21.234 10.258 1 93.06 128 VAL B CA 1
ATOM 3293 C C . VAL B 1 128 ? -8.484 20.438 9.336 1 93.06 128 VAL B C 1
ATOM 3295 O O . VAL B 1 128 ? -8.672 20.422 8.125 1 93.06 128 VAL B O 1
ATOM 3298 N N . PRO B 1 129 ? -7.48 19.781 9.867 1 93.62 129 PRO B N 1
ATOM 3299 C CA . PRO B 1 129 ? -6.574 18.984 9.047 1 93.62 129 PRO B CA 1
ATOM 3300 C C . PRO B 1 129 ? -7.285 17.828 8.336 1 93.62 129 PRO B C 1
ATOM 3302 O O . PRO B 1 129 ? -8.305 17.328 8.828 1 93.62 129 PRO B O 1
ATOM 3305 N N . VAL B 1 130 ? -6.723 17.5 7.207 1 93.06 130 VAL B N 1
ATOM 3306 C CA . VAL B 1 130 ? -7.246 16.391 6.41 1 93.06 130 VAL B CA 1
ATOM 3307 C C . VAL B 1 130 ? -6.164 15.328 6.223 1 93.06 130 VAL B C 1
ATOM 3309 O O . VAL B 1 130 ? -5.078 15.625 5.719 1 93.06 130 VAL B O 1
ATOM 3312 N N . MET B 1 131 ? -6.473 14.203 6.668 1 94.56 131 MET B N 1
ATOM 3313 C CA . MET B 1 131 ? -5.59 13.078 6.367 1 94.56 131 MET B CA 1
ATOM 3314 C C . MET B 1 131 ? -5.992 12.406 5.059 1 94.56 131 MET B C 1
ATOM 3316 O O . MET B 1 131 ? -7.148 12.016 4.887 1 94.56 131 MET B O 1
ATOM 3320 N N . ILE B 1 132 ? -5.066 12.305 4.246 1 92.44 132 ILE B N 1
ATOM 3321 C CA . ILE B 1 132 ? -5.305 11.727 2.93 1 92.44 132 ILE B CA 1
ATOM 3322 C C . ILE B 1 132 ? -4.688 10.336 2.859 1 92.44 132 ILE B C 1
ATOM 3324 O O . ILE B 1 132 ? -3.486 10.164 3.074 1 92.44 132 ILE B O 1
ATOM 3328 N N . LEU B 1 133 ? -5.516 9.375 2.582 1 93.31 133 LEU B N 1
ATOM 3329 C CA . LEU B 1 133 ? -5.082 8 2.391 1 93.31 133 LEU B CA 1
ATOM 3330 C C . LEU B 1 133 ? -5.242 7.578 0.934 1 93.31 133 LEU B C 1
ATOM 3332 O O . LEU B 1 133 ? -6.219 7.945 0.28 1 93.31 133 LEU B O 1
ATOM 3336 N N . ARG B 1 134 ? -4.312 6.805 0.515 1 88.62 134 ARG B N 1
ATOM 3337 C CA . ARG B 1 134 ? -4.43 6.273 -0.838 1 88.62 134 ARG B CA 1
ATOM 3338 C C . ARG B 1 134 ? -5.277 5.004 -0.856 1 88.62 134 ARG B C 1
ATOM 3340 O O . ARG B 1 134 ? -4.938 4.016 -0.203 1 88.62 134 ARG B O 1
ATOM 3347 N N . PRO B 1 135 ? -6.316 5.043 -1.616 1 87.62 135 PRO B N 1
ATOM 3348 C CA . PRO B 1 135 ? -7.242 3.908 -1.653 1 87.62 135 PRO B CA 1
ATOM 3349 C C . PRO B 1 135 ? -6.547 2.586 -1.958 1 87.62 135 PRO B C 1
ATOM 3351 O O . PRO B 1 135 ? -6.895 1.552 -1.383 1 87.62 135 PRO B O 1
ATOM 3354 N N . GLN B 1 136 ? -5.578 2.625 -2.777 1 84.06 136 GLN B N 1
ATOM 3355 C CA . GLN B 1 136 ? -4.848 1.421 -3.162 1 84.06 136 GLN B CA 1
ATOM 3356 C C . GLN B 1 136 ? -4.148 0.793 -1.959 1 84.06 136 GLN B C 1
ATOM 3358 O O . GLN B 1 136 ? -4.148 -0.43 -1.804 1 84.06 136 GLN B O 1
ATOM 3363 N N . LEU B 1 137 ? -3.627 1.662 -1.139 1 88.44 137 LEU B N 1
ATOM 3364 C CA . LEU B 1 137 ? -2.979 1.179 0.076 1 88.44 137 LEU B CA 1
ATOM 3365 C C . LEU B 1 137 ? -3.998 0.563 1.028 1 88.44 137 LEU B C 1
ATOM 3367 O O . LEU B 1 137 ? -3.807 -0.554 1.514 1 88.44 137 LEU B O 1
ATOM 3371 N N . VAL B 1 138 ? -5.062 1.178 1.168 1 92.56 138 VAL B N 1
ATOM 3372 C CA . VAL B 1 138 ? -6.102 0.748 2.1 1 92.56 138 VAL B CA 1
ATOM 3373 C C . VAL B 1 138 ? -6.691 -0.583 1.638 1 92.56 138 VAL B C 1
ATOM 3375 O O . VAL B 1 138 ? -6.949 -1.472 2.453 1 92.56 138 VAL B O 1
ATOM 3378 N N . SER B 1 139 ? -6.789 -0.725 0.393 1 90 139 SER B N 1
ATOM 3379 C CA . SER B 1 139 ? -7.461 -1.893 -0.167 1 90 139 SER B CA 1
ATOM 3380 C C . SER B 1 139 ? -6.598 -3.145 -0.03 1 90 139 SER B C 1
ATOM 3382 O O . SER B 1 139 ? -7.121 -4.254 0.108 1 90 139 SER B O 1
ATOM 3384 N N . THR B 1 140 ? -5.281 -2.998 0.012 1 93 140 THR B N 1
ATOM 3385 C CA . THR B 1 140 ? -4.406 -4.16 -0.114 1 93 140 THR B CA 1
ATOM 3386 C C . THR B 1 140 ? -3.938 -4.637 1.258 1 93 140 THR B C 1
ATOM 3388 O O . THR B 1 140 ? -3.424 -5.746 1.393 1 93 140 THR B O 1
ATOM 3391 N N . TYR B 1 141 ? -4.129 -3.805 2.246 1 95.5 141 TYR B N 1
ATOM 3392 C CA . TYR B 1 141 ? -3.748 -4.238 3.586 1 95.5 141 TYR B CA 1
ATOM 3393 C C . TYR B 1 141 ? -4.531 -5.477 4 1 95.5 141 TYR B C 1
ATOM 3395 O O . TYR B 1 141 ? -5.738 -5.566 3.758 1 95.5 141 TYR B O 1
ATOM 3403 N N . THR B 1 142 ? -3.855 -6.426 4.562 1 95.44 142 THR B N 1
ATOM 3404 C CA . THR B 1 142 ? -4.578 -7.484 5.258 1 95.44 142 THR B CA 1
ATOM 3405 C C . THR B 1 142 ? -5.227 -6.949 6.531 1 95.44 142 THR B C 1
ATOM 3407 O O . THR B 1 142 ? -4.941 -5.828 6.953 1 95.44 142 THR B O 1
ATOM 3410 N N . VAL B 1 143 ? -6.051 -7.746 7.066 1 96.31 143 VAL B N 1
ATOM 3411 C CA . VAL B 1 143 ? -6.738 -7.355 8.289 1 96.31 143 VAL B CA 1
ATOM 3412 C C . VAL B 1 143 ? -5.715 -7.035 9.383 1 96.31 143 VAL B C 1
ATOM 3414 O O . VAL B 1 143 ? -5.836 -6.023 10.07 1 96.31 143 VAL B O 1
ATOM 3417 N N . GLU B 1 144 ? -4.672 -7.832 9.5 1 96.94 144 GLU B N 1
ATOM 3418 C CA . GLU B 1 144 ? -3.656 -7.637 10.531 1 96.94 144 GLU B CA 1
ATOM 3419 C C . GLU B 1 144 ? -2.846 -6.371 10.273 1 96.94 144 GLU B C 1
ATOM 3421 O O . GLU B 1 144 ? -2.539 -5.621 11.203 1 96.94 144 GLU B O 1
ATOM 3426 N N . GLU B 1 145 ? -2.498 -6.172 9.062 1 96.75 145 GLU B N 1
ATOM 3427 C CA . GLU B 1 145 ? -1.741 -4.98 8.695 1 96.75 145 GLU B CA 1
ATOM 3428 C C . GLU B 1 145 ? -2.564 -3.715 8.906 1 96.75 145 GLU B C 1
ATOM 3430 O O . GLU B 1 145 ? -2.062 -2.723 9.438 1 96.75 145 GLU B O 1
ATOM 3435 N N . MET B 1 146 ? -3.844 -3.764 8.492 1 96.69 146 MET B N 1
ATOM 3436 C CA . MET B 1 146 ? -4.738 -2.623 8.664 1 96.69 146 MET B CA 1
ATOM 3437 C C . MET B 1 146 ? -4.922 -2.293 10.141 1 96.69 146 MET B C 1
ATOM 3439 O O . MET B 1 146 ? -4.969 -1.121 10.516 1 96.69 146 MET B O 1
ATOM 3443 N N . ALA B 1 147 ? -5.059 -3.312 10.93 1 97.56 147 ALA B N 1
ATOM 3444 C CA . ALA B 1 147 ? -5.184 -3.111 12.375 1 97.56 147 ALA B CA 1
ATOM 3445 C C . ALA B 1 147 ? -3.994 -2.33 12.922 1 97.56 147 ALA B C 1
ATOM 3447 O O . ALA B 1 147 ? -4.168 -1.383 13.695 1 97.56 147 ALA B O 1
ATOM 3448 N N . LEU B 1 148 ? -2.797 -2.695 12.508 1 96.94 148 LEU B N 1
ATOM 3449 C CA . LEU B 1 148 ? -1.592 -1.999 12.945 1 96.94 148 LEU B CA 1
ATOM 3450 C C . LEU B 1 148 ? -1.591 -0.553 12.461 1 96.94 148 LEU B C 1
ATOM 3452 O O . LEU B 1 148 ? -1.307 0.365 13.234 1 96.94 148 LEU B O 1
ATOM 3456 N N . ARG B 1 149 ? -1.943 -0.384 11.203 1 96.56 149 ARG B N 1
ATOM 3457 C CA . ARG B 1 149 ? -1.965 0.958 10.633 1 96.56 149 ARG B CA 1
ATOM 3458 C C . ARG B 1 149 ? -2.941 1.857 11.383 1 96.56 149 ARG B C 1
ATOM 3460 O O . ARG B 1 149 ? -2.619 3.004 11.703 1 96.56 149 ARG B O 1
ATOM 3467 N N . CYS B 1 150 ? -4.121 1.322 11.711 1 96.81 150 CYS B N 1
ATOM 3468 C CA . CYS B 1 150 ? -5.16 2.096 12.383 1 96.81 150 CYS B CA 1
ATOM 3469 C C . CYS B 1 150 ? -4.734 2.457 13.797 1 96.81 150 CYS B C 1
ATOM 3471 O O . CYS B 1 150 ? -5.078 3.531 14.297 1 96.81 150 CYS B O 1
ATOM 3473 N N . GLN B 1 151 ? -3.945 1.651 14.414 1 95.94 151 GLN B N 1
ATOM 3474 C CA . GLN B 1 151 ? -3.484 1.906 15.773 1 95.94 151 GLN B CA 1
ATOM 3475 C C . GLN B 1 151 ? -2.443 3.023 15.797 1 95.94 151 GLN B C 1
ATOM 3477 O O . GLN B 1 151 ? -2.268 3.688 16.828 1 95.94 151 GLN B O 1
ATOM 3482 N N . HIS B 1 152 ? -1.788 3.184 14.625 1 94.56 152 HIS B N 1
ATOM 3483 C CA . HIS B 1 152 ? -0.588 4.012 14.633 1 94.56 152 HIS B CA 1
ATOM 3484 C C . HIS B 1 152 ? -0.602 5.012 13.484 1 94.56 152 HIS B C 1
ATOM 3486 O O . HIS B 1 152 ? 0.386 5.145 12.758 1 94.56 152 HIS B O 1
ATOM 3492 N N . LEU B 1 153 ? -1.624 5.742 13.32 1 93.88 153 LEU B N 1
ATOM 3493 C CA . LEU B 1 153 ? -1.835 6.602 12.156 1 93.88 153 LEU B CA 1
ATOM 3494 C C . LEU B 1 153 ? -0.767 7.688 12.086 1 93.88 153 LEU B C 1
ATOM 3496 O O . LEU B 1 153 ? -0.313 8.047 10.992 1 93.88 153 LEU B O 1
ATOM 3500 N N . TRP B 1 154 ? -0.344 8.219 13.141 1 92.38 154 TRP B N 1
ATOM 3501 C CA . TRP B 1 154 ? 0.605 9.32 13.125 1 92.38 154 TRP B CA 1
ATOM 3502 C C . TRP B 1 154 ? 1.751 9.07 14.102 1 92.38 154 TRP B C 1
ATOM 3504 O O . TRP B 1 154 ? 2.26 10.008 14.719 1 92.38 154 TRP B O 1
ATOM 3514 N N . ARG B 1 155 ? 2.107 7.836 14.266 1 95.19 155 ARG B N 1
ATOM 3515 C CA . ARG B 1 155 ? 3.16 7.434 15.195 1 95.19 155 ARG B CA 1
ATOM 3516 C C . ARG B 1 155 ? 4.484 8.094 14.844 1 95.19 155 ARG B C 1
ATOM 3518 O O . ARG B 1 155 ? 5.164 8.648 15.711 1 95.19 155 ARG B O 1
ATOM 3525 N N . ASN B 1 156 ? 4.906 7.988 13.641 1 97.44 156 ASN B N 1
ATOM 3526 C CA . ASN B 1 156 ? 6.141 8.578 13.133 1 97.44 156 ASN B CA 1
ATOM 3527 C C . ASN B 1 156 ? 5.863 9.539 11.977 1 97.44 156 ASN B C 1
ATOM 3529 O O . ASN B 1 156 ? 5.578 9.117 10.859 1 97.44 156 ASN B O 1
ATOM 3533 N N . LEU B 1 157 ? 6.059 10.836 12.227 1 98.06 157 LEU B N 1
ATOM 3534 C CA . LEU B 1 157 ? 5.691 11.859 11.25 1 98.06 157 LEU B CA 1
ATOM 3535 C C . LEU B 1 157 ? 6.926 12.43 10.562 1 98.06 157 LEU B C 1
ATOM 3537 O O . LEU B 1 157 ? 7.93 12.719 11.219 1 98.06 157 LEU B O 1
ATOM 3541 N N . LEU B 1 158 ? 6.891 12.453 9.258 1 98.56 158 LEU B N 1
ATOM 3542 C CA . LEU B 1 158 ? 7.859 13.234 8.5 1 98.56 158 LEU B CA 1
ATOM 3543 C C . LEU B 1 158 ? 7.328 14.633 8.203 1 98.56 158 LEU B C 1
ATOM 3545 O O . LEU B 1 158 ? 6.191 14.789 7.75 1 98.56 158 LEU B O 1
ATOM 3549 N N . VAL B 1 159 ? 8.148 15.609 8.5 1 98.12 159 VAL B N 1
ATOM 3550 C CA . VAL B 1 159 ? 7.727 17 8.367 1 98.12 159 VAL B CA 1
ATOM 3551 C C . VAL B 1 159 ? 8.727 17.766 7.504 1 98.12 159 VAL B C 1
ATOM 3553 O O . VAL B 1 159 ? 9.68 18.359 8.016 1 98.12 159 VAL B O 1
ATOM 3556 N N . PRO B 1 160 ? 8.453 17.781 6.219 1 97.12 160 PRO B N 1
ATOM 3557 C CA . PRO B 1 160 ? 9.289 18.656 5.383 1 97.12 160 PRO B CA 1
ATOM 3558 C C . PRO B 1 160 ? 9.141 20.125 5.734 1 97.12 160 PRO B C 1
ATOM 3560 O O . PRO B 1 160 ? 8.023 20.609 5.926 1 97.12 160 PRO B O 1
ATOM 3563 N N . TYR B 1 161 ? 10.266 20.812 5.836 1 95.38 161 TYR B N 1
ATOM 3564 C CA . TYR B 1 161 ? 10.266 22.219 6.238 1 95.38 161 TYR B CA 1
ATOM 3565 C C . TYR B 1 161 ? 11.203 23.031 5.359 1 95.38 161 TYR B C 1
ATOM 3567 O O . TYR B 1 161 ? 12.383 22.703 5.219 1 95.38 161 TYR B O 1
ATOM 3575 N N . ASP B 1 162 ? 10.68 24.078 4.809 1 89.38 162 ASP B N 1
ATOM 3576 C CA . ASP B 1 162 ? 11.477 24.891 3.893 1 89.38 162 ASP B CA 1
ATOM 3577 C C . ASP B 1 162 ? 11.523 26.344 4.348 1 89.38 162 ASP B C 1
ATOM 3579 O O . ASP B 1 162 ? 11.883 27.234 3.57 1 89.38 162 ASP B O 1
ATOM 3583 N N . ALA B 1 163 ? 11.039 26.719 5.504 1 89.5 163 ALA B N 1
ATOM 3584 C CA . ALA B 1 163 ? 11.055 28.047 6.117 1 89.5 163 ALA B CA 1
ATOM 3585 C C . ALA B 1 163 ? 10.172 29.016 5.348 1 89.5 163 ALA B C 1
ATOM 3587 O O . ALA B 1 163 ? 10.312 30.234 5.488 1 89.5 163 ALA B O 1
ATOM 3588 N N . SER B 1 164 ? 9.422 28.484 4.473 1 87.56 164 SER B N 1
ATOM 3589 C CA . SER B 1 164 ? 8.438 29.328 3.789 1 87.56 164 SER B CA 1
ATOM 3590 C C . SER B 1 164 ? 7.281 29.672 4.711 1 87.56 164 SER B C 1
ATOM 3592 O O . SER B 1 164 ? 7.223 29.219 5.852 1 87.56 164 SER B O 1
ATOM 3594 N N . SER B 1 165 ? 6.434 30.516 4.219 1 88.62 165 SER B N 1
ATOM 3595 C CA . SER B 1 165 ? 5.227 30.859 4.965 1 88.62 165 SER B CA 1
ATOM 3596 C C . SER B 1 165 ? 4.383 29.609 5.246 1 88.62 165 SER B C 1
ATOM 3598 O O . SER B 1 165 ? 3.881 29.438 6.355 1 88.62 165 SER B O 1
ATOM 3600 N N . ALA B 1 166 ? 4.262 28.75 4.309 1 87.75 166 ALA B N 1
ATOM 3601 C CA . ALA B 1 166 ? 3.521 27.5 4.473 1 87.75 166 ALA B CA 1
ATOM 3602 C C . ALA B 1 166 ? 4.219 26.562 5.465 1 87.75 166 ALA B C 1
ATOM 3604 O O . ALA B 1 166 ? 3.564 25.891 6.258 1 87.75 166 ALA B O 1
ATOM 3605 N N . GLY B 1 167 ? 5.559 26.531 5.348 1 91.62 167 GLY B N 1
ATOM 3606 C CA . GLY B 1 167 ? 6.312 25.719 6.289 1 91.62 167 GLY B CA 1
ATOM 3607 C C . GLY B 1 167 ? 6.145 26.172 7.73 1 91.62 167 GLY B C 1
ATOM 3608 O O . GLY B 1 167 ? 5.949 25.344 8.617 1 91.62 167 GLY B O 1
ATOM 3609 N N . ASN B 1 168 ? 6.234 27.469 7.914 1 93.75 168 ASN B N 1
ATOM 3610 C CA . ASN B 1 168 ? 6.055 28 9.258 1 93.75 168 ASN B CA 1
ATOM 3611 C C . ASN B 1 168 ? 4.641 27.75 9.773 1 93.75 168 ASN B C 1
ATOM 3613 O O . ASN B 1 168 ? 4.453 27.438 10.953 1 93.75 168 ASN B O 1
ATOM 3617 N N . TYR B 1 169 ? 3.732 27.938 8.883 1 93.19 169 TYR B N 1
ATOM 3618 C CA . TYR B 1 169 ? 2.352 27.625 9.242 1 93.19 169 TYR B CA 1
ATOM 3619 C C . TYR B 1 169 ? 2.201 26.172 9.656 1 93.19 169 TYR B C 1
ATOM 3621 O O . TYR B 1 169 ? 1.549 25.875 10.664 1 93.19 169 TYR B O 1
ATOM 3629 N N . LEU B 1 170 ? 2.801 25.266 8.984 1 94.75 170 LEU B N 1
ATOM 3630 C CA . LEU B 1 170 ? 2.781 23.844 9.297 1 94.75 170 LEU B CA 1
ATOM 3631 C C . LEU B 1 170 ? 3.32 23.594 10.695 1 94.75 170 LEU B C 1
ATOM 3633 O O . LEU B 1 170 ? 2.699 22.859 11.484 1 94.75 170 LEU B O 1
ATOM 3637 N N . ILE B 1 171 ? 4.43 24.172 10.984 1 96.62 171 ILE B N 1
ATOM 3638 C CA . ILE B 1 171 ? 5.074 23.969 12.273 1 96.62 171 ILE B CA 1
ATOM 3639 C C . ILE B 1 171 ? 4.145 24.438 13.391 1 96.62 171 ILE B C 1
ATOM 3641 O O . ILE B 1 171 ? 3.975 23.75 14.398 1 96.62 171 ILE B O 1
ATOM 3645 N N . GLU B 1 172 ? 3.561 25.547 13.188 1 95.44 172 GLU B N 1
ATOM 3646 C CA . GLU B 1 172 ? 2.65 26.109 14.188 1 95.44 172 GLU B CA 1
ATOM 3647 C C . GLU B 1 172 ? 1.451 25.188 14.414 1 95.44 172 GLU B C 1
ATOM 3649 O O . GLU B 1 172 ? 1.099 24.875 15.555 1 95.44 172 GLU B O 1
ATOM 3654 N N . ARG B 1 173 ? 0.844 24.781 13.375 1 94.62 173 ARG B N 1
ATOM 3655 C CA . ARG B 1 173 ? -0.355 23.953 13.453 1 94.62 173 ARG B CA 1
ATOM 3656 C C . ARG B 1 173 ? -0.03 22.562 14.016 1 94.62 173 ARG B C 1
ATOM 3658 O O . ARG B 1 173 ? -0.793 22.031 14.82 1 94.62 173 ARG B O 1
ATOM 3665 N N . LEU B 1 174 ? 1.046 21.984 13.555 1 96.56 174 LEU B N 1
ATOM 3666 C CA . LEU B 1 174 ? 1.456 20.672 14.055 1 96.56 174 LEU B CA 1
ATOM 3667 C C . LEU B 1 174 ? 1.752 20.734 15.547 1 96.56 174 LEU B C 1
ATOM 3669 O O . LEU B 1 174 ? 1.355 19.828 16.297 1 96.56 174 LEU B O 1
ATOM 3673 N N . LYS B 1 175 ? 2.412 21.781 15.961 1 96.38 175 LYS B N 1
ATOM 3674 C CA . LYS B 1 175 ? 2.695 21.953 17.375 1 96.38 175 LYS B CA 1
ATOM 3675 C C . LYS B 1 175 ? 1.406 22.016 18.188 1 96.38 175 LYS B C 1
ATOM 3677 O O . LYS B 1 175 ? 1.279 21.328 19.219 1 96.38 175 LYS B O 1
ATOM 3682 N N . SER B 1 176 ? 0.509 22.797 17.719 1 94.19 176 SER B N 1
ATOM 3683 C CA . SER B 1 176 ? -0.781 22.938 18.391 1 94.19 176 SER B CA 1
ATOM 3684 C C . SER B 1 176 ? -1.493 21.594 18.484 1 94.19 176 SER B C 1
ATOM 3686 O O . SER B 1 176 ? -2.062 21.25 19.531 1 94.19 176 SER B O 1
ATOM 3688 N N . ALA B 1 177 ? -1.459 20.828 17.453 1 94.44 177 ALA B N 1
ATOM 3689 C CA . ALA B 1 177 ? -2.09 19.516 17.438 1 94.44 177 ALA B CA 1
ATOM 3690 C C . ALA B 1 177 ? -1.397 18.562 18.406 1 94.44 177 ALA B C 1
ATOM 3692 O O . ALA B 1 177 ? -2.059 17.812 19.141 1 94.44 177 ALA B O 1
ATOM 3693 N N . LEU B 1 178 ? -0.073 18.562 18.453 1 95.5 178 LEU B N 1
ATOM 3694 C CA . LEU B 1 178 ? 0.707 17.656 19.281 1 95.5 178 LEU B CA 1
ATOM 3695 C C . LEU B 1 178 ? 0.527 17.984 20.766 1 95.5 178 LEU B C 1
ATOM 3697 O O . LEU B 1 178 ? 0.631 17.109 21.625 1 95.5 178 LEU B O 1
ATOM 3701 N N . GLU B 1 179 ? 0.278 19.219 21.062 1 93.75 179 GLU B N 1
ATOM 3702 C CA . GLU B 1 179 ? 0.036 19.641 22.438 1 93.75 179 GLU B CA 1
ATOM 3703 C C . GLU B 1 179 ? -1.225 18.984 23 1 93.75 179 GLU B C 1
ATOM 3705 O O . GLU B 1 179 ? -1.344 18.797 24.219 1 93.75 179 GLU B O 1
ATOM 3710 N N . LYS B 1 180 ? -2.109 18.641 22.109 1 88.94 180 LYS B N 1
ATOM 3711 C CA . LYS B 1 180 ? -3.365 18 22.516 1 88.94 180 LYS B CA 1
ATOM 3712 C C . LYS B 1 180 ? -3.238 16.484 22.531 1 88.94 180 LYS B C 1
ATOM 3714 O O . LYS B 1 180 ? -4.168 15.789 22.938 1 88.94 180 LYS B O 1
ATOM 3719 N N . ALA B 1 181 ? -2.135 15.961 22.047 1 86.06 181 ALA B N 1
ATOM 3720 C CA . ALA B 1 181 ? -1.962 14.516 21.906 1 86.06 181 ALA B CA 1
ATOM 3721 C C . ALA B 1 181 ? -1.625 13.867 23.25 1 86.06 181 ALA B C 1
ATOM 3723 O O . ALA B 1 181 ? -0.836 14.406 24.031 1 86.06 181 ALA B O 1
ATOM 3724 N N . PRO B 1 182 ? -2.375 12.773 23.5 1 82.31 182 PRO B N 1
ATOM 3725 C CA . PRO B 1 182 ? -1.908 12.016 24.672 1 82.31 182 PRO B CA 1
ATOM 3726 C C . PRO B 1 182 ? -0.463 11.547 24.516 1 82.31 182 PRO B C 1
ATOM 3728 O O . PRO B 1 182 ? 0.014 11.344 23.406 1 82.31 182 PRO B O 1
ATOM 3731 N N . PRO B 1 183 ? 0.212 11.398 25.641 1 78.81 183 PRO B N 1
ATOM 3732 C CA . PRO B 1 183 ? 1.611 10.969 25.578 1 78.81 183 PRO B CA 1
ATOM 3733 C C . PRO B 1 183 ? 1.784 9.609 24.906 1 78.81 183 PRO B C 1
ATOM 3735 O O . PRO B 1 183 ? 0.97 8.703 25.109 1 78.81 183 PRO B O 1
ATOM 3738 N N . GLY B 1 184 ? 2.713 9.516 24.031 1 79.19 184 GLY B N 1
ATOM 3739 C CA . GLY B 1 184 ? 3.127 8.242 23.469 1 79.19 184 GLY B CA 1
ATOM 3740 C C . GLY B 1 184 ? 2.443 7.918 22.156 1 79.19 184 GLY B C 1
ATOM 3741 O O . GLY B 1 184 ? 2.812 6.957 21.484 1 79.19 184 GLY B O 1
ATOM 3742 N N . LYS B 1 185 ? 1.443 8.672 21.734 1 85.88 185 LYS B N 1
ATOM 3743 C CA . LYS B 1 185 ? 0.74 8.359 20.5 1 85.88 185 LYS B CA 1
ATOM 3744 C C . LYS B 1 185 ? 1.566 8.766 19.281 1 85.88 185 LYS B C 1
ATOM 3746 O O . LYS B 1 185 ? 1.579 8.062 18.266 1 85.88 185 LYS B O 1
ATOM 3751 N N . VAL B 1 186 ? 2.24 9.859 19.422 1 94.12 186 VAL B N 1
ATOM 3752 C CA . VAL B 1 186 ? 3.25 10.242 18.438 1 94.12 186 VAL B CA 1
ATOM 3753 C C . VAL B 1 186 ? 4.645 9.969 19 1 94.12 186 VAL B C 1
ATOM 3755 O O . VAL B 1 186 ? 5.051 10.562 20 1 94.12 186 VAL B O 1
ATOM 3758 N N . GLU B 1 187 ? 5.312 9.109 18.359 1 95.44 187 GLU B N 1
ATOM 3759 C CA . GLU B 1 187 ? 6.582 8.641 18.906 1 95.44 187 GLU B CA 1
ATOM 3760 C C . GLU B 1 187 ? 7.754 9.438 18.344 1 95.44 187 GLU B C 1
ATOM 3762 O O . GLU B 1 187 ? 8.781 9.594 19 1 95.44 187 GLU B O 1
ATOM 3767 N N . SER B 1 188 ? 7.582 9.875 17.125 1 97.25 188 SER B N 1
ATOM 3768 C CA . SER B 1 188 ? 8.711 10.594 16.531 1 97.25 188 SER B CA 1
ATOM 3769 C C . SER B 1 188 ? 8.242 11.617 15.508 1 97.25 188 SER B C 1
ATOM 3771 O O . SER B 1 188 ? 7.18 11.453 14.906 1 97.25 188 SER B O 1
ATOM 3773 N N . CYS B 1 189 ? 9.016 12.633 15.328 1 98.06 189 CYS B N 1
ATOM 3774 C CA . CYS B 1 189 ? 8.906 13.617 14.25 1 98.06 189 CYS B CA 1
ATOM 3775 C C . CYS B 1 189 ? 10.242 13.797 13.539 1 98.06 189 CYS B C 1
ATOM 3777 O O . CYS B 1 189 ? 11.266 14.039 14.188 1 98.06 189 CYS B O 1
ATOM 3779 N N . TYR B 1 190 ? 10.234 13.602 12.289 1 98.69 190 TYR B N 1
ATOM 3780 C CA . TYR B 1 190 ? 11.398 13.789 11.43 1 98.69 190 TYR B CA 1
ATOM 3781 C C . TYR B 1 190 ? 11.281 15.086 10.633 1 98.69 190 TYR B C 1
ATOM 3783 O O . TYR B 1 190 ? 10.547 15.148 9.648 1 98.69 190 TYR B O 1
ATOM 3791 N N . PHE B 1 191 ? 12.008 16.109 11.094 1 98.69 191 PHE B N 1
ATOM 3792 C CA . PHE B 1 191 ? 12.016 17.391 10.398 1 98.69 191 PHE B CA 1
ATOM 3793 C C . PHE B 1 191 ? 13.102 17.406 9.336 1 98.69 191 PHE B C 1
ATOM 3795 O O . PHE B 1 191 ? 14.281 17.234 9.648 1 98.69 191 PHE B O 1
ATOM 3802 N N . LEU B 1 192 ? 12.688 17.672 8.086 1 98.31 192 LEU B N 1
ATOM 3803 C CA . LEU B 1 192 ? 13.602 17.531 6.953 1 98.31 192 LEU B CA 1
ATOM 3804 C C . LEU B 1 192 ? 13.617 18.812 6.125 1 98.31 192 LEU B C 1
ATOM 3806 O O . LEU B 1 192 ? 12.57 19.297 5.684 1 98.31 192 LEU B O 1
ATOM 3810 N N . SER B 1 193 ? 14.773 19.422 5.961 1 97 193 SER B N 1
ATOM 3811 C CA . SER B 1 193 ? 14.961 20.531 5.039 1 97 193 SER B CA 1
ATOM 3812 C C . SER B 1 193 ? 15.789 20.109 3.826 1 97 193 SER B C 1
ATOM 3814 O O . SER B 1 193 ? 16.766 19.375 3.955 1 97 193 SER B O 1
ATOM 3816 N N . ILE B 1 194 ? 15.312 20.531 2.697 1 94.38 194 ILE B N 1
ATOM 3817 C CA . ILE B 1 194 ? 16 20.156 1.467 1 94.38 194 ILE B CA 1
ATOM 3818 C C . ILE B 1 194 ? 16.562 21.391 0.781 1 94.38 194 ILE B C 1
ATOM 3820 O O . ILE B 1 194 ? 15.836 22.359 0.546 1 94.38 194 ILE B O 1
ATOM 3824 N N . LEU B 1 195 ? 17.828 21.375 0.499 1 91.75 195 LEU B N 1
ATOM 3825 C CA . LEU B 1 195 ? 18.5 22.406 -0.292 1 91.75 195 LEU B CA 1
ATOM 3826 C C . LEU B 1 195 ? 18.547 22.016 -1.764 1 91.75 195 LEU B C 1
ATOM 3828 O O . LEU B 1 195 ? 19.141 20.984 -2.115 1 91.75 195 LEU B O 1
ATOM 3832 N N . GLU B 1 196 ? 17.938 22.688 -2.596 1 83.94 196 GLU B N 1
ATOM 3833 C CA . GLU B 1 196 ? 17.844 22.328 -4.012 1 83.94 196 GLU B CA 1
ATOM 3834 C C . GLU B 1 196 ? 19.172 22.578 -4.719 1 83.94 196 GLU B C 1
ATOM 3836 O O . GLU B 1 196 ? 19.953 23.438 -4.316 1 83.94 196 GLU B O 1
ATOM 3841 N N . ASP B 1 197 ? 19.719 21.719 -5.703 1 70.81 197 ASP B N 1
ATOM 3842 C CA . ASP B 1 197 ? 20.984 21.609 -6.422 1 70.81 197 ASP B CA 1
ATOM 3843 C C . ASP B 1 197 ? 21.297 22.906 -7.168 1 70.81 197 ASP B C 1
ATOM 3845 O O . ASP B 1 197 ? 22.469 23.234 -7.383 1 70.81 197 ASP B O 1
ATOM 3849 N N . GLY B 1 198 ? 20.422 23.734 -7.5 1 65.12 198 GLY B N 1
ATOM 3850 C CA . GLY B 1 198 ? 20.703 24.875 -8.359 1 65.12 198 GLY B CA 1
ATOM 3851 C C . GLY B 1 198 ? 21.641 25.891 -7.73 1 65.12 198 GLY B C 1
ATOM 3852 O O . GLY B 1 198 ? 22.062 26.844 -8.383 1 65.12 198 GLY B O 1
ATOM 3853 N N . MET B 1 199 ? 22.172 25.625 -6.707 1 62.22 199 MET B N 1
ATOM 3854 C CA . MET B 1 199 ? 23.031 26.641 -6.094 1 62.22 199 MET B CA 1
ATOM 3855 C C . MET B 1 199 ? 24.5 26.344 -6.383 1 62.22 199 MET B C 1
ATOM 3857 O O . MET B 1 199 ? 25.016 25.281 -6.008 1 62.22 199 MET B O 1
ATOM 3861 N N . ARG B 1 200 ? 25.25 27.016 -7.285 1 63.88 200 ARG B N 1
ATOM 3862 C CA . ARG B 1 200 ? 26.562 26.781 -7.871 1 63.88 200 ARG B CA 1
ATOM 3863 C C . ARG B 1 200 ? 27.672 27.266 -6.93 1 63.88 200 ARG B C 1
ATOM 3865 O O . ARG B 1 200 ? 28.844 26.938 -7.129 1 63.88 200 ARG B O 1
ATOM 3872 N N . ARG B 1 201 ? 27.375 28 -6.078 1 71.12 201 ARG B N 1
ATOM 3873 C CA . ARG B 1 201 ? 28.5 28.484 -5.266 1 71.12 201 ARG B CA 1
ATOM 3874 C C . ARG B 1 201 ? 28.562 27.719 -3.941 1 71.12 201 ARG B C 1
ATOM 3876 O O . ARG B 1 201 ? 27.688 27.859 -3.092 1 71.12 201 ARG B O 1
ATOM 3883 N N . PRO B 1 202 ? 29.5 26.891 -3.766 1 77.69 202 PRO B N 1
ATOM 3884 C CA . PRO B 1 202 ? 29.656 26.047 -2.582 1 77.69 202 PRO B CA 1
ATOM 3885 C C . PRO B 1 202 ? 29.547 26.828 -1.275 1 77.69 202 PRO B C 1
ATOM 3887 O O . PRO B 1 202 ? 28.984 26.312 -0.299 1 77.69 202 PRO B O 1
ATOM 3890 N N . GLU B 1 203 ? 30.125 27.984 -1.284 1 79.19 203 GLU B N 1
ATOM 3891 C CA . GLU B 1 203 ? 30.062 28.797 -0.068 1 79.19 203 GLU B CA 1
ATOM 3892 C C . GLU B 1 203 ? 28.625 29.141 0.286 1 79.19 203 GLU B C 1
ATOM 3894 O O . GLU B 1 203 ? 28.234 29.109 1.458 1 79.19 203 GLU B O 1
ATOM 3899 N N . LEU B 1 204 ? 27.875 29.469 -0.638 1 83.44 204 LEU B N 1
ATOM 3900 C CA . LEU B 1 204 ? 26.469 29.797 -0.426 1 83.44 204 LEU B CA 1
ATOM 3901 C C . LEU B 1 204 ? 25.688 28.578 0.041 1 83.44 204 LEU B C 1
ATOM 3903 O O . LEU B 1 204 ? 24.797 28.703 0.882 1 83.44 204 LEU B O 1
ATOM 3907 N N . LEU B 1 205 ? 26.125 27.516 -0.456 1 86.62 205 LEU B N 1
ATOM 3908 C CA . LEU B 1 205 ? 25.469 26.281 -0.048 1 86.62 205 LEU B CA 1
ATOM 3909 C C . LEU B 1 205 ? 25.703 26 1.433 1 86.62 205 LEU B C 1
ATOM 3911 O O . LEU B 1 205 ? 24.797 25.547 2.139 1 86.62 205 LEU B O 1
ATOM 3915 N N . GLU B 1 206 ? 26.906 26.234 1.801 1 89.31 206 GLU B N 1
ATOM 3916 C CA . GLU B 1 206 ? 27.25 25.984 3.203 1 89.31 206 GLU B CA 1
ATOM 3917 C C . GLU B 1 206 ? 26.484 26.953 4.121 1 89.31 206 GLU B C 1
ATOM 3919 O O . GLU B 1 206 ? 26.031 26.547 5.191 1 89.31 206 GLU B O 1
ATOM 3924 N N . ILE B 1 207 ? 26.406 28.141 3.729 1 91.38 207 ILE B N 1
ATOM 3925 C CA . ILE B 1 207 ? 25.672 29.141 4.504 1 91.38 207 ILE B CA 1
ATOM 3926 C C . ILE B 1 207 ? 24.203 28.719 4.613 1 91.38 207 ILE B C 1
ATOM 3928 O O . ILE B 1 207 ? 23.625 28.766 5.703 1 91.38 207 ILE B O 1
ATOM 3932 N N . ARG B 1 208 ? 23.656 28.344 3.547 1 91.88 208 ARG B N 1
ATOM 3933 C CA . ARG B 1 208 ? 22.25 27.922 3.531 1 91.88 208 ARG B CA 1
ATOM 3934 C C . ARG B 1 208 ? 22.047 26.688 4.391 1 91.88 208 ARG B C 1
ATOM 3936 O O . ARG B 1 208 ? 21.016 26.547 5.059 1 91.88 208 ARG B O 1
ATOM 3943 N N . ARG B 1 209 ? 22.953 25.844 4.254 1 94.25 209 ARG B N 1
ATOM 3944 C CA . ARG B 1 209 ? 22.891 24.641 5.078 1 94.25 209 ARG B CA 1
ATOM 3945 C C . ARG B 1 209 ? 22.891 25 6.562 1 94.25 209 ARG B C 1
ATOM 3947 O O . ARG B 1 209 ? 22.094 24.469 7.332 1 94.25 209 ARG B O 1
ATOM 3954 N N . GLN B 1 210 ? 23.781 25.828 6.938 1 94.88 210 GLN B N 1
ATOM 3955 C CA . GLN B 1 210 ? 23.875 26.25 8.336 1 94.88 210 GLN B CA 1
ATOM 3956 C C . GLN B 1 210 ? 22.578 26.938 8.781 1 94.88 210 GLN B C 1
ATOM 3958 O O . GLN B 1 210 ? 22.125 26.719 9.906 1 94.88 210 GLN B O 1
ATOM 3963 N N . GLU B 1 211 ? 22.078 27.719 7.957 1 95.31 211 GLU B N 1
ATOM 3964 C CA . GLU B 1 211 ? 20.812 28.391 8.266 1 95.31 211 GLU B CA 1
ATOM 3965 C C . GLU B 1 211 ? 19.688 27.375 8.469 1 95.31 211 GLU B C 1
ATOM 3967 O O . GLU B 1 211 ? 18.906 27.5 9.422 1 95.31 211 GLU B O 1
ATOM 3972 N N . ALA B 1 212 ? 19.625 26.469 7.566 1 96.31 212 ALA B N 1
ATOM 3973 C CA . ALA B 1 212 ? 18.594 25.438 7.668 1 96.31 212 ALA B CA 1
ATOM 3974 C C . ALA B 1 212 ? 18.766 24.609 8.945 1 96.31 212 ALA B C 1
ATOM 3976 O O . ALA B 1 212 ? 17.781 24.312 9.625 1 96.31 212 ALA B O 1
ATOM 3977 N N . GLU B 1 213 ? 19.984 24.281 9.234 1 97.5 213 GLU B N 1
ATOM 3978 C CA . GLU B 1 213 ? 20.266 23.516 10.445 1 97.5 213 GLU B CA 1
ATOM 3979 C C . GLU B 1 213 ? 19.891 24.297 11.695 1 97.5 213 GLU B C 1
ATOM 3981 O O . GLU B 1 213 ? 19.375 23.719 12.656 1 97.5 213 GLU B O 1
ATOM 3986 N N . ALA B 1 214 ? 20.172 25.578 11.656 1 97.5 214 ALA B N 1
ATOM 3987 C CA . ALA B 1 214 ? 19.828 26.438 12.789 1 97.5 214 ALA B CA 1
ATOM 3988 C C . ALA B 1 214 ? 18.312 26.484 12.992 1 97.5 214 ALA B C 1
ATOM 3990 O O . ALA B 1 214 ? 17.828 26.391 14.117 1 97.5 214 ALA B O 1
ATOM 3991 N N . LYS B 1 215 ? 17.609 26.672 11.969 1 97.5 215 LYS B N 1
ATOM 3992 C CA . LYS B 1 215 ? 16.156 26.703 12.047 1 97.5 215 LYS B CA 1
ATOM 3993 C C . LYS B 1 215 ? 15.602 25.375 12.555 1 97.5 215 LYS B C 1
ATOM 3995 O O . LYS B 1 215 ? 14.703 25.344 13.398 1 97.5 215 LYS B O 1
ATOM 4000 N N . LEU B 1 216 ? 16.125 24.266 12.055 1 98.31 216 LEU B N 1
ATOM 4001 C CA . LEU B 1 216 ? 15.68 22.938 12.492 1 98.31 216 LEU B CA 1
ATOM 4002 C C . LEU B 1 216 ? 16 22.719 13.969 1 98.31 216 LEU B C 1
ATOM 4004 O O . LEU B 1 216 ? 15.242 22.062 14.68 1 98.31 216 LEU B O 1
ATOM 4008 N N . ALA B 1 217 ? 17.141 23.25 14.367 1 98.06 217 ALA B N 1
ATOM 4009 C CA . ALA B 1 217 ? 17.5 23.156 15.781 1 98.06 217 ALA B CA 1
ATOM 4010 C C . ALA B 1 217 ? 16.469 23.875 16.656 1 98.06 217 ALA B C 1
ATOM 4012 O O . ALA B 1 217 ? 16.109 23.391 17.734 1 98.06 217 ALA B O 1
ATOM 4013 N N . GLU B 1 218 ? 16.047 25.016 16.219 1 97.94 218 GLU B N 1
ATOM 4014 C CA . GLU B 1 218 ? 15.008 25.734 16.922 1 97.94 218 GLU B CA 1
ATOM 4015 C C . GLU B 1 218 ? 13.719 24.922 17 1 97.94 218 GLU B C 1
ATOM 4017 O O . GLU B 1 218 ? 13.078 24.859 18.047 1 97.94 218 GLU B O 1
ATOM 4022 N N . ILE B 1 219 ? 13.367 24.344 15.906 1 98.19 219 ILE B N 1
ATOM 4023 C CA . ILE B 1 219 ? 12.164 23.516 15.844 1 98.19 219 ILE B CA 1
ATOM 4024 C C . ILE B 1 219 ? 12.305 22.328 16.797 1 98.19 219 ILE B C 1
ATOM 4026 O O . ILE B 1 219 ? 11.375 22 17.531 1 98.19 219 ILE B O 1
ATOM 4030 N N . LYS B 1 220 ? 13.453 21.703 16.734 1 98.25 220 LYS B N 1
ATOM 4031 C CA . LYS B 1 220 ? 13.703 20.578 17.641 1 98.25 220 LYS B CA 1
ATOM 4032 C C . LYS B 1 220 ? 13.484 20.969 19.094 1 98.25 220 LYS B C 1
ATOM 4034 O O . LYS B 1 220 ? 12.867 20.219 19.859 1 98.25 220 LYS B O 1
ATOM 4039 N N . GLN B 1 221 ? 13.93 22.094 19.469 1 97.62 221 GLN B N 1
ATOM 4040 C CA . GLN B 1 221 ? 13.758 22.578 20.828 1 97.62 221 GLN B CA 1
ATOM 4041 C C . GLN B 1 221 ? 12.281 22.781 21.156 1 97.62 221 GLN B C 1
ATOM 4043 O O . GLN B 1 221 ? 11.844 22.453 22.266 1 97.62 221 GLN B O 1
ATOM 4048 N N . GLN B 1 222 ? 11.57 23.266 20.234 1 96.94 222 GLN B N 1
ATOM 4049 C CA . GLN B 1 222 ? 10.156 23.547 20.438 1 96.94 222 GLN B CA 1
ATOM 4050 C C . GLN B 1 222 ? 9.352 22.266 20.562 1 96.94 222 GLN B C 1
ATOM 4052 O O . GLN B 1 222 ? 8.352 22.219 21.297 1 96.94 222 GLN B O 1
ATOM 4057 N N . PHE B 1 223 ? 9.766 21.219 19.891 1 97.31 223 PHE B N 1
ATOM 4058 C CA . PHE B 1 223 ? 8.961 20 19.781 1 97.31 223 PHE B CA 1
ATOM 4059 C C . PHE B 1 223 ? 9.438 18.938 20.766 1 97.31 223 PHE B C 1
ATOM 4061 O O . PHE B 1 223 ? 8.734 17.969 21.031 1 97.31 223 PHE B O 1
ATOM 4068 N N . SER B 1 224 ? 10.633 19.078 21.406 1 95.81 224 SER B N 1
ATOM 4069 C CA . SER B 1 224 ? 11.266 18.078 22.266 1 95.81 224 SER B CA 1
ATOM 4070 C C . SER B 1 224 ? 10.383 17.766 23.469 1 95.81 224 SER B C 1
ATOM 4072 O O . SER B 1 224 ? 10.352 16.625 23.938 1 95.81 224 SER B O 1
ATOM 4074 N N . PRO B 1 225 ? 9.609 18.734 24.016 1 94.81 225 PRO B N 1
ATOM 4075 C CA . PRO B 1 225 ? 8.734 18.406 25.141 1 94.81 225 PRO B CA 1
ATOM 4076 C C . PRO B 1 225 ? 7.492 17.625 24.719 1 94.81 225 PRO B C 1
ATOM 4078 O O . PRO B 1 225 ? 6.801 17.047 25.562 1 94.81 225 PRO B O 1
ATOM 4081 N N . LEU B 1 226 ? 7.18 17.625 23.5 1 94.88 226 LEU B N 1
ATOM 4082 C CA . LEU B 1 226 ? 5.914 17.078 23.016 1 94.88 226 LEU B CA 1
ATOM 4083 C C . LEU B 1 226 ? 6.094 15.664 22.5 1 94.88 226 LEU B C 1
ATOM 4085 O O . LEU B 1 226 ? 5.191 14.828 22.625 1 94.88 226 LEU B O 1
ATOM 4089 N N . VAL B 1 227 ? 7.223 15.383 21.828 1 95.56 227 VAL B N 1
ATOM 4090 C CA . VAL B 1 227 ? 7.488 14.102 21.188 1 95.56 227 VAL B CA 1
ATOM 4091 C C . VAL B 1 227 ? 8.836 13.555 21.672 1 95.56 227 VAL B C 1
ATOM 4093 O O . VAL B 1 227 ? 9.828 14.281 21.703 1 95.56 227 VAL B O 1
ATOM 4096 N N . PRO B 1 228 ? 8.867 12.336 22.016 1 94.94 228 PRO B N 1
ATOM 4097 C CA . PRO B 1 228 ? 10.07 11.773 22.625 1 94.94 228 PRO B CA 1
ATOM 4098 C C . PRO B 1 228 ? 11.258 11.734 21.656 1 94.94 228 PRO B C 1
ATOM 4100 O O . PRO B 1 228 ? 12.398 11.953 22.078 1 94.94 228 PRO B O 1
ATOM 4103 N N . ASN B 1 229 ? 11.031 11.422 20.375 1 96.62 229 ASN B N 1
ATOM 4104 C CA . ASN B 1 229 ? 12.125 11.281 19.406 1 96.62 229 ASN B CA 1
ATOM 4105 C C . ASN B 1 229 ? 12.008 12.305 18.281 1 96.62 229 ASN B C 1
ATOM 4107 O O . ASN B 1 229 ? 11.102 12.219 17.453 1 96.62 229 ASN B O 1
ATOM 4111 N N . ILE B 1 230 ? 12.953 13.227 18.281 1 97.88 230 ILE B N 1
ATOM 4112 C CA . ILE B 1 230 ? 12.984 14.234 17.234 1 97.88 230 ILE B CA 1
ATOM 4113 C C . ILE B 1 230 ? 14.25 14.07 16.391 1 97.88 230 ILE B C 1
ATOM 4115 O O . ILE B 1 230 ? 15.359 14.039 16.938 1 97.88 230 ILE B O 1
ATOM 4119 N N . ILE B 1 231 ? 14.062 13.93 15.125 1 98.19 231 ILE B N 1
ATOM 4120 C CA . ILE B 1 231 ? 15.18 13.859 14.188 1 98.19 231 ILE B CA 1
ATOM 4121 C C . ILE B 1 231 ? 15.141 15.062 13.242 1 98.19 231 ILE B C 1
ATOM 4123 O O . ILE B 1 231 ? 14.07 15.445 12.766 1 98.19 231 ILE B O 1
ATOM 4127 N N . THR B 1 232 ? 16.281 15.711 13.109 1 98.5 232 THR B N 1
ATOM 4128 C CA . THR B 1 232 ? 16.406 16.797 12.148 1 98.5 232 THR B CA 1
ATOM 4129 C C . THR B 1 232 ? 17.5 16.484 11.125 1 98.5 232 THR B C 1
ATOM 4131 O O . THR B 1 232 ? 18.531 15.914 11.469 1 98.5 232 THR B O 1
ATOM 4134 N N . GLU B 1 233 ? 17.203 16.812 9.883 1 98.31 233 GLU B N 1
ATOM 4135 C CA . GLU B 1 233 ? 18.188 16.531 8.836 1 98.31 233 GLU B CA 1
ATOM 4136 C C . GLU B 1 233 ? 18.078 17.547 7.699 1 98.31 233 GLU B C 1
ATOM 4138 O O . GLU B 1 233 ? 16.984 18 7.367 1 98.31 233 GLU B O 1
ATOM 4143 N N . VAL B 1 234 ? 19.219 17.953 7.16 1 97.56 234 VAL B N 1
ATOM 4144 C CA . VAL B 1 234 ? 19.297 18.75 5.938 1 97.56 234 VAL B CA 1
ATOM 4145 C C . VAL B 1 234 ? 19.844 17.891 4.801 1 97.56 234 VAL B C 1
ATOM 4147 O O . VAL B 1 234 ? 20.906 17.266 4.934 1 97.56 234 VAL B O 1
ATOM 4150 N N . ARG B 1 235 ? 19.062 17.828 3.768 1 95.31 235 ARG B N 1
ATOM 4151 C CA . ARG B 1 235 ? 19.484 17.078 2.594 1 95.31 235 ARG B CA 1
ATOM 4152 C C . ARG B 1 235 ? 19.594 17.969 1.368 1 95.31 235 ARG B C 1
ATOM 4154 O O . ARG B 1 235 ? 19.047 19.078 1.36 1 95.31 235 ARG B O 1
ATOM 4161 N N . HIS B 1 236 ? 20.391 17.484 0.431 1 92.56 236 HIS B N 1
ATOM 4162 C CA . HIS B 1 236 ? 20.531 18.156 -0.853 1 92.56 236 HIS B CA 1
ATOM 4163 C C . HIS B 1 236 ? 19.922 17.344 -1.981 1 92.56 236 HIS B C 1
ATOM 4165 O O . HIS B 1 236 ? 20.078 16.109 -2.012 1 92.56 236 HIS B O 1
ATOM 4171 N N . GLY B 1 237 ? 19.125 18.078 -2.824 1 90.81 237 GLY B N 1
ATOM 4172 C CA . GLY B 1 237 ? 18.562 17.391 -3.973 1 90.81 237 GLY B CA 1
ATOM 4173 C C . GLY B 1 237 ? 17.172 17.859 -4.344 1 90.81 237 GLY B C 1
ATOM 4174 O O . GLY B 1 237 ? 16.797 18.984 -4.043 1 90.81 237 GLY B O 1
ATOM 4175 N N . SER B 1 238 ? 16.453 17.047 -5.062 1 89.94 238 SER B N 1
ATOM 4176 C CA . SER B 1 238 ? 15.062 17.328 -5.422 1 89.94 238 SER B CA 1
ATOM 4177 C C . SER B 1 238 ? 14.133 17.156 -4.223 1 89.94 238 SER B C 1
ATOM 4179 O O . SER B 1 238 ? 14.109 16.094 -3.602 1 89.94 238 SER B O 1
ATOM 4181 N N . PRO B 1 239 ? 13.445 18.125 -3.908 1 90.88 239 PRO B N 1
ATOM 4182 C CA . PRO B 1 239 ? 12.656 18.125 -2.678 1 90.88 239 PRO B CA 1
ATOM 4183 C C . PRO B 1 239 ? 11.742 16.906 -2.57 1 90.88 239 PRO B C 1
ATOM 4185 O O . PRO B 1 239 ? 11.82 16.156 -1.594 1 90.88 239 PRO B O 1
ATOM 4188 N N . VAL B 1 240 ? 10.969 16.609 -3.59 1 90.62 240 VAL B N 1
ATOM 4189 C CA . VAL B 1 240 ? 9.984 15.531 -3.518 1 90.62 240 VAL B CA 1
ATOM 4190 C C . VAL B 1 240 ? 10.695 14.18 -3.416 1 90.62 240 VAL B C 1
ATOM 4192 O O . VAL B 1 240 ? 10.328 13.336 -2.6 1 90.62 240 VAL B O 1
ATOM 4195 N N . GLN B 1 241 ? 11.742 14.016 -4.188 1 90.81 241 GLN B N 1
ATOM 4196 C CA . GLN B 1 241 ? 12.484 12.758 -4.164 1 90.81 241 GLN B CA 1
ATOM 4197 C C . GLN B 1 241 ? 13.125 12.523 -2.799 1 90.81 241 GLN B C 1
ATOM 4199 O O . GLN B 1 241 ? 13.023 11.43 -2.242 1 90.81 241 GLN B O 1
ATOM 4204 N N . GLU B 1 242 ? 13.719 13.562 -2.283 1 94.62 242 GLU B N 1
ATOM 4205 C CA . GLU B 1 242 ? 14.391 13.438 -0.991 1 94.62 242 GLU B CA 1
ATOM 4206 C C . GLU B 1 242 ? 13.383 13.164 0.125 1 94.62 242 GLU B C 1
ATOM 4208 O O . GLU B 1 242 ? 13.664 12.398 1.051 1 94.62 242 GLU B O 1
ATOM 4213 N N . ILE B 1 243 ? 12.258 13.781 0.049 1 96.19 243 ILE B N 1
ATOM 4214 C CA . ILE B 1 243 ? 11.211 13.57 1.047 1 96.19 243 ILE B CA 1
ATOM 4215 C C . ILE B 1 243 ? 10.75 12.117 1.007 1 96.19 243 ILE B C 1
ATOM 4217 O O . ILE B 1 243 ? 10.688 11.445 2.043 1 96.19 243 ILE B O 1
ATOM 4221 N N . LEU B 1 244 ? 10.492 11.633 -0.141 1 93.56 244 LEU B N 1
ATOM 4222 C CA . LEU B 1 244 ? 9.992 10.273 -0.282 1 93.56 244 LEU B CA 1
ATOM 4223 C C . LEU B 1 244 ? 11.07 9.258 0.077 1 93.56 244 LEU B C 1
ATOM 4225 O O . LEU B 1 244 ? 10.781 8.227 0.694 1 93.56 244 LEU B O 1
ATOM 4229 N N . ASP B 1 245 ? 12.336 9.547 -0.294 1 93.25 245 ASP B N 1
ATOM 4230 C CA . ASP B 1 245 ? 13.445 8.672 0.086 1 93.25 245 ASP B CA 1
ATOM 4231 C C . ASP B 1 245 ? 13.594 8.602 1.604 1 93.25 245 ASP B C 1
ATOM 4233 O O . ASP B 1 245 ? 13.82 7.527 2.162 1 93.25 245 ASP B O 1
ATOM 4237 N N . THR B 1 246 ? 13.422 9.75 2.201 1 96.62 246 THR B N 1
ATOM 4238 C CA . THR B 1 246 ? 13.523 9.805 3.656 1 96.62 246 THR B CA 1
ATOM 4239 C C . THR B 1 246 ? 12.391 9.016 4.309 1 96.62 246 THR B C 1
ATOM 4241 O O . THR B 1 246 ? 12.625 8.273 5.27 1 96.62 246 THR B O 1
ATOM 4244 N N . ALA B 1 247 ? 11.211 9.18 3.795 1 96.25 247 ALA B N 1
ATOM 4245 C CA . ALA B 1 247 ? 10.078 8.438 4.336 1 96.25 247 ALA B CA 1
ATOM 4246 C C . ALA B 1 247 ? 10.289 6.934 4.195 1 96.25 247 ALA B C 1
ATOM 4248 O O . ALA B 1 247 ? 9.984 6.168 5.113 1 96.25 247 ALA B O 1
ATOM 4249 N N . PHE B 1 248 ? 10.891 6.562 3.172 1 92.25 248 PHE B N 1
ATOM 4250 C CA . PHE B 1 248 ? 11.125 5.164 2.838 1 92.25 248 PHE B CA 1
ATOM 4251 C C . PHE B 1 248 ? 12.094 4.527 3.834 1 92.25 248 PHE B C 1
ATOM 4253 O O . PHE B 1 248 ? 11.852 3.416 4.309 1 92.25 248 PHE B O 1
ATOM 4260 N N . VAL B 1 249 ? 13.125 5.207 4.207 1 93 249 VAL B N 1
ATOM 4261 C CA . VAL B 1 249 ? 14.203 4.59 4.977 1 93 249 VAL B CA 1
ATOM 4262 C C . VAL B 1 249 ? 13.93 4.762 6.473 1 93 249 VAL B C 1
ATOM 4264 O O . VAL B 1 249 ? 14.547 4.09 7.301 1 93 249 VAL B O 1
ATOM 4267 N N . ASN B 1 250 ? 12.977 5.648 6.945 1 95.06 250 ASN B N 1
ATOM 4268 C CA . ASN B 1 250 ? 12.836 5.973 8.359 1 95.06 250 ASN B CA 1
ATOM 4269 C C . ASN B 1 250 ? 11.477 5.535 8.898 1 95.06 250 ASN B C 1
ATOM 4271 O O . ASN B 1 250 ? 11 6.074 9.898 1 95.06 250 ASN B O 1
ATOM 4275 N N . ASP B 1 251 ? 10.82 4.57 8.523 1 95.38 251 ASP B N 1
ATOM 4276 C CA . ASP B 1 251 ? 9.578 3.973 9.016 1 95.38 251 ASP B CA 1
ATOM 4277 C C . ASP B 1 251 ? 8.516 5.039 9.242 1 95.38 251 ASP B C 1
ATOM 4279 O O . ASP B 1 251 ? 7.91 5.098 10.32 1 95.38 251 ASP B O 1
ATOM 4283 N N . ILE B 1 252 ? 8.25 5.895 8.422 1 97.25 252 ILE B N 1
ATOM 4284 C CA . ILE B 1 252 ? 7.316 7.012 8.508 1 97.25 252 ILE B CA 1
ATOM 4285 C C . ILE B 1 252 ? 5.887 6.508 8.312 1 97.25 252 ILE B C 1
ATOM 4287 O O . ILE B 1 252 ? 5.621 5.707 7.414 1 97.25 252 ILE B O 1
ATOM 4291 N N . THR B 1 253 ? 4.969 6.98 9.172 1 96.31 253 THR B N 1
ATOM 4292 C CA . THR B 1 253 ? 3.568 6.578 9.078 1 96.31 253 THR B CA 1
ATOM 4293 C C . THR B 1 253 ? 2.764 7.605 8.281 1 96.31 253 THR B C 1
ATOM 4295 O O . THR B 1 253 ? 1.762 7.262 7.652 1 96.31 253 THR B O 1
ATOM 4298 N N . ALA B 1 254 ? 3.211 8.852 8.328 1 96.88 254 ALA B N 1
ATOM 4299 C CA . ALA B 1 254 ? 2.541 9.898 7.559 1 96.88 254 ALA B CA 1
ATOM 4300 C C . ALA B 1 254 ? 3.469 11.086 7.332 1 96.88 254 ALA B C 1
ATOM 4302 O O . ALA B 1 254 ? 4.414 11.305 8.094 1 96.88 254 ALA B O 1
ATOM 4303 N N . ILE B 1 255 ? 3.213 11.812 6.285 1 97.25 255 ILE B N 1
ATOM 4304 C CA . ILE B 1 255 ? 3.928 13.047 5.969 1 97.25 255 ILE B CA 1
ATOM 4305 C C . ILE B 1 255 ? 3.021 14.25 6.219 1 97.25 255 ILE B C 1
ATOM 4307 O O . ILE B 1 255 ? 1.926 14.336 5.66 1 97.25 255 ILE B O 1
ATOM 4311 N N . ALA B 1 256 ? 3.471 15.141 7.055 1 97.06 256 ALA B N 1
ATOM 4312 C CA . ALA B 1 256 ? 2.705 16.359 7.332 1 97.06 256 ALA B CA 1
ATOM 4313 C C . ALA B 1 256 ? 3.033 17.453 6.32 1 97.06 256 ALA B C 1
ATOM 4315 O O . ALA B 1 256 ? 4.203 17.734 6.059 1 97.06 256 ALA B O 1
ATOM 4316 N N . VAL B 1 257 ? 2.012 18.062 5.781 1 93.12 257 VAL B N 1
ATOM 4317 C CA . VAL B 1 257 ? 2.176 19.156 4.828 1 93.12 257 VAL B CA 1
ATOM 4318 C C . VAL B 1 257 ? 1.125 20.219 5.09 1 93.12 257 VAL B C 1
ATOM 4320 O O . VAL B 1 257 ? 0.153 19.984 5.812 1 93.12 257 VAL B O 1
ATOM 4323 N N . ALA B 1 258 ? 1.403 21.375 4.52 1 90.94 258 ALA B N 1
ATOM 4324 C CA . ALA B 1 258 ? 0.448 22.469 4.668 1 90.94 258 ALA B CA 1
ATOM 4325 C C . ALA B 1 258 ? 0.439 23.359 3.432 1 90.94 258 ALA B C 1
ATOM 4327 O O . ALA B 1 258 ? 1.347 23.281 2.6 1 90.94 258 ALA B O 1
ATOM 4328 N N . SER B 1 259 ? -0.621 23.984 3.234 1 81.69 259 SER B N 1
ATOM 4329 C CA . SER B 1 259 ? -0.737 25.047 2.242 1 81.69 259 SER B CA 1
ATOM 4330 C C . SER B 1 259 ? -1.302 26.328 2.861 1 81.69 259 SER B C 1
ATOM 4332 O O . SER B 1 259 ? -2.131 26.266 3.771 1 81.69 259 SER B O 1
ATOM 4334 N N . ARG B 1 260 ? -0.851 27.453 2.428 1 75.56 260 ARG B N 1
ATOM 4335 C CA . ARG B 1 260 ? -1.413 28.734 2.854 1 75.56 260 ARG B CA 1
ATOM 4336 C C . ARG B 1 260 ? -2.182 29.406 1.718 1 75.56 260 ARG B C 1
ATOM 4338 O O . ARG B 1 260 ? -2.459 30.609 1.769 1 75.56 260 ARG B O 1
ATOM 4345 N N . ARG B 1 261 ? -2.371 28.562 0.786 1 69.56 261 ARG B N 1
ATOM 4346 C CA . ARG B 1 261 ? -3.066 29.109 -0.373 1 69.56 261 ARG B CA 1
ATOM 4347 C C . ARG B 1 261 ? -4.52 29.438 -0.04 1 69.56 261 ARG B C 1
ATOM 4349 O O . ARG B 1 261 ? -5.266 28.547 0.399 1 69.56 261 ARG B O 1
ATOM 4356 N N . ALA B 1 262 ? -4.734 30.656 -0.002 1 65 262 ALA B N 1
ATOM 4357 C CA . ALA B 1 262 ? -6.043 31.125 0.438 1 65 262 ALA B CA 1
ATOM 4358 C C . ALA B 1 262 ? -6.98 31.328 -0.749 1 65 262 ALA B C 1
ATOM 4360 O O . ALA B 1 262 ? -8.195 31.156 -0.63 1 65 262 ALA B O 1
ATOM 4361 N N . THR B 1 263 ? -6.324 31.625 -1.956 1 64.56 263 THR B N 1
ATOM 4362 C CA . THR B 1 263 ? -7.172 31.953 -3.1 1 64.56 263 THR B CA 1
ATOM 4363 C C . THR B 1 263 ? -7.074 30.859 -4.168 1 64.56 263 THR B C 1
ATOM 4365 O O . THR B 1 263 ? -6.121 30.078 -4.18 1 64.56 263 THR B O 1
ATOM 4368 N N . LEU B 1 264 ? -8.102 30.797 -4.977 1 64.31 264 LEU B N 1
ATOM 4369 C CA . LEU B 1 264 ? -8.133 29.828 -6.078 1 64.31 264 LEU B CA 1
ATOM 4370 C C . LEU B 1 264 ? -6.93 30.016 -6.992 1 64.31 264 LEU B C 1
ATOM 4372 O O . LEU B 1 264 ? -6.391 29.031 -7.516 1 64.31 264 LEU B O 1
ATOM 4376 N N . LEU B 1 265 ? -6.582 31.266 -7.094 1 58.44 265 LEU B N 1
ATOM 4377 C CA . LEU B 1 265 ? -5.453 31.578 -7.965 1 58.44 265 LEU B CA 1
ATOM 4378 C C . LEU B 1 265 ? -4.156 31.016 -7.395 1 58.44 265 LEU B C 1
ATOM 4380 O O . LEU B 1 265 ? -3.289 30.562 -8.148 1 58.44 265 LEU B O 1
ATOM 4384 N N . ASP B 1 266 ? -4.07 30.953 -6.102 1 67.38 266 ASP B N 1
ATOM 4385 C CA . ASP B 1 266 ? -2.859 30.484 -5.438 1 67.38 266 ASP B CA 1
ATOM 4386 C C . ASP B 1 266 ? -2.652 28.984 -5.684 1 67.38 266 ASP B C 1
ATOM 4388 O O . ASP B 1 266 ? -1.517 28.516 -5.715 1 67.38 266 ASP B O 1
ATOM 4392 N N . TRP B 1 267 ? -3.705 28.406 -5.965 1 63.94 267 TRP B N 1
ATOM 4393 C CA . TRP B 1 267 ? -3.643 26.953 -6.078 1 63.94 267 TRP B CA 1
ATOM 4394 C C . TRP B 1 267 ? -3.186 26.547 -7.473 1 63.94 267 TRP B C 1
ATOM 4396 O O . TRP B 1 267 ? -2.896 25.359 -7.715 1 63.94 267 TRP B O 1
ATOM 4406 N N . THR B 1 268 ? -2.988 27.484 -8.328 1 61.09 268 THR B N 1
ATOM 4407 C CA . THR B 1 268 ? -2.498 27.203 -9.672 1 61.09 268 THR B CA 1
ATOM 4408 C C . THR B 1 268 ? -0.973 27.156 -9.695 1 61.09 268 THR B C 1
ATOM 4410 O O . THR B 1 268 ? -0.375 26.656 -10.648 1 61.09 268 THR B O 1
ATOM 4413 N N . VAL B 1 269 ? -0.392 27.781 -8.625 1 60.34 269 VAL B N 1
ATOM 4414 C CA . VAL B 1 269 ? 1.065 27.797 -8.547 1 60.34 269 VAL B CA 1
ATOM 4415 C C . VAL B 1 269 ? 1.553 26.516 -7.875 1 60.34 269 VAL B C 1
ATOM 4417 O O . VAL B 1 269 ? 1.171 26.203 -6.742 1 60.34 269 VAL B O 1
ATOM 4420 N N . PRO B 1 270 ? 2.371 25.797 -8.656 1 66.38 270 PRO B N 1
ATOM 4421 C CA . PRO B 1 270 ? 2.879 24.562 -8.078 1 66.38 270 PRO B CA 1
ATOM 4422 C C . PRO B 1 270 ? 3.688 24.781 -6.805 1 66.38 270 PRO B C 1
ATOM 4424 O O . PRO B 1 270 ? 4.41 25.781 -6.699 1 66.38 270 PRO B O 1
ATOM 4427 N N . SER B 1 271 ? 3.369 24.094 -5.812 1 76.19 271 SER B N 1
ATOM 4428 C CA . SER B 1 271 ? 4.09 24.141 -4.543 1 76.19 271 SER B CA 1
ATOM 4429 C C . SER B 1 271 ? 4.648 22.766 -4.184 1 76.19 271 SER B C 1
ATOM 4431 O O . SER B 1 271 ? 4.359 21.781 -4.852 1 76.19 271 SER B O 1
ATOM 4433 N N . LEU B 1 272 ? 5.484 22.734 -3.242 1 79.19 272 LEU B N 1
ATOM 4434 C CA . LEU B 1 272 ? 6.004 21.469 -2.723 1 79.19 272 LEU B CA 1
ATOM 4435 C C . LEU B 1 272 ? 4.871 20.578 -2.236 1 79.19 272 LEU B C 1
ATOM 4437 O O . LEU B 1 272 ? 4.871 19.375 -2.498 1 79.19 272 LEU B O 1
ATOM 4441 N N . THR B 1 273 ? 3.951 21.188 -1.669 1 80.56 273 THR B N 1
ATOM 4442 C CA . THR B 1 273 ? 2.795 20.438 -1.177 1 80.56 273 THR B CA 1
ATOM 4443 C C . THR B 1 273 ? 2.043 19.781 -2.33 1 80.56 273 THR B C 1
ATOM 4445 O O . THR B 1 273 ? 1.663 18.609 -2.242 1 80.56 273 THR B O 1
ATOM 4448 N N . ASP B 1 274 ? 1.973 20.484 -3.363 1 78.69 274 ASP B N 1
ATOM 4449 C CA . ASP B 1 274 ? 1.282 19.938 -4.527 1 78.69 274 ASP B CA 1
ATOM 4450 C C . ASP B 1 274 ? 2.012 18.719 -5.074 1 78.69 274 ASP B C 1
ATOM 4452 O O . ASP B 1 274 ? 1.384 17.719 -5.41 1 78.69 274 ASP B O 1
ATOM 4456 N N . SER B 1 275 ? 3.252 18.938 -5.129 1 81.62 275 SER B N 1
ATOM 4457 C CA . SER B 1 275 ? 4.062 17.844 -5.664 1 81.62 275 SER B CA 1
ATOM 4458 C C . SER B 1 275 ? 3.973 16.594 -4.785 1 81.62 275 SER B C 1
ATOM 4460 O O . SER B 1 275 ? 3.861 15.484 -5.289 1 81.62 275 SER B O 1
ATOM 4462 N N . ILE B 1 276 ? 3.953 16.797 -3.521 1 86.38 276 ILE B N 1
ATOM 4463 C CA . ILE B 1 276 ? 3.875 15.68 -2.588 1 86.38 276 ILE B CA 1
ATOM 4464 C C . ILE B 1 276 ? 2.492 15.039 -2.67 1 86.38 276 ILE B C 1
ATOM 4466 O O . ILE B 1 276 ? 2.371 13.812 -2.701 1 86.38 276 ILE B O 1
ATOM 4470 N N . LEU B 1 277 ? 1.525 15.859 -2.764 1 81.81 277 LEU B N 1
ATOM 4471 C CA . LEU B 1 277 ? 0.148 15.383 -2.822 1 81.81 277 LEU B CA 1
ATOM 4472 C C . LEU B 1 277 ? -0.073 14.508 -4.055 1 81.81 277 LEU B C 1
ATOM 4474 O O . LEU B 1 277 ? -0.821 13.531 -3.998 1 81.81 277 LEU B O 1
ATOM 4478 N N . ASN B 1 278 ? 0.653 14.805 -5.066 1 78.69 278 ASN B N 1
ATOM 4479 C CA . ASN B 1 278 ? 0.408 14.133 -6.332 1 78.69 278 ASN B CA 1
ATOM 4480 C C . ASN B 1 278 ? 1.298 12.898 -6.492 1 78.69 278 ASN B C 1
ATOM 4482 O O . ASN B 1 278 ? 1 12.016 -7.293 1 78.69 278 ASN B O 1
ATOM 4486 N N . ARG B 1 279 ? 2.271 12.852 -5.695 1 82.12 279 ARG B N 1
ATOM 4487 C CA . ARG B 1 279 ? 3.25 11.812 -5.992 1 82.12 279 ARG B CA 1
ATOM 4488 C C . ARG B 1 279 ? 3.408 10.859 -4.812 1 82.12 279 ARG B C 1
ATOM 4490 O O . ARG B 1 279 ? 3.85 9.719 -4.98 1 82.12 279 ARG B O 1
ATOM 4497 N N . SER B 1 280 ? 3.09 11.352 -3.699 1 88 280 SER B N 1
ATOM 4498 C CA . SER B 1 280 ? 3.354 10.547 -2.512 1 88 280 SER B CA 1
ATOM 4499 C C . SER B 1 280 ? 2.32 9.438 -2.355 1 88 280 SER B C 1
ATOM 4501 O O . SER B 1 280 ? 1.122 9.672 -2.529 1 88 280 SER B O 1
ATOM 4503 N N . TRP B 1 281 ? 2.82 8.32 -2.014 1 88.38 281 TRP B N 1
ATOM 4504 C CA . TRP B 1 281 ? 1.929 7.219 -1.662 1 88.38 281 TRP B CA 1
ATOM 4505 C C . TRP B 1 281 ? 1.77 7.109 -0.149 1 88.38 281 TRP B C 1
ATOM 4507 O O . TRP B 1 281 ? 0.923 6.355 0.34 1 88.38 281 TRP B O 1
ATOM 4517 N N . PHE B 1 282 ? 2.613 7.801 0.499 1 93.56 282 PHE B N 1
ATOM 4518 C CA . PHE B 1 282 ? 2.473 7.828 1.949 1 93.56 282 PHE B CA 1
ATOM 4519 C C . PHE B 1 282 ? 1.211 8.578 2.355 1 93.56 282 PHE B C 1
ATOM 4521 O O . PHE B 1 282 ? 0.815 9.539 1.693 1 93.56 282 PHE B O 1
ATOM 4528 N N . PRO B 1 283 ? 0.581 8.148 3.414 1 94.94 283 PRO B N 1
ATOM 4529 C CA . PRO B 1 283 ? -0.482 8.984 3.971 1 94.94 283 PRO B CA 1
ATOM 4530 C C . PRO B 1 2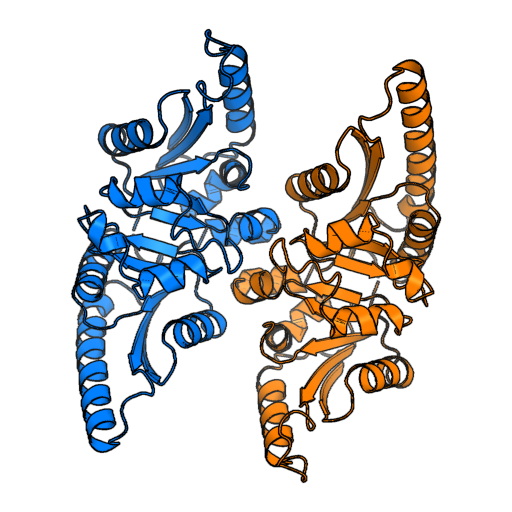83 ? -0.024 10.414 4.238 1 94.94 283 PRO B C 1
ATOM 4532 O O . PRO B 1 283 ? 1.119 10.633 4.648 1 94.94 283 PRO B O 1
ATOM 4535 N N . LEU B 1 284 ? -0.907 11.328 3.961 1 93.81 284 LEU B N 1
ATOM 4536 C CA . LEU B 1 284 ? -0.579 12.734 4.172 1 93.81 284 LEU B CA 1
ATOM 4537 C C . LEU B 1 284 ? -1.467 13.344 5.25 1 93.81 284 LEU B C 1
ATOM 4539 O O . LEU B 1 284 ? -2.666 13.07 5.305 1 93.81 284 LEU B O 1
ATOM 4543 N N . LEU B 1 285 ? -0.875 14 6.105 1 95.31 285 LEU B N 1
ATOM 4544 C CA . LEU B 1 285 ? -1.581 14.859 7.051 1 95.31 285 LEU B CA 1
ATOM 4545 C C . LEU B 1 285 ? -1.522 16.312 6.605 1 95.31 285 LEU B C 1
ATOM 4547 O O . LEU B 1 285 ? -0.518 17 6.828 1 95.31 285 LEU B O 1
ATOM 4551 N N . PHE B 1 286 ? -2.555 16.734 6.02 1 92.25 286 PHE B N 1
ATOM 4552 C CA . PHE B 1 286 ? -2.607 18.047 5.363 1 92.25 286 PHE B CA 1
ATOM 4553 C C . PHE B 1 286 ? -3.262 19.078 6.27 1 92.25 286 PHE B C 1
ATOM 4555 O O . PHE B 1 286 ? -4.43 18.938 6.633 1 92.25 286 PHE B O 1
ATOM 4562 N N . PHE B 1 287 ? -2.543 20.078 6.586 1 92.19 287 PHE B N 1
ATOM 4563 C CA . PHE B 1 287 ? -3.088 21.203 7.336 1 92.19 287 PHE B CA 1
ATOM 4564 C C . PHE B 1 287 ? -3.566 22.297 6.387 1 92.19 287 PHE B C 1
ATOM 4566 O O . PHE B 1 287 ? -2.76 22.922 5.699 1 92.19 287 PHE B O 1
ATOM 4573 N N . SER B 1 288 ? -4.797 22.484 6.402 1 83.25 288 SER B N 1
ATOM 4574 C CA . SER B 1 288 ? -5.465 23.406 5.492 1 83.25 288 SER B CA 1
ATOM 4575 C C . SER B 1 288 ? -5.156 24.859 5.852 1 83.25 288 SER B C 1
ATOM 4577 O O . SER B 1 288 ? -4.863 25.172 7.008 1 83.25 288 SER B O 1
ATOM 4579 N N . PRO B 1 289 ? -5.312 25.734 4.832 1 77.38 289 PRO B N 1
ATOM 4580 C CA . PRO B 1 289 ? -4.98 27.141 5.059 1 77.38 289 PRO B CA 1
ATOM 4581 C C . PRO B 1 289 ? -5.938 27.828 6.031 1 77.38 289 PRO B C 1
ATOM 4583 O O . PRO B 1 289 ? -5.586 28.844 6.633 1 77.38 289 PRO B O 1
ATOM 4586 N N . LYS B 1 290 ? -7.16 27.297 6.066 1 71.94 290 LYS B N 1
ATOM 4587 C CA . LYS B 1 290 ? -8.156 27.984 6.879 1 71.94 290 LYS B CA 1
ATOM 4588 C C . LYS B 1 290 ? -8.047 27.594 8.344 1 71.94 290 LYS B C 1
ATOM 4590 O O . LYS B 1 290 ? -8.719 28.172 9.203 1 71.94 290 LYS B O 1
ATOM 4595 N N . GLY B 1 291 ? -7.25 26.625 8.664 1 66.56 291 GLY B N 1
ATOM 4596 C CA . GLY B 1 291 ? -7.148 26.219 10.055 1 66.56 291 GLY B CA 1
ATOM 4597 C C . GLY B 1 291 ? -6.215 27.094 10.867 1 66.56 291 GLY B C 1
ATOM 4598 O O . GLY B 1 291 ? -5.418 27.844 10.305 1 66.56 291 GLY B O 1
#

pLDDT: mean 87.61, std 13.82, range [41.66, 98.75]

Solvent-accessible surface area (backbone atoms only — not comparable to full-atom values): 30287 Å² total; per-residue (Å²): 62,48,38,24,36,35,37,43,29,79,67,81,36,38,54,54,59,53,36,49,36,43,49,32,33,36,66,41,51,34,39,31,42,34,40,37,35,57,46,78,49,69,78,47,76,82,53,77,63,72,56,58,64,56,50,50,49,51,40,52,51,55,57,68,38,45,41,66,70,50,89,85,48,44,76,46,78,45,59,43,60,57,58,62,62,62,49,51,54,49,44,33,64,77,62,57,36,50,30,33,36,38,60,47,75,71,61,45,79,81,68,64,63,69,43,60,73,64,57,42,53,37,44,68,68,29,51,44,35,38,33,38,37,35,21,66,58,58,39,47,42,32,66,70,41,42,43,53,46,38,32,38,55,55,22,26,28,33,34,67,40,74,80,38,74,33,33,50,49,35,52,54,53,50,50,58,36,43,71,61,27,61,87,74,48,39,46,29,41,36,40,36,30,60,44,60,70,84,63,83,49,66,68,59,48,51,52,50,48,50,51,52,51,51,52,45,50,53,49,46,64,69,42,52,87,65,27,84,38,74,45,72,49,79,46,78,36,55,56,64,59,51,51,52,52,48,40,48,78,62,52,33,43,22,37,43,42,35,44,63,56,81,46,78,72,48,67,72,53,88,44,70,48,48,53,40,61,47,65,49,69,54,31,31,39,33,37,27,45,64,77,62,47,37,23,37,37,37,43,29,78,67,82,35,40,54,56,58,53,35,49,35,43,49,32,32,36,66,39,50,33,39,32,41,34,41,37,35,55,47,78,51,70,79,49,75,81,53,76,63,72,56,60,64,56,50,51,50,52,40,54,53,56,56,68,37,45,41,65,71,50,90,84,48,46,78,46,79,45,60,42,61,57,57,61,64,62,48,50,53,48,45,31,65,76,62,58,37,50,30,35,37,36,59,47,76,71,59,45,80,82,67,65,62,70,43,58,73,65,56,41,52,37,45,67,67,30,53,42,35,37,33,37,36,34,22,66,59,57,40,46,43,32,66,68,40,41,42,53,46,38,33,37,54,53,22,25,29,32,35,67,41,75,80,39,74,34,33,49,49,35,53,54,53,51,50,58,36,43,72,60,27,61,88,72,48,39,46,28,42,36,39,35,31,62,45,62,68,87,63,83,48,66,68,57,49,52,52,50,47,51,50,52,52,52,53,45,50,53,49,47,63,70,42,52,86,66,25,85,38,74,44,71,48,80,45,79,35,57,59,64,60,52,51,52,52,48,41,49,77,61,54,34,43,22,38,44,41,35,44,62,55,82,47,78,72,48,67,71,53,87,43,71,50,47,53,40,61,46,64,50,68,54,30,31,40,34,38,26,46,63,78

Nearest PDB structures (foldseek):
  3cis-assembly4_H  TM=6.654E-01  e=1.137E-10  Mycobacterium tuberculosis
  4r2k-assembly1_A-2  TM=6.538E-01  e=2.354E-10  Salmonella enterica subsp. enterica serovar Typhimurium str. LT2
  3mt0-assembly1_A  TM=6.411E-01  e=4.518E-07  Pseudomonas aeruginosa PAO1
  4r2l-assembly1_B-2  TM=6.336E-01  e=8.199E-04  Salmonella enterica subsp. enterica serovar Typhimurium str. LT2
  3fg9-assembly1_B  TM=7.208E-01  e=2.110E-02  Lactiplantibacillus plantarum

Secondary structure (DSSP, 8-state):
---EEEEE--SSSSGGGGGGGHHHHHTTT--EEEEEEE--SSSSTT--S--HHHHHHHHHHHHHH-----TT-EEEEEEE-S-HHHHHHHHHHHTT--EEEEE-----TT---SS-HHHHHHHHH-SS-EEEE-HHHHHH--HHHHHHHHHTTTSEEEEE--SSHHHHHHHHHHHHHHHTSPTTS--EEEEEEEE-TT---HHHHHHHHHHHHHHHHHHHHHHTTT-SEEEEEEEES-HHHHHHHHHHHTT-SEEEEE----STTGGGS--HHHHHHHH--S-EEEE-TT-/---EEEEE--SSSSGGGGGGGHHHHHTTT--EEEEEEE--SSSSTT--S--HHHHHHHHHHHHHH-----TT-EEEEEEE-S-HHHHHHHHHHHTT--EEEEE-----TT---SS-HHHHHHHHH-SS-EEEE-HHHHHH--HHHHHHHHHTTTSEEEEE--SSHHHHHHHHHHHHHHHTSPTTS--EEEEEEEE-TT---HHHHHHHHHHHHHHHHHHHHHHTTT-SEEEEEEEES-HHHHHHHHHHHTT-SEEEEE----STTGGGS--HHHHHHHH--S-EEEE-TT-

Foldseek 3Di:
DFAAEEEEDQPPLLSLLCLAQQVLLVLLVYQEYEYEHADAPPVVVPPPDPPVVVQVVVQVVSVVNHHDHDPRHHYYYYYYNPDPLVVVQVCCVVVVGQEYEYEFAQDDPDPLPLGDPVVVSNLQRHQHKYKYAYSVVSVPDDPVRVSNLSNQQFQEEEEEAAPDPFRVVLLVVVLVVLVPGDPRSHAEYEYEYEDEPPPPDVVVVVVVVVVQVVVLVVSCVSCVVRHVYYHYDYYYHDRLVVSQVVCVVPVGQEYEGEDLDNDPVSVVDDDPSSVCSNPPNHIYTYRGNND/DFAAEEEEDQPPLLSLLCLAQQVLLVLLVYQEYEYEHADAPPVVVPPPDPPVVVQVVVQVVSVVNHHDHDPRHHYYYYYYNPDDLVVVQVCCVVVVGQEYEYEFAQDDPDPLPLTPPNVVSNLQRHQHKYKYAYSVVSVPDDPVRVSNLSNQQFQEEEEEAAPDPFRVVLLVVVLVVLVPGDPRSHAEYEYEYEDEPPPPDVVVVVVVVVVQVVVLVVSCVSCVVRHVYYHYDYYYHDRLVVSQVVCVVPVGNEYEGEDLDNDPVSVVDDDPSSVCSNPPNHIYTYRGNND

Organism: Synechocystis sp. (strain ATCC 27184 / PCC 6803 / Kazusa) (NCBI:txid1111708)